Protein 4KKI (pdb70)

Nearest PDB structures (foldseek):
  4kkj-assembly1_A  TM=9.966E-01  e=4.582E-60  Homo sapiens
  2pmv-assembly3_C  TM=8.458E-01  e=1.302E-21  Homo sapiens
  7qbe-assembly2_C  TM=8.044E-01  e=5.932E-21  Homo sapiens
  7qbe-assembly1_A  TM=8.187E-01  e=1.460E-20  Homo sapiens
  2v3p-assembly1_A  TM=7.768E-01  e=4.142E-20  Bos taurus

Radius of gyration: 21.32 Å; Cα contacts (8 Å, |Δi|>4): 683; chains: 1; bounding box: 58×48×52 Å

Solvent-accessible surface area: 18601 Å² total; per-residue (Å²): 80,104,12,87,5,61,145,156,52,94,123,108,4,63,51,0,30,62,21,0,66,111,5,43,200,73,205,42,4,28,0,12,23,0,4,3,3,3,15,8,19,39,18,81,26,118,71,0,20,99,22,1,26,104,37,1,102,124,32,26,159,68,87,28,106,102,6,27,4,2,83,0,0,42,10,1,0,0,1,0,7,11,155,36,79,56,8,81,26,1,98,98,73,108,0,17,73,80,1,45,94,31,7,70,38,2,1,96,16,11,122,78,79,134,18,3,1,90,24,46,1,46,35,0,0,3,0,0,0,1,1,9,29,5,81,3,118,17,53,12,58,44,0,28,103,23,1,48,7,128,37,65,11,0,46,87,22,113,87,8,9,5,45,3,0,0,0,0,0,0,0,0,8,7,0,22,113,7,32,130,84,75,96,42,197,36,115,182,41,12,67,133,59,0,30,88,28,0,101,24,0,0,80,48,0,28,90,34,74,94,173,70,0,14,0,9,59,17,42,4,0,3,4,0,0,0,0,0,5,42,1,59,126,44,22,95,151,127,55,2,83,0,87,67,0,3,75,26,0,10,62,34,2,77,130,42,31,7,84,35,23,4,3,0,3,37,3,0,1,0,0,27,16,81,7,11,29,66,9,74,43,97,65,63,42,100,106,92,32,45,157,88,141,197,179,66,131,27,44,5,63,1,11,0,89,36,141,82,46,67,139,44,115,0,64,8,77,85,48,18,35,0,22,36,0,0,79,85,0,48,170,92,64,101,107,42,6,10,27,69,63,77,114,108,38,123,14,39,92,9,12,11,1,58,71,58,63,33,61,65,63,95,24,11,46,12,33,25,3,19,50,47,120,81,32,58,73,37,1,25,51,30,78,2,163,106,63,20,80,0,15,0,70,41,15,110,41,148

Sequence (398 aa):
EICEVSEENYIRLKPLLNTMIQSNYNRGTSAVNVVLSLKLVGIQIQTLMQKMIQQIKYNVKSRLSDVSSGELALIILALGVCRNAEENLIYDYHLIDKLENKFQAEIENMEAHNGTPLTNYYQLSLDVLALCLFNGNYSTAEVVNHFTPENKNYYFGSQFSVDTGAMAVLALTCVKKSLINGQIKADEGSLKNISIYTKSLVEKILSEKKENGLIGNTFSTGEAMQALFVSSDYYNENDWNCQQTLNTVLTEISQGAFSNPNAAAQVLPALMGKTFLDINKDSSCVSASGNFNIQSYISVNYSVRINETYFTNVTVLNGSVFLSVMEKAQKMNDTIFGFTMEERSWGPYITCIQGLCANNNDRTYWELLSGGEPLSQGAGSYVVRNGENLEVRWSKYL

Secondary structure (DSSP, 8-state):
------GGGGGGGHHHHHHHHHGGG-TTS-SHHHHHHHHHTT---HHHHHHHHHHHHHHHHH-TTTS-HHHHHHHHHHHTSS-SGGGHHHHHTTHHHHHHHHHHHHHHHHHHTTT--SS-HHHHHHHHHHHHHTT----HHHHHHH--TT-GGGEETTEE-HHHHHHHHHHHHHHHHHHHTTS----TTHHHHHHHHHHHHHHHHHTTB-TTS-BSSTTTHHHHHHHHHT-GGG--TTT--HHHHHHHHHHHHHTTTT-SHHHHHHHHHHHTT--GGG--SS----SS--------EEEEEEEEESSSEEEEEEEEETT-BHHHHHHHHHHH-HHHH-EEEEE-SSSEEEEEETTEE-BTTTTEEEEEEETTEE-SS-TTT-B--TT--EEEEEEE--

Foldseek 3Di:
DADADDPVCVVLLVLLVVLLVVCLPPLQAALLLLLLLQVQLQHHDVSSVVSNVVVVCVCLVPPVVVQALLNLLSNQLSQQLFDDPSNVCCVVSVSLVSSQVNLVQQVVCCVVQVHFGPFALLSNLSSLQSCLQVLHDDALVSLLVNLALVHLRQFQAPHGNLSSLLSNLNSLLSVLVCPVDVRDDHDPCSNVSSLVSLLVSLVSQLVQQDPQQAGPDLQSRQSSLQSCLSPVVNDDCVSHDVVSNLVVNSVCSVVVVPSQSSSSSSNNQSNSRGHSSSRRSHGPNDVDGDDDDDADKAWEWEWEAEPDIDTDIDIGGAQQFLVVRLVRVCVVPVQQSNFDWDQHNRGTATAGGNNRGADSSQQKGKFWDWPNHTDPHDRRPHGDHHHINIYIYIGGSD

Structure (mmCIF, N/CA/C/O backbone):
data_4KKI
#
_entry.id   4KKI
#
_cell.length_a   149.890
_cell.length_b   149.890
_cell.length_c   57.490
_cell.angle_alpha   90.00
_cell.angle_beta   90.00
_cell.angle_gamma   120.00
#
_symmetry.space_group_name_H-M   'P 64'
#
loop_
_entity.id
_entity.type
_entity.pdbx_description
1 polymer Transcobalamin-1
2 non-polymer 2-acetamido-2-deoxy-beta-D-glucopyranose
3 non-polymer CYANOCOBALAMIN
4 non-polymer 'CALCIUM ION'
5 non-polymer DI(HYDROXYETHYL)ETHER
6 water water
#
loop_
_atom_site.group_PDB
_atom_site.id
_atom_site.type_symbol
_atom_site.label_atom_id
_atom_site.label_alt_id
_atom_site.label_comp_id
_atom_site.label_asym_id
_atom_site.label_entity_id
_atom_site.label_seq_id
_atom_site.pdbx_PDB_ins_code
_atom_site.Cartn_x
_atom_site.Cartn_y
_atom_site.Cartn_z
_atom_site.occupancy
_atom_site.B_iso_or_equiv
_atom_site.auth_seq_id
_atom_site.auth_comp_id
_atom_site.auth_asym_id
_atom_site.auth_atom_id
_atom_site.pdbx_PDB_model_num
ATOM 1 N N . GLU A 1 24 ? -33.626 64.900 11.732 1.00 39.46 1 GLU A N 1
ATOM 2 C CA . GLU A 1 24 ? -34.050 64.601 10.370 1.00 44.68 1 GLU A CA 1
ATOM 3 C C . GLU A 1 24 ? -33.909 63.115 10.059 1.00 45.70 1 GLU A C 1
ATOM 4 O O . GLU A 1 24 ? -32.953 62.470 10.489 1.00 47.88 1 GLU A O 1
ATOM 10 N N . ILE A 1 25 ? -34.870 62.572 9.318 1.00 47.96 2 ILE A N 1
ATOM 11 C CA . ILE A 1 25 ? -34.773 61.200 8.837 1.00 47.04 2 ILE A CA 1
ATOM 12 C C . ILE A 1 25 ? -34.834 61.165 7.315 1.00 54.40 2 ILE A C 1
ATOM 13 O O . ILE A 1 25 ? -35.818 61.595 6.712 1.00 51.54 2 ILE A O 1
ATOM 18 N N . CYS A 1 26 ? -33.768 60.669 6.695 1.00 49.11 3 CYS A N 1
ATOM 19 C CA . CYS A 1 26 ? -33.770 60.437 5.257 1.00 46.30 3 CYS A CA 1
ATOM 20 C C . CYS A 1 26 ? -33.478 58.967 4.982 1.00 46.66 3 CYS A C 1
ATOM 21 O O . CYS A 1 26 ? -33.017 58.240 5.863 1.00 47.77 3 CYS A O 1
ATOM 24 N N . GLU A 1 27 ? -33.760 58.529 3.762 1.00 44.00 4 GLU A N 1
ATOM 25 C CA . GLU A 1 27 ? -33.580 57.130 3.405 1.00 47.44 4 GLU A CA 1
ATOM 26 C C . GLU A 1 27 ? -33.494 56.958 1.898 1.00 45.67 4 GLU A C 1
ATOM 27 O O . GLU A 1 27 ? -33.850 57.857 1.137 1.00 53.01 4 GLU A O 1
ATOM 33 N N . VAL A 1 28 ? -33.011 55.795 1.478 1.00 37.97 5 VAL A N 1
ATOM 34 C CA . VAL A 1 28 ? -32.906 55.471 0.065 1.00 43.11 5 VAL A CA 1
ATOM 35 C C . VAL A 1 28 ? -34.292 55.357 -0.560 1.00 53.23 5 VAL A C 1
ATOM 36 O O . VAL A 1 28 ? -35.149 54.628 -0.059 1.00 56.07 5 VAL A O 1
ATOM 40 N N . SER A 1 29 ? -34.512 56.089 -1.648 1.00 58.06 6 SER A N 1
ATOM 41 C CA . SER A 1 29 ? -35.767 55.994 -2.386 1.00 69.44 6 SER A CA 1
ATOM 42 C C . SER A 1 29 ? -35.931 54.594 -2.972 1.00 73.95 6 SER A C 1
ATOM 43 O O . SER A 1 29 ? -34.949 53.877 -3.170 1.00 70.43 6 SER A O 1
ATOM 46 N N . GLU A 1 30 ? -37.173 54.208 -3.248 1.00 84.10 7 GLU A N 1
ATOM 47 C CA . GLU A 1 30 ? -37.462 52.875 -3.772 1.00 93.61 7 GLU A CA 1
ATOM 48 C C . GLU A 1 30 ? -36.862 52.658 -5.159 1.00 91.34 7 GLU A C 1
ATOM 49 O O . GLU A 1 30 ? -36.654 51.521 -5.583 1.00 91.85 7 GLU A O 1
ATOM 55 N N . GLU A 1 31 ? -36.586 53.752 -5.860 1.00 93.07 8 GLU A N 1
ATOM 56 C CA . GLU A 1 31 ? -35.934 53.681 -7.161 1.00 97.88 8 GLU A CA 1
ATOM 57 C C . GLU A 1 31 ? -34.462 53.307 -7.001 1.00 90.49 8 GLU A C 1
ATOM 58 O O . GLU A 1 31 ? -33.884 5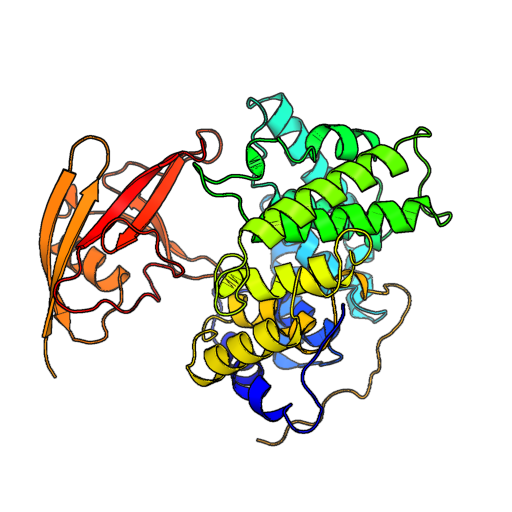2.633 -7.853 1.00 89.30 8 GLU A O 1
ATOM 64 N N . ASN A 1 32 ? -33.864 53.738 -5.895 1.00 81.48 9 ASN A N 1
ATOM 65 C CA . ASN A 1 32 ? -32.442 53.516 -5.663 1.00 83.17 9 ASN A CA 1
ATOM 66 C C . ASN A 1 32 ? -32.141 52.316 -4.767 1.00 71.68 9 ASN A C 1
ATOM 67 O O . ASN A 1 32 ? -31.024 52.176 -4.270 1.00 67.30 9 ASN A O 1
ATOM 72 N N . TYR A 1 33 ? -33.134 51.453 -4.566 1.00 64.08 10 TYR A N 1
ATOM 73 C CA . TYR A 1 33 ? -32.950 50.249 -3.759 1.00 64.93 10 TYR A CA 1
ATOM 74 C C . TYR A 1 33 ? -31.860 49.349 -4.330 1.00 64.21 10 TYR A C 1
ATOM 75 O O . TYR A 1 33 ? -31.214 48.600 -3.597 1.00 59.27 10 TYR A O 1
ATOM 84 N N . ILE A 1 34 ? -31.662 49.434 -5.642 1.00 59.60 11 ILE A N 1
ATOM 85 C CA . ILE A 1 34 ? -30.650 48.642 -6.330 1.00 49.76 11 ILE A CA 1
ATOM 86 C C . ILE A 1 34 ? -29.245 48.965 -5.809 1.00 51.67 11 ILE A C 1
ATOM 87 O O . ILE A 1 34 ? -28.355 48.115 -5.828 1.00 61.13 11 ILE A O 1
ATOM 92 N N . ARG A 1 35 ? -29.061 50.187 -5.320 1.00 54.70 12 ARG A N 1
ATOM 93 C CA . ARG A 1 35 ? -27.773 50.608 -4.778 1.00 53.82 12 ARG A CA 1
ATOM 94 C C . ARG A 1 35 ? -27.432 49.892 -3.473 1.00 51.21 12 ARG A C 1
ATOM 95 O O . ARG A 1 35 ? -26.275 49.872 -3.056 1.00 57.18 12 ARG A O 1
ATOM 103 N N . LEU A 1 36 ? -28.438 49.304 -2.835 1.00 51.42 13 LEU A N 1
ATOM 104 C CA . LEU A 1 36 ? -28.224 48.577 -1.587 1.00 50.04 13 LEU A CA 1
ATOM 105 C C . LEU A 1 36 ? -27.878 47.110 -1.825 1.00 43.04 13 LEU A C 1
ATOM 106 O O . LEU A 1 36 ? -27.554 46.386 -0.885 1.00 46.28 13 LEU A O 1
ATOM 111 N N . LYS A 1 37 ? -27.951 46.682 -3.082 1.00 50.84 14 LYS A N 1
ATOM 112 C CA . LYS A 1 37 ? -27.656 45.294 -3.454 1.00 55.28 14 LYS A CA 1
ATOM 113 C C . LYS A 1 37 ? -26.291 44.763 -2.982 1.00 51.50 14 LYS A C 1
ATOM 114 O O . LYS A 1 37 ? -26.217 43.630 -2.503 1.00 52.68 14 LYS A O 1
ATOM 120 N N . PRO A 1 38 ? -25.209 45.559 -3.127 1.00 51.57 15 PRO A N 1
ATOM 121 C CA . PRO A 1 38 ? -23.919 45.047 -2.643 1.00 45.03 15 PRO A CA 1
ATOM 122 C C . PRO A 1 38 ? -23.946 44.687 -1.163 1.00 45.56 15 PRO A C 1
ATOM 123 O O . PRO A 1 38 ? -23.301 43.718 -0.758 1.00 38.54 15 PRO A O 1
ATOM 127 N N . LEU A 1 39 ? -24.693 45.451 -0.372 1.00 38.09 16 LEU A N 1
ATOM 128 C CA . LEU A 1 39 ? -24.841 45.154 1.046 1.00 41.34 16 LEU A CA 1
ATOM 129 C C . LEU A 1 39 ? -25.531 43.810 1.210 1.00 49.51 16 LEU A C 1
ATOM 130 O O . LEU A 1 39 ? -25.104 42.974 2.007 1.00 48.28 16 LEU A O 1
ATOM 135 N N . LEU A 1 40 ? -26.600 43.615 0.444 1.00 47.28 17 LEU A N 1
ATOM 136 C CA . LEU A 1 40 ? -27.367 42.378 0.485 1.00 46.64 17 LEU A CA 1
ATOM 137 C C . LEU A 1 40 ? -26.487 41.203 0.075 1.00 45.47 17 LEU A C 1
ATOM 138 O O . LEU A 1 40 ? -26.436 40.187 0.766 1.00 40.57 17 LEU A O 1
ATOM 143 N N . ASN A 1 41 ? -25.781 41.357 -1.042 1.00 36.06 18 ASN A N 1
ATOM 144 C CA . ASN A 1 41 ? -24.877 40.321 -1.527 1.00 42.78 18 ASN A CA 1
ATOM 145 C C . ASN A 1 41 ? -23.824 39.935 -0.498 1.00 46.08 18 ASN A C 1
ATOM 146 O O . ASN A 1 41 ? -23.650 38.757 -0.202 1.00 48.15 18 ASN A O 1
ATOM 151 N N . THR A 1 42 ? -23.143 40.936 0.052 1.00 48.13 19 THR A N 1
ATOM 152 C CA . THR A 1 42 ? -22.132 40.727 1.086 1.00 49.06 19 THR A CA 1
ATOM 153 C C . THR A 1 42 ? -22.648 39.885 2.258 1.00 47.72 19 THR A C 1
ATOM 154 O O . THR A 1 42 ? -21.995 38.933 2.684 1.00 48.21 19 THR A O 1
ATOM 158 N N . MET A 1 43 ? -23.828 40.229 2.763 1.00 46.26 20 MET A N 1
ATOM 159 C CA . MET A 1 43 ? -24.407 39.512 3.896 1.00 43.89 20 MET A CA 1
ATOM 160 C C . MET A 1 43 ? -24.781 38.075 3.537 1.00 46.31 20 MET A C 1
ATOM 161 O O . MET A 1 43 ? -24.716 37.182 4.382 1.00 46.91 20 MET A O 1
ATOM 166 N N . ILE A 1 44 ? -25.153 37.849 2.281 1.00 48.37 21 ILE A N 1
ATOM 167 C CA . ILE A 1 44 ? -25.461 36.498 1.818 1.00 48.68 21 ILE A CA 1
ATOM 168 C C . ILE A 1 44 ? -24.206 35.621 1.763 1.00 51.83 21 ILE A C 1
ATOM 169 O O . ILE A 1 44 ? -24.252 34.445 2.127 1.00 52.17 21 ILE A O 1
ATOM 174 N N . GLN A 1 45 ? -23.087 36.194 1.321 1.00 47.73 22 GLN A N 1
ATOM 175 C CA . GLN A 1 45 ? -21.842 35.431 1.207 1.00 54.14 22 GLN A CA 1
ATOM 176 C C . GLN A 1 45 ? -21.310 35.020 2.574 1.00 50.49 22 GLN A C 1
ATOM 177 O O . GLN A 1 45 ? -20.524 34.078 2.682 1.00 52.39 22 GLN A O 1
ATOM 183 N N . SER A 1 46 ? -21.738 35.731 3.614 1.00 41.34 23 SER A N 1
ATOM 184 C CA . SER A 1 46 ? -21.277 35.453 4.971 1.00 45.50 23 SER A CA 1
ATOM 185 C C . SER A 1 46 ? -21.751 34.087 5.471 1.00 52.96 23 SER A C 1
ATOM 186 O O . SER A 1 46 ? -21.265 33.591 6.487 1.00 50.75 23 SER A O 1
ATOM 189 N N . ASN A 1 47 ? -22.699 33.487 4.752 1.00 51.84 24 ASN A N 1
ATOM 190 C CA . ASN A 1 47 ? -23.127 32.115 5.018 1.00 54.04 24 ASN A CA 1
ATOM 191 C C . ASN A 1 47 ? -21.967 31.124 4.987 1.00 61.37 24 ASN A C 1
ATOM 192 O O . ASN A 1 47 ? -21.944 30.158 5.748 1.00 65.44 24 ASN A O 1
ATOM 197 N N . TYR A 1 48 ? -21.009 31.374 4.098 1.00 58.84 25 TYR A N 1
ATOM 198 C CA . TYR A 1 48 ? -19.878 30.472 3.904 1.00 63.98 25 TYR A CA 1
ATOM 199 C C . TYR A 1 48 ? -18.699 30.795 4.818 1.00 72.17 25 TYR A C 1
ATOM 200 O O . TYR A 1 48 ? -17.632 30.191 4.702 1.00 84.97 25 TYR A O 1
ATOM 209 N N . ASN A 1 49 ? -18.893 31.746 5.725 1.00 71.17 26 ASN A N 1
ATOM 210 C CA . ASN A 1 49 ? -17.850 32.133 6.667 1.00 64.65 26 ASN A CA 1
ATOM 211 C C . ASN A 1 49 ? -18.246 31.748 8.088 1.00 64.72 26 ASN A C 1
ATOM 212 O O . ASN A 1 49 ? -19.017 32.449 8.738 1.00 65.13 26 ASN A O 1
ATOM 217 N N . ARG A 1 50 ? -17.710 30.630 8.562 1.00 67.48 27 ARG A N 1
ATOM 218 C CA . ARG A 1 50 ? -18.050 30.112 9.881 1.00 61.98 27 ARG A CA 1
ATOM 219 C C . ARG A 1 50 ? -17.469 30.985 10.991 1.00 60.73 27 ARG A C 1
ATOM 220 O O . ARG A 1 50 ? -17.887 30.899 12.146 1.00 62.33 27 ARG A O 1
ATOM 228 N N . GLY A 1 51 ? -16.506 31.828 10.631 1.00 56.03 28 GLY A N 1
ATOM 229 C CA . GLY A 1 51 ? -15.854 32.699 11.591 1.00 57.14 28 GLY A CA 1
ATOM 230 C C . GLY A 1 51 ? -16.610 33.990 11.844 1.00 66.02 28 GLY A C 1
ATOM 231 O O . GLY A 1 51 ? -16.381 34.664 12.848 1.00 68.97 28 GLY A O 1
ATOM 232 N N . THR A 1 52 ? -17.514 34.339 10.934 1.00 58.00 29 THR A N 1
ATOM 233 C CA . THR A 1 52 ? -18.272 35.575 11.075 1.00 61.99 29 THR A CA 1
ATOM 234 C C . THR A 1 52 ? -19.652 35.321 11.681 1.00 57.28 29 THR A C 1
ATOM 235 O O . THR A 1 52 ? -20.215 34.233 11.551 1.00 53.15 29 THR A O 1
ATOM 239 N N . SER A 1 53 ? -20.185 36.335 12.352 1.00 58.41 30 SER A N 1
ATOM 240 C CA . SER A 1 53 ? -21.461 36.213 13.037 1.00 60.25 30 SER A CA 1
ATOM 241 C C . SER A 1 53 ? -22.633 36.335 12.070 1.00 54.98 30 SER A C 1
ATOM 242 O O . SER A 1 53 ? -22.541 37.017 11.049 1.00 49.70 30 SER A O 1
ATOM 245 N N . ALA A 1 54 ? -23.730 35.661 12.396 1.00 47.38 31 ALA A N 1
ATOM 246 C CA . ALA A 1 54 ? -24.971 35.806 11.644 1.00 43.05 31 ALA A CA 1
ATOM 247 C C . ALA A 1 54 ? -25.975 36.609 12.460 1.00 42.14 31 ALA A C 1
ATOM 248 O O . ALA A 1 54 ? -27.032 36.991 11.961 1.00 46.96 31 ALA A O 1
ATOM 250 N N . VAL A 1 55 ? -25.635 36.862 13.720 1.00 42.88 32 VAL A N 1
ATOM 251 C CA . VAL A 1 55 ? -26.515 37.592 14.625 1.00 43.11 32 VAL A CA 1
ATOM 252 C C . VAL A 1 55 ? -26.721 39.035 14.174 1.00 42.30 32 VAL A C 1
ATOM 253 O O . VAL A 1 55 ? -27.854 39.491 14.015 1.00 38.20 32 VAL A O 1
ATOM 257 N N . ASN A 1 56 ? -25.617 39.749 13.975 1.00 39.92 33 ASN A N 1
ATOM 258 C CA . ASN A 1 56 ? -25.668 41.130 13.508 1.00 40.30 33 ASN A CA 1
ATOM 259 C C . ASN A 1 56 ? -26.317 41.245 12.130 1.00 38.93 33 ASN A C 1
ATOM 260 O O . ASN A 1 56 ? -27.071 42.180 11.859 1.00 45.40 33 ASN A O 1
ATOM 265 N N . VAL A 1 57 ? -26.017 40.280 11.270 1.00 33.11 34 VAL A N 1
ATOM 266 C CA . VAL A 1 57 ? -26.527 40.261 9.908 1.00 32.67 34 VAL A CA 1
ATOM 267 C C . VAL A 1 57 ? -28.047 40.103 9.887 1.00 43.39 34 VAL A C 1
ATOM 268 O O . VAL A 1 57 ? -28.753 40.872 9.230 1.00 45.56 34 VAL A O 1
ATOM 272 N N . VAL A 1 58 ? -28.544 39.109 10.617 1.00 33.51 35 VAL A N 1
ATOM 273 C CA . VAL A 1 58 ? -29.976 38.836 10.672 1.00 36.16 35 VAL A CA 1
ATOM 274 C C . VAL A 1 58 ? -30.730 39.982 11.350 1.00 38.82 35 VAL A C 1
ATOM 275 O O . VAL A 1 58 ? -31.804 40.377 10.896 1.00 36.87 35 VAL A O 1
ATOM 279 N N . LEU A 1 59 ? -30.158 40.520 12.424 1.00 35.91 36 LEU A N 1
ATOM 280 C CA . LEU A 1 59 ? -30.724 41.690 13.093 1.00 41.49 36 LEU A CA 1
ATOM 281 C C . LEU A 1 59 ? -30.904 42.843 12.111 1.00 39.50 36 LEU A C 1
ATOM 282 O O . LEU A 1 59 ? -31.960 43.469 12.059 1.00 40.32 36 LEU A O 1
ATOM 287 N N . SER A 1 60 ? -29.859 43.106 11.335 1.00 35.98 37 SER A N 1
ATOM 288 C CA . SER A 1 60 ? -29.865 44.177 10.350 1.00 36.27 37 SER A CA 1
ATOM 289 C C . SER A 1 60 ? -30.976 43.987 9.320 1.00 34.50 37 SER A C 1
ATOM 290 O O . SER A 1 60 ? -31.711 44.922 9.001 1.00 37.34 37 SER A O 1
ATOM 293 N N . LEU A 1 61 ? -31.094 42.767 8.809 1.00 39.80 38 LEU A N 1
ATOM 294 C CA . LEU A 1 61 ? -32.079 42.445 7.782 1.00 46.82 38 LEU A CA 1
ATOM 295 C C . LEU A 1 61 ? -33.517 42.514 8.291 1.00 45.02 38 LEU A C 1
ATOM 296 O O . LEU A 1 61 ? -34.386 43.095 7.638 1.00 43.55 38 LEU A O 1
ATOM 301 N N . LYS A 1 62 ? -33.767 41.919 9.453 1.00 42.37 39 LYS A N 1
ATOM 302 C CA . LYS A 1 62 ? -35.114 41.896 10.018 1.00 52.13 39 LYS A CA 1
ATOM 303 C C . LYS A 1 62 ? -35.588 43.310 10.340 1.00 51.72 39 LYS A C 1
ATOM 304 O O . LYS A 1 62 ? -36.779 43.615 10.259 1.00 52.06 39 LYS A O 1
ATOM 310 N N . LEU A 1 63 ? -34.638 44.173 10.680 1.00 50.85 40 LEU A N 1
ATOM 311 C CA . LEU A 1 63 ? -34.930 45.556 11.025 1.00 49.87 40 LEU A CA 1
ATOM 312 C C . LEU A 1 63 ? -35.485 46.345 9.837 1.00 46.91 40 LEU A C 1
ATOM 313 O O . LEU A 1 63 ? -36.262 47.284 10.014 1.00 45.12 40 LEU A O 1
ATOM 318 N N . VAL A 1 64 ? -35.087 45.960 8.629 1.00 43.25 41 VAL A N 1
ATOM 319 C CA . VAL A 1 64 ? -35.588 46.611 7.422 1.00 38.60 41 VAL A CA 1
ATOM 320 C C . VAL A 1 64 ? -36.621 45.742 6.698 1.00 38.78 41 VAL A C 1
ATOM 321 O O . VAL A 1 64 ? -36.898 45.939 5.515 1.00 49.95 41 VAL A O 1
ATOM 325 N N . GLY A 1 65 ? -37.191 44.784 7.421 1.00 43.26 42 GLY A N 1
ATOM 326 C CA . GLY A 1 65 ? -38.250 43.950 6.882 1.00 45.40 42 GLY A CA 1
ATOM 327 C C . GLY A 1 65 ? -37.749 42.962 5.851 1.00 52.46 42 GLY A C 1
ATOM 328 O O . GLY A 1 65 ? -38.407 42.704 4.846 1.00 60.02 42 GLY A O 1
ATOM 329 N N . ILE A 1 66 ? -36.567 42.412 6.095 1.00 50.03 43 ILE A N 1
ATOM 330 C CA . ILE A 1 66 ? -36.005 41.413 5.201 1.00 44.57 43 ILE A CA 1
ATOM 331 C C . ILE A 1 66 ? -35.693 40.127 5.955 1.00 50.38 43 ILE A C 1
ATOM 332 O O . ILE A 1 66 ? -35.002 40.141 6.974 1.00 51.81 43 ILE A O 1
ATOM 337 N N . GLN A 1 67 ? -36.216 39.014 5.456 1.00 41.47 44 GLN A N 1
ATOM 338 C CA . GLN A 1 67 ? -35.927 37.717 6.046 1.00 49.26 44 GLN A CA 1
ATOM 339 C C . GLN A 1 67 ? -35.108 36.876 5.079 1.00 37.90 44 GLN A C 1
ATOM 340 O O . GLN A 1 67 ? -35.470 36.731 3.917 1.00 44.46 44 GLN A O 1
ATOM 346 N N . ILE A 1 68 ? -33.986 36.352 5.556 1.00 45.65 45 ILE A N 1
ATOM 347 C CA . ILE A 1 68 ? -33.148 35.474 4.751 1.00 43.95 45 ILE A CA 1
ATOM 348 C C . ILE A 1 68 ? -32.988 34.149 5.477 1.00 44.95 45 ILE A C 1
ATOM 349 O O . ILE A 1 68 ? -32.318 34.073 6.507 1.00 51.30 45 ILE A O 1
ATOM 354 N N . GLN A 1 69 ? -33.611 33.113 4.929 1.00 43.75 46 GLN A N 1
ATOM 355 C CA . GLN A 1 69 ? -33.689 31.811 5.584 1.00 48.65 46 GLN A CA 1
ATOM 356 C C . GLN A 1 69 ? -32.333 31.213 5.951 1.00 53.90 46 GLN A C 1
ATOM 357 O O . GLN A 1 69 ? -32.130 30.788 7.088 1.00 50.03 46 GLN A O 1
ATOM 363 N N . THR A 1 70 ? -31.416 31.175 4.986 1.00 43.52 47 THR A N 1
ATOM 364 C CA . THR A 1 70 ? -30.099 30.580 5.202 1.00 43.68 47 THR A CA 1
ATOM 365 C C . THR A 1 70 ? -29.356 31.250 6.354 1.00 45.46 47 THR A C 1
ATOM 366 O O . THR A 1 70 ? -28.784 30.576 7.210 1.00 55.85 47 THR A O 1
ATOM 370 N N . LEU A 1 71 ? -29.375 32.578 6.369 1.00 45.38 48 LEU A N 1
ATOM 371 C CA . LEU A 1 71 ? -28.735 33.342 7.432 1.00 47.13 48 LEU A CA 1
ATOM 372 C C . LEU A 1 71 ? -29.471 33.156 8.754 1.00 41.18 48 LEU A C 1
ATOM 373 O O . LEU A 1 71 ? -28.854 33.099 9.818 1.00 41.79 48 LEU A O 1
ATOM 378 N N . MET A 1 72 ? -30.793 33.060 8.679 1.00 42.73 49 MET A N 1
ATOM 379 C CA . MET A 1 72 ? -31.611 32.821 9.860 1.00 49.63 49 MET A CA 1
ATOM 380 C C . MET A 1 72 ? -31.253 31.482 10.507 1.00 52.31 49 MET A C 1
ATOM 381 O O . MET A 1 72 ? -31.106 31.391 11.727 1.00 41.00 49 MET A O 1
ATOM 386 N N . GLN A 1 73 ? -31.106 30.451 9.680 1.00 50.60 50 GLN A N 1
ATOM 387 C CA . GLN A 1 73 ? -30.723 29.123 10.153 1.00 53.76 50 GLN A CA 1
ATOM 388 C C . GLN A 1 73 ? -29.325 29.138 10.756 1.00 52.97 50 GLN A C 1
ATOM 389 O O . GLN A 1 73 ? -29.068 28.487 11.769 1.00 50.22 50 GLN A O 1
ATOM 395 N N . LYS A 1 74 ? -28.422 29.880 10.124 1.00 47.32 51 LYS A N 1
ATOM 396 C CA . LYS A 1 74 ? -27.062 29.995 10.627 1.00 55.71 51 LYS A CA 1
ATOM 397 C C . LYS A 1 74 ? -27.052 30.647 12.003 1.00 55.49 51 LYS A C 1
ATOM 398 O O . LYS A 1 74 ? -26.326 30.214 12.896 1.00 55.54 51 LYS A O 1
ATOM 404 N N . MET A 1 75 ? -27.866 31.686 12.171 1.00 47.11 52 MET A N 1
ATOM 405 C CA . MET A 1 75 ? -27.886 32.427 13.426 1.00 48.92 52 MET A CA 1
ATOM 406 C C . MET A 1 75 ? -28.408 31.571 14.570 1.00 47.79 52 MET A C 1
ATOM 407 O O . MET A 1 75 ? -27.849 31.582 15.666 1.00 54.15 52 MET A O 1
ATOM 412 N N . ILE A 1 76 ? -29.483 30.834 14.308 1.00 47.04 53 ILE A N 1
ATOM 413 C CA . ILE A 1 76 ? -30.081 29.962 15.312 1.00 48.68 53 ILE A CA 1
ATOM 414 C C . ILE A 1 76 ? -29.076 28.909 15.760 1.00 53.36 53 ILE A C 1
ATOM 415 O O . ILE A 1 76 ? -28.946 28.625 16.952 1.00 55.23 53 ILE A O 1
ATOM 420 N N . GLN A 1 77 ? -28.357 28.345 14.795 1.00 56.06 54 GLN A N 1
ATOM 421 C CA . GLN A 1 77 ? -27.321 27.361 15.075 1.00 57.79 54 GLN A CA 1
ATOM 422 C C . GLN A 1 77 ? -26.231 27.958 15.965 1.00 54.17 54 GLN A C 1
ATOM 423 O O . GLN A 1 77 ? -25.779 27.320 16.914 1.00 60.72 54 GLN A O 1
ATOM 429 N N . GLN A 1 78 ? -25.816 29.183 15.659 1.00 48.35 55 GLN A N 1
ATOM 430 C CA . GLN A 1 78 ? -24.821 29.871 16.476 1.00 56.77 55 GLN A CA 1
ATOM 431 C C . GLN A 1 78 ? -25.352 30.140 17.880 1.00 54.23 55 GLN A C 1
ATOM 432 O O . GLN A 1 78 ? -24.642 29.951 18.867 1.00 53.46 55 GLN A O 1
ATOM 438 N N . ILE A 1 79 ? -26.602 30.584 17.961 1.00 55.50 56 ILE A N 1
ATOM 439 C CA . ILE A 1 79 ? -27.218 30.903 19.243 1.00 54.85 56 ILE A CA 1
ATOM 440 C C . ILE A 1 79 ? -27.359 29.655 20.110 1.00 55.87 56 ILE A C 1
ATOM 441 O O . ILE A 1 79 ? -26.991 29.663 21.284 1.00 53.08 56 ILE A O 1
ATOM 446 N N . LYS A 1 80 ? -27.877 28.581 19.522 1.00 53.89 57 LYS A N 1
ATOM 447 C CA . LYS A 1 80 ? -28.042 27.328 20.249 1.00 61.14 57 LYS A CA 1
ATOM 448 C C . LYS A 1 80 ? -26.698 26.764 20.699 1.00 62.25 57 LYS A C 1
ATOM 449 O O . LYS A 1 80 ? -26.590 26.187 21.779 1.00 68.97 57 LYS A O 1
ATOM 455 N N . TYR A 1 81 ? -25.673 26.945 19.873 1.00 60.13 58 TYR A N 1
ATOM 456 C CA . TYR A 1 81 ? -24.339 26.463 20.204 1.00 63.90 58 TYR A CA 1
ATOM 457 C C . TYR A 1 81 ? -23.745 27.218 21.388 1.00 65.78 58 TYR A C 1
ATOM 458 O O . TYR A 1 81 ? -23.274 26.609 22.348 1.00 69.51 58 TYR A O 1
ATOM 467 N N . ASN A 1 82 ? -23.771 28.544 21.315 1.00 58.53 59 ASN A N 1
ATOM 468 C CA . ASN A 1 82 ? -23.225 29.375 22.381 1.00 65.04 59 ASN A CA 1
ATOM 469 C C . ASN A 1 82 ? -23.979 29.218 23.699 1.00 72.90 59 ASN A C 1
ATOM 470 O O . ASN A 1 82 ? -23.372 29.189 24.767 1.00 78.06 59 ASN A O 1
ATOM 475 N N . VAL A 1 83 ? -25.300 29.109 23.619 1.00 69.63 60 VAL A N 1
ATOM 476 C CA . VAL A 1 83 ? -26.120 28.968 24.816 1.00 66.22 60 VAL A CA 1
ATOM 477 C C . VAL A 1 83 ? -25.872 27.635 25.521 1.00 71.12 60 VAL A C 1
ATOM 478 O O . VAL A 1 83 ? -25.773 27.580 26.748 1.00 74.93 60 VAL A O 1
ATOM 482 N N . LYS A 1 84 ? -25.741 26.568 24.740 1.00 71.38 61 LYS A N 1
ATOM 483 C CA . LYS A 1 84 ? -25.666 25.226 25.303 1.00 83.66 61 LYS A CA 1
ATOM 484 C C . LYS A 1 84 ? -24.273 24.825 25.787 1.00 86.88 61 LYS A C 1
ATOM 485 O O . LYS A 1 84 ? -24.128 23.820 26.483 1.00 91.91 61 LYS A O 1
ATOM 491 N N . SER A 1 85 ? -23.250 25.596 25.432 1.00 85.43 62 SER A N 1
ATOM 492 C CA . SER A 1 85 ? -21.888 25.182 25.761 1.00 83.36 62 SER A CA 1
ATOM 493 C C . SER A 1 85 ? -20.847 26.298 25.848 1.00 77.22 62 SER A C 1
ATOM 494 O O . SER A 1 85 ? -19.649 26.019 25.891 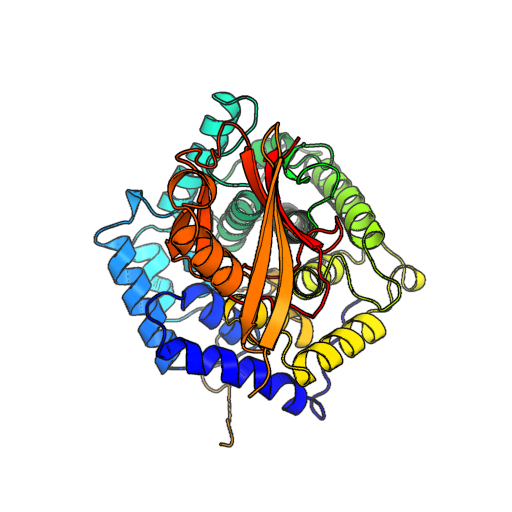1.00 80.22 62 SER A O 1
ATOM 497 N N . ARG A 1 86 ? -21.286 27.552 25.883 1.00 75.63 63 ARG A N 1
ATOM 498 C CA . ARG A 1 86 ? -20.342 28.666 25.955 1.00 74.44 63 ARG A CA 1
ATOM 499 C C . ARG A 1 86 ? -20.992 29.941 26.480 1.00 65.02 63 ARG A C 1
ATOM 500 O O . ARG A 1 86 ? -20.428 31.030 26.355 1.00 69.77 63 ARG A O 1
ATOM 508 N N . LEU A 1 87 ? -22.175 29.798 27.068 1.00 59.05 64 LEU A N 1
ATOM 509 C CA . LEU A 1 87 ? -22.970 30.939 27.513 1.00 62.06 64 LEU A CA 1
ATOM 510 C C . LEU A 1 87 ? -22.232 31.806 28.530 1.00 67.62 64 LEU A C 1
ATOM 511 O O . LEU A 1 87 ? -22.412 33.023 28.569 1.00 67.83 64 LEU A O 1
ATOM 516 N N . SER A 1 88 ? -21.394 31.172 29.342 1.00 73.78 65 SER A N 1
ATOM 517 C CA . SER A 1 88 ? -20.666 31.874 30.392 1.00 77.28 65 SER A CA 1
ATOM 518 C C . SER A 1 88 ? -19.576 32.784 29.828 1.00 70.13 65 SER A C 1
ATOM 519 O O . SER A 1 88 ? -19.229 33.798 30.435 1.00 71.54 65 SER A O 1
ATOM 522 N N . ASP A 1 89 ? -19.043 32.421 28.665 1.00 62.49 66 ASP A N 1
ATOM 523 C CA . ASP A 1 89 ? -17.970 33.189 28.039 1.00 69.72 66 ASP A CA 1
ATOM 524 C C . ASP A 1 89 ? -18.485 34.264 27.079 1.00 70.67 66 ASP A C 1
ATOM 525 O O . ASP A 1 89 ? -17.728 35.137 26.652 1.00 72.77 66 ASP A O 1
ATOM 530 N N . VAL A 1 90 ? -19.769 34.198 26.741 1.00 62.71 67 VAL A N 1
ATOM 531 C CA . VAL A 1 90 ? -20.376 35.173 25.841 1.00 55.61 67 VAL A CA 1
ATOM 532 C C . VAL A 1 90 ? -20.408 36.556 26.485 1.00 48.34 67 VAL A C 1
ATOM 533 O O . VAL A 1 90 ? -20.887 36.712 27.606 1.00 49.62 67 VAL A O 1
ATOM 537 N N . SER A 1 91 ? -19.889 37.559 25.781 1.00 40.17 68 SER A N 1
ATOM 538 C CA . SER A 1 91 ? -19.841 38.909 26.334 1.00 42.97 68 SER A CA 1
ATOM 539 C C . SER A 1 91 ? -21.244 39.487 26.440 1.00 48.59 68 SER A C 1
ATOM 540 O O . SER A 1 91 ? -22.159 39.051 25.739 1.00 39.88 68 SER A O 1
ATOM 543 N N . SER A 1 92 ? -21.408 40.469 27.321 1.00 48.17 69 SER A N 1
ATOM 544 C CA . SER A 1 92 ? -22.699 41.118 27.512 1.00 43.04 69 SER A CA 1
ATOM 545 C C . SER A 1 92 ? -23.235 41.680 26.194 1.00 40.10 69 SER A C 1
ATOM 546 O O . SER A 1 92 ? -24.405 41.492 25.864 1.00 38.74 69 SER A O 1
ATOM 549 N N . GLY A 1 93 ? -22.367 42.348 25.440 1.00 38.98 70 GLY A N 1
ATOM 550 C CA . GLY A 1 93 ? -22.744 42.913 24.156 1.00 40.62 70 GLY A CA 1
ATOM 551 C C . GLY A 1 93 ? -23.176 41.869 23.142 1.00 41.72 70 GLY A C 1
ATOM 552 O O . GLY A 1 93 ? -24.087 42.106 22.349 1.00 43.15 70 GLY A O 1
ATOM 553 N N . GLU A 1 94 ? -22.519 40.713 23.162 1.00 40.36 71 GLU A N 1
ATOM 554 C CA . GLU A 1 94 ? -22.859 39.626 22.249 1.00 44.68 71 GLU A CA 1
ATOM 555 C C . GLU A 1 94 ? -24.243 39.075 22.559 1.00 36.48 71 GLU A C 1
ATOM 556 O O . GLU A 1 94 ? -25.021 38.779 21.654 1.00 41.50 71 GLU A O 1
ATOM 562 N N . LEU A 1 95 ? -24.540 38.940 23.846 1.00 34.24 72 LEU A N 1
ATOM 563 C CA . LEU A 1 95 ? -25.842 38.462 24.283 1.00 34.69 72 LEU A 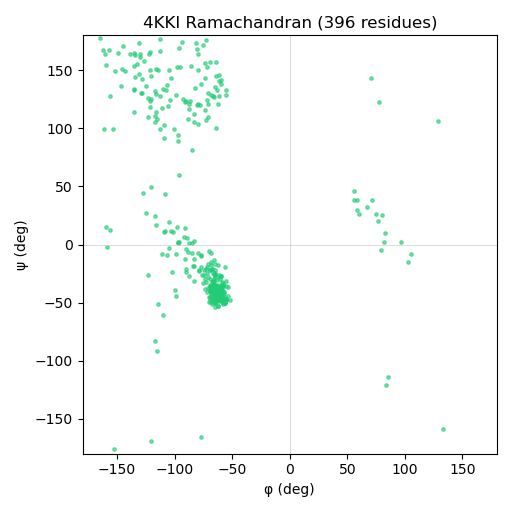CA 1
ATOM 564 C C . LEU A 1 95 ? -26.919 39.498 23.979 1.00 38.80 72 LEU A C 1
ATOM 565 O O . LEU A 1 95 ? -28.045 39.149 23.614 1.00 39.75 72 LEU A O 1
ATOM 570 N N . ALA A 1 96 ? -26.567 40.772 24.134 1.00 39.16 73 ALA A N 1
ATOM 571 C CA . ALA A 1 96 ? -27.480 41.865 23.816 1.00 43.21 73 ALA A CA 1
ATOM 572 C C . ALA A 1 96 ? -27.916 41.801 22.353 1.00 39.65 73 ALA A C 1
ATOM 573 O O . ALA A 1 96 ? -29.100 41.921 22.050 1.00 39.06 73 ALA A O 1
ATOM 575 N N . LEU A 1 97 ? -26.956 41.604 21.453 1.00 37.44 74 LEU A N 1
ATOM 576 C CA . LEU A 1 97 ? -27.262 41.493 20.028 1.00 42.52 74 LEU A CA 1
ATOM 577 C C . LEU A 1 97 ? -28.124 40.272 19.733 1.00 42.90 74 LEU A C 1
ATOM 578 O O . LEU A 1 97 ? -28.992 40.314 18.863 1.00 42.43 74 LEU A O 1
ATOM 583 N N . ILE A 1 98 ? -27.875 39.184 20.456 1.00 49.19 75 ILE A N 1
ATOM 584 C CA . ILE A 1 98 ? -28.659 37.967 20.288 1.00 42.14 75 ILE A CA 1
ATOM 585 C C . ILE A 1 98 ? -30.118 38.235 20.621 1.00 38.93 75 ILE A C 1
ATOM 586 O O . ILE A 1 98 ? -31.017 37.880 19.859 1.00 42.49 75 ILE A O 1
ATOM 591 N N . ILE A 1 99 ? -30.342 38.886 21.757 1.00 40.10 76 ILE A N 1
ATOM 592 C CA . ILE A 1 99 ? -31.687 39.223 22.196 1.00 45.48 76 ILE A CA 1
ATOM 593 C C . ILE A 1 99 ? -32.366 40.161 21.198 1.00 48.02 76 ILE A C 1
ATOM 594 O O . ILE A 1 99 ? -33.536 39.975 20.861 1.00 42.46 76 ILE A O 1
ATOM 599 N N . LEU A 1 100 ? -31.623 41.154 20.717 1.00 41.94 77 LEU A N 1
ATOM 600 C CA . LEU A 1 100 ? -32.162 42.106 19.752 1.00 44.55 77 LEU A CA 1
ATOM 601 C C . LEU A 1 100 ? -32.542 41.408 18.452 1.00 47.36 77 LEU A C 1
ATOM 602 O O . LEU A 1 100 ? -33.631 41.621 17.924 1.00 52.84 77 LEU A O 1
ATOM 607 N N . ALA A 1 101 ? -31.641 40.570 17.949 1.00 39.82 78 ALA A N 1
ATOM 608 C CA . ALA A 1 101 ? -31.888 39.829 16.716 1.00 44.25 78 ALA A CA 1
ATOM 609 C C . ALA A 1 101 ? -33.083 38.880 16.835 1.00 48.56 78 ALA A C 1
ATOM 610 O O . ALA A 1 101 ? -33.848 38.718 15.888 1.00 52.41 78 ALA A O 1
ATOM 612 N N . LEU A 1 102 ? -33.241 38.259 18.000 1.00 46.49 79 LEU A N 1
ATOM 613 C CA . LEU A 1 102 ? -34.322 37.300 18.204 1.00 47.70 79 LEU A CA 1
ATOM 614 C C . LEU A 1 102 ? -35.669 37.982 18.428 1.00 41.48 79 LEU A C 1
ATOM 615 O O . LEU A 1 102 ? -36.719 37.361 18.270 1.00 50.13 79 LEU A O 1
ATOM 620 N N . GLY A 1 103 ? -35.639 39.258 18.793 1.00 43.39 80 GLY A N 1
ATOM 621 C CA . GLY A 1 103 ? -36.857 39.951 19.165 1.00 50.24 80 GLY A CA 1
ATOM 622 C C . GLY A 1 103 ? -37.153 41.229 18.407 1.00 58.61 80 GLY A C 1
ATOM 623 O O . GLY A 1 103 ? -37.820 42.116 18.942 1.00 68.86 80 GLY A O 1
ATOM 624 N N . VAL A 1 104 ? -36.662 41.330 17.173 1.00 54.53 81 VAL A N 1
ATOM 625 C CA . VAL A 1 104 ? -36.955 42.482 16.320 1.00 57.72 81 VAL A CA 1
ATOM 626 C C . VAL A 1 104 ? -38.465 42.612 16.174 1.00 63.35 81 VAL A C 1
ATOM 627 O O . VAL A 1 104 ? -39.024 43.710 16.218 1.00 65.05 81 VAL A O 1
ATOM 631 N N . CYS A 1 105 ? -39.115 41.465 16.013 1.00 57.06 82 CYS A N 1
ATOM 632 C CA . CYS A 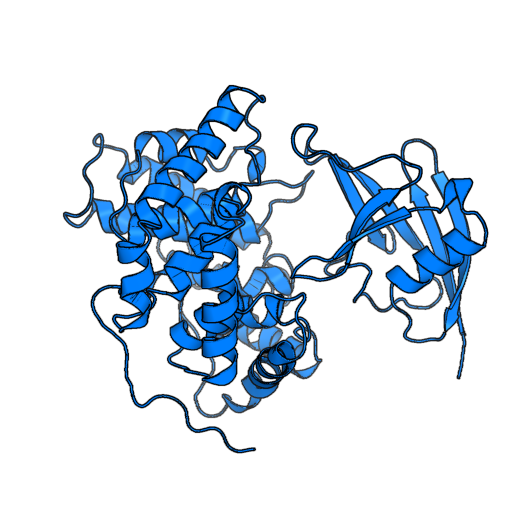1 105 ? -40.566 41.382 15.960 1.00 62.87 82 CYS A CA 1
ATOM 633 C C . CYS A 1 105 ? -41.010 40.037 16.527 1.00 65.71 82 CYS A C 1
ATOM 634 O O . CYS A 1 105 ? -40.198 39.124 16.685 1.00 66.75 82 CYS A O 1
ATOM 637 N N . ARG A 1 106 ? -42.295 39.914 16.836 1.00 71.71 83 ARG A N 1
ATOM 638 C CA . ARG A 1 106 ? -42.805 38.685 17.434 1.00 78.40 83 ARG A CA 1
ATOM 639 C C . ARG A 1 106 ? -42.826 37.528 16.442 1.00 79.27 83 ARG A C 1
ATOM 640 O O . ARG A 1 106 ? -43.470 37.601 15.395 1.00 84.43 83 ARG A O 1
ATOM 648 N N . ASN A 1 107 ? -42.109 36.462 16.781 1.00 74.21 84 ASN A N 1
ATOM 649 C CA . ASN A 1 107 ? -42.142 35.232 16.002 1.00 76.46 84 ASN A CA 1
ATOM 650 C C . ASN A 1 107 ? -41.826 34.032 16.884 1.00 80.49 84 ASN A C 1
ATOM 651 O O . ASN A 1 107 ? -41.664 34.173 18.097 1.00 83.81 84 ASN A O 1
ATOM 656 N N . ALA A 1 108 ? -41.741 32.854 16.277 1.00 82.17 85 ALA A N 1
ATOM 657 C CA . ALA A 1 108 ? -41.478 31.633 17.030 1.00 82.82 85 ALA A CA 1
ATOM 658 C C . ALA A 1 108 ? -40.082 31.640 17.650 1.00 81.41 85 ALA A C 1
ATOM 659 O O . ALA A 1 108 ? -39.878 31.117 18.745 1.00 82.83 85 ALA A O 1
ATOM 661 N N . GLU A 1 109 ? -39.127 32.242 16.948 1.00 75.67 86 GLU A N 1
ATOM 662 C CA . GLU A 1 109 ? -37.742 32.275 17.409 1.00 78.34 86 GLU A CA 1
ATOM 663 C C . GLU A 1 109 ? -37.559 33.204 18.609 1.00 68.77 86 GLU A C 1
ATOM 664 O O . GLU A 1 109 ? -36.582 33.089 19.349 1.00 59.48 86 GLU A O 1
ATOM 670 N N . GLU A 1 110 ? -38.507 34.116 18.799 1.00 67.05 87 GLU A N 1
ATOM 671 C CA . GLU A 1 110 ? -38.463 35.051 19.917 1.00 60.26 87 GLU A CA 1
ATOM 672 C C . GLU A 1 110 ? -38.624 34.327 21.252 1.00 62.72 87 GLU A C 1
ATOM 673 O O . GLU A 1 110 ? -38.180 34.816 22.291 1.00 57.72 87 GLU A O 1
ATOM 679 N N . ASN A 1 111 ? -39.259 33.159 21.216 1.00 56.37 88 ASN A N 1
ATOM 680 C CA . ASN A 1 111 ? -39.418 32.331 22.405 1.00 59.81 88 ASN A CA 1
ATOM 681 C C . ASN A 1 111 ? -38.087 31.907 23.019 1.00 63.72 88 ASN A C 1
ATOM 682 O O . ASN A 1 111 ? -38.008 31.655 24.221 1.00 69.77 88 ASN A O 1
ATOM 687 N N . LEU A 1 112 ? -37.047 31.833 22.192 1.00 53.97 89 LEU A N 1
ATOM 688 C CA . LEU A 1 112 ? -35.721 31.428 22.653 1.00 49.76 89 LEU A CA 1
ATOM 689 C C . LEU A 1 112 ? -35.195 32.381 23.719 1.00 53.80 89 LEU A C 1
ATOM 690 O O . LEU A 1 112 ? -34.428 31.985 24.595 1.00 55.70 89 LEU A O 1
ATOM 695 N N . ILE A 1 113 ? -35.611 33.639 23.634 1.00 51.34 90 ILE A N 1
ATOM 696 C CA . ILE A 1 113 ? -35.223 34.640 24.616 1.00 54.50 90 ILE A CA 1
ATOM 697 C C . ILE A 1 113 ? -35.750 34.267 25.993 1.00 52.94 90 ILE A C 1
ATOM 698 O O . ILE A 1 113 ? -35.029 34.337 26.988 1.00 64.95 90 ILE A O 1
ATOM 703 N N . TYR A 1 114 ? -37.012 33.860 26.042 1.00 56.18 91 TYR A N 1
ATOM 704 C CA . TYR A 1 114 ? -37.663 33.576 27.313 1.00 58.35 91 TYR A CA 1
ATOM 705 C C . TYR A 1 114 ? -37.492 32.122 27.741 1.00 49.03 91 TYR A C 1
ATOM 706 O O . TYR A 1 114 ? -37.562 31.808 28.929 1.00 65.59 91 TYR A O 1
ATOM 715 N N . ASP A 1 115 ? -37.255 31.240 26.776 1.00 47.34 92 ASP A N 1
ATOM 716 C CA . ASP A 1 115 ? -37.024 29.831 27.079 1.00 62.58 92 ASP A CA 1
ATOM 717 C C . ASP A 1 115 ? -35.617 29.602 27.623 1.00 60.92 92 ASP A C 1
ATOM 718 O O . ASP A 1 115 ? -35.377 28.647 28.361 1.00 59.21 92 ASP A O 1
ATOM 723 N N . TYR A 1 116 ? -34.691 30.485 27.259 1.00 57.21 93 TYR A N 1
ATOM 724 C CA . TYR A 1 116 ? -33.311 30.378 27.721 1.00 58.60 93 TYR A CA 1
ATOM 725 C C . TYR A 1 116 ? -33.006 31.406 28.806 1.00 55.77 93 TYR A C 1
ATOM 726 O O . TYR A 1 116 ? -31.901 31.432 29.352 1.00 60.06 93 TYR A O 1
ATOM 735 N N . HIS A 1 117 ? -33.993 32.247 29.108 1.00 52.84 94 HIS A N 1
ATOM 736 C CA . HIS A 1 117 ? -33.845 33.325 30.086 1.00 58.10 94 HIS A CA 1
ATOM 737 C C . HIS A 1 117 ? -32.675 34.251 29.757 1.00 57.75 94 HIS A C 1
ATOM 738 O O . HIS A 1 117 ? -31.878 34.602 30.629 1.00 60.99 94 HIS A O 1
ATOM 745 N N . LEU A 1 118 ? -32.589 34.649 28.493 1.00 50.96 95 LEU A N 1
ATOM 746 C CA . LEU A 1 118 ? -31.482 35.468 28.013 1.00 55.22 95 LEU A CA 1
ATOM 747 C C . LEU A 1 118 ? -31.501 36.871 28.608 1.00 52.66 95 LEU A C 1
ATOM 748 O O . LEU A 1 118 ? -30.449 37.479 28.815 1.00 44.46 95 LEU A O 1
ATOM 753 N N . ILE A 1 119 ? -32.698 37.382 28.875 1.00 43.92 96 ILE A N 1
ATOM 754 C CA . ILE A 1 119 ? -32.845 38.700 29.479 1.00 44.88 96 ILE A CA 1
ATOM 755 C C . ILE A 1 119 ? -32.263 38.687 30.888 1.00 52.53 96 ILE A C 1
ATOM 756 O O . ILE A 1 119 ? -31.514 39.587 31.269 1.00 49.64 96 ILE A O 1
ATOM 761 N N . ASP A 1 120 ? -32.604 37.652 31.652 1.00 49.02 97 ASP A N 1
ATOM 762 C CA . ASP A 1 120 ? -32.056 37.479 32.991 1.00 56.67 97 ASP A CA 1
ATOM 763 C C . ASP A 1 120 ? -30.536 37.365 32.936 1.00 50.13 97 ASP A C 1
ATOM 764 O O . ASP A 1 120 ? -29.832 37.945 33.763 1.00 50.13 97 ASP A O 1
ATOM 769 N N . LYS A 1 121 ? -30.035 36.628 31.949 1.00 42.21 98 LYS A N 1
ATOM 770 C CA . LYS A 1 121 ? -28.595 36.439 31.796 1.00 49.27 98 LYS A CA 1
ATOM 771 C C . LYS A 1 121 ? -27.906 37.747 31.426 1.00 48.57 98 LYS A C 1
ATOM 772 O O . LYS A 1 121 ? -26.789 38.019 31.867 1.00 52.30 98 LYS A O 1
ATOM 778 N N . LEU A 1 122 ? -28.584 38.555 30.618 1.00 47.96 99 LEU A N 1
ATOM 779 C CA . LEU A 1 122 ? -28.052 39.849 30.213 1.00 46.01 99 LEU A CA 1
ATOM 780 C C . LEU A 1 122 ? -27.950 40.794 31.406 1.00 51.22 99 LEU A C 1
ATOM 781 O O . LEU A 1 122 ? -27.011 41.582 31.501 1.00 48.79 99 LEU A O 1
ATOM 786 N N . GLU A 1 123 ? -28.916 40.707 32.316 1.00 50.34 100 GLU A N 1
ATOM 787 C CA . GLU A 1 123 ? -28.898 41.519 33.529 1.00 48.62 100 GLU A CA 1
ATOM 788 C C . GLU A 1 123 ? -27.666 41.215 34.376 1.00 51.42 100 GLU A C 1
ATOM 789 O O . GLU A 1 123 ? -27.045 42.120 34.933 1.00 53.05 100 GLU A O 1
ATOM 795 N N . ASN A 1 124 ? -27.315 39.936 34.463 1.00 48.59 101 ASN A N 1
ATOM 796 C CA . ASN A 1 124 ? -26.138 39.520 35.212 1.00 51.99 101 ASN A CA 1
ATOM 797 C C . ASN A 1 124 ? -24.846 39.953 34.524 1.00 52.32 101 ASN A C 1
ATOM 798 O O . ASN A 1 124 ? -23.934 40.471 35.168 1.00 52.21 101 ASN A O 1
ATOM 803 N N . LYS A 1 125 ? -24.774 39.743 33.213 1.00 47.86 102 LYS A N 1
ATOM 804 C CA . LYS A 1 125 ? -23.591 40.129 32.450 1.00 51.30 102 LYS A CA 1
ATOM 805 C C . LYS A 1 125 ? -23.394 41.640 32.475 1.00 52.05 102 LYS A C 1
ATOM 806 O O . LYS A 1 125 ? -22.267 42.124 32.568 1.00 48.40 102 LYS A O 1
ATOM 812 N N . PHE A 1 126 ? -24.496 42.379 32.402 1.00 48.79 103 PHE A N 1
ATOM 813 C CA . PHE A 1 126 ? -24.438 43.834 32.469 1.00 51.32 103 PHE A CA 1
ATOM 814 C C . PHE A 1 126 ? -23.966 44.292 33.845 1.00 54.95 103 PHE A C 1
ATOM 815 O O . PHE A 1 126 ? -23.200 45.248 33.961 1.00 56.33 103 PHE A O 1
ATOM 823 N N . GLN A 1 127 ? -24.419 43.600 34.886 1.00 58.85 104 GLN A N 1
ATOM 824 C CA . GLN A 1 127 ? -24.009 43.922 36.246 1.00 59.87 104 GLN A CA 1
ATOM 825 C C . GLN A 1 127 ? -22.540 43.571 36.469 1.00 55.10 104 GLN A C 1
ATOM 826 O O . GLN A 1 127 ? -21.855 44.209 37.268 1.00 58.94 104 GLN A O 1
ATOM 832 N N . ALA A 1 128 ? -22.058 42.556 35.759 1.00 45.60 105 ALA A N 1
ATOM 833 C CA . ALA A 1 128 ? -20.654 42.175 35.840 1.00 50.87 105 ALA A CA 1
ATOM 834 C C . ALA A 1 128 ? -19.775 43.267 35.236 1.00 59.46 105 ALA A C 1
ATOM 835 O O . ALA A 1 128 ? -18.674 43.528 35.722 1.00 68.72 105 ALA A O 1
ATOM 837 N N . GLU A 1 129 ? -20.272 43.902 34.177 1.00 50.55 106 GLU A N 1
ATOM 838 C CA . GLU A 1 129 ? -19.586 45.035 33.568 1.00 50.83 106 GLU A CA 1
ATOM 839 C C . GLU A 1 129 ? -19.454 46.161 34.585 1.00 49.49 106 GLU A C 1
ATOM 840 O O . GLU A 1 129 ? -18.391 46.768 34.723 1.00 47.11 106 GLU A O 1
ATOM 846 N N . ILE A 1 130 ? -20.545 46.426 35.298 1.00 56.67 107 ILE A N 1
ATOM 847 C CA . ILE A 1 130 ? -20.582 47.475 36.311 1.00 62.05 107 ILE A CA 1
ATOM 848 C C . ILE A 1 130 ? -19.611 47.183 37.450 1.00 64.87 107 ILE A C 1
ATOM 849 O O . ILE A 1 130 ? -18.852 48.056 37.875 1.00 65.12 107 ILE A O 1
ATOM 854 N N . GLU A 1 131 ? -19.633 45.947 37.937 1.00 65.64 108 GLU A N 1
ATOM 855 C CA . GLU A 1 131 ? -18.786 45.554 39.057 1.00 72.20 108 GLU A CA 1
ATOM 856 C C . GLU A 1 131 ? -17.315 45.521 38.659 1.00 64.25 108 GLU A C 1
ATOM 857 O O . GLU A 1 131 ? -16.431 45.620 39.509 1.00 63.19 108 GLU A O 1
ATOM 863 N N . ASN A 1 132 ? -17.054 45.390 37.364 1.00 63.54 109 ASN A N 1
ATOM 864 C CA . ASN A 1 132 ? -15.683 45.447 36.880 1.00 62.09 109 ASN A CA 1
ATOM 865 C C . ASN A 1 132 ? -15.165 46.881 36.864 1.00 63.04 109 ASN A C 1
ATOM 866 O O . ASN A 1 132 ? -13.981 47.123 37.094 1.00 63.21 109 ASN A O 1
ATOM 871 N N . MET A 1 133 ? -16.059 47.828 36.596 1.00 57.91 110 MET A N 1
ATOM 872 C CA . MET A 1 133 ? -15.697 49.241 36.600 1.00 56.79 110 MET A CA 1
ATOM 873 C C . MET A 1 133 ? -15.404 49.718 38.017 1.00 69.84 110 MET A C 1
ATOM 874 O O . MET A 1 133 ? -14.524 50.551 38.233 1.00 72.11 110 MET A O 1
ATOM 879 N N . GLU A 1 134 ? -16.150 49.188 38.980 1.00 76.81 111 GLU A N 1
ATOM 880 C CA . GLU A 1 134 ? -15.936 49.526 40.379 1.00 82.98 111 GLU A CA 1
ATOM 881 C C . GLU A 1 134 ? -14.608 48.950 40.852 1.00 76.01 111 GLU A C 1
ATOM 882 O O . GLU A 1 134 ? -13.900 49.567 41.648 1.00 78.43 111 GLU A O 1
ATOM 888 N N . ALA A 1 135 ? -14.267 47.769 40.348 1.00 72.42 112 ALA A N 1
ATOM 889 C CA . ALA A 1 135 ? -13.044 47.097 40.764 1.00 74.16 112 ALA A CA 1
ATOM 890 C C . ALA A 1 135 ? -11.814 47.597 40.007 1.00 74.10 112 ALA A C 1
ATOM 891 O O . ALA A 1 135 ? -10.712 47.616 40.548 1.00 73.34 112 ALA A O 1
ATOM 893 N N . HIS A 1 136 ? -12.013 48.007 38.758 1.00 73.20 113 HIS A N 1
ATOM 894 C CA . HIS A 1 136 ? -10.901 48.358 37.875 1.00 71.26 113 HIS A CA 1
ATOM 895 C C . HIS A 1 136 ? -10.905 49.792 37.347 1.00 69.27 113 HIS A C 1
ATOM 896 O O . HIS A 1 136 ? -10.753 50.014 36.142 1.00 72.34 113 HIS A O 1
ATOM 903 N N . ASN A 1 137 ? -11.082 50.754 38.247 1.00 66.74 114 ASN A N 1
ATOM 904 C CA . ASN A 1 137 ? -10.865 52.166 37.922 1.00 77.59 114 ASN A CA 1
ATOM 905 C C . ASN A 1 137 ? -11.760 52.706 36.799 1.00 80.15 114 ASN A C 1
ATOM 906 O O . ASN A 1 137 ? -11.395 53.653 36.101 1.00 82.65 114 ASN A O 1
ATOM 911 N N . GLY A 1 138 ? -12.930 52.096 36.633 1.00 72.21 115 GLY A N 1
ATOM 912 C CA . GLY A 1 138 ? -13.914 52.572 35.680 1.00 58.83 115 GLY A CA 1
ATOM 913 C C . GLY A 1 138 ? -13.900 51.868 34.335 1.00 58.25 115 GLY A C 1
ATOM 914 O O . GLY A 1 138 ? -14.664 52.224 33.443 1.00 54.64 115 GLY A O 1
ATOM 915 N N . THR A 1 139 ? -13.032 50.874 34.179 1.00 57.13 116 THR A N 1
ATOM 916 C CA . THR A 1 139 ? -12.969 50.109 32.935 1.00 56.10 116 THR A CA 1
ATOM 917 C C . THR A 1 139 ? -13.892 48.894 32.998 1.00 57.43 116 THR A C 1
ATOM 918 O O . THR A 1 139 ? -13.760 48.054 33.887 1.00 55.36 116 THR A O 1
ATOM 922 N N . PRO A 1 140 ? -14.839 48.799 32.054 1.00 51.53 117 PRO A N 1
ATOM 923 C CA . PRO A 1 140 ? -15.741 47.645 32.006 1.00 47.62 117 PRO A CA 1
ATOM 924 C C . PRO A 1 140 ? -15.015 46.396 31.523 1.00 51.91 117 PRO A C 1
ATOM 925 O O . PRO A 1 140 ? -13.836 46.467 31.174 1.00 52.26 117 PRO A O 1
ATOM 929 N N . LEU A 1 141 ? -15.712 45.264 31.521 1.00 53.90 118 LEU A N 1
ATOM 930 C CA . LEU A 1 141 ? -15.148 44.021 31.012 1.00 52.82 118 LEU A CA 1
ATOM 931 C C . LEU A 1 141 ? -14.876 44.152 29.522 1.00 48.42 118 LEU A C 1
ATOM 932 O O . LEU A 1 141 ? -13.875 43.647 29.015 1.00 51.95 118 LEU A O 1
ATOM 937 N N . THR A 1 142 ? -15.774 44.844 28.827 1.00 47.38 119 THR A N 1
ATOM 938 C CA . THR A 1 142 ? -15.625 45.080 27.398 1.00 42.21 119 THR A CA 1
ATOM 939 C C . THR A 1 142 ? -15.441 46.567 27.091 1.00 44.39 119 THR A C 1
ATOM 940 O O . THR A 1 142 ? -14.321 47.074 27.095 1.00 44.92 119 THR A O 1
ATOM 944 N N . ASN A 1 143 ? -16.544 47.261 26.830 1.00 41.02 120 ASN A N 1
ATOM 945 C CA . ASN A 1 143 ? -16.487 48.665 26.441 1.00 34.41 120 ASN A CA 1
ATOM 946 C C . ASN A 1 143 ? -17.857 49.327 26.567 1.00 41.52 120 ASN A C 1
ATOM 947 O O . ASN A 1 143 ? -18.838 48.668 26.909 1.00 44.62 120 ASN A O 1
ATOM 952 N N . TYR A 1 144 ? -17.927 50.625 26.285 1.00 36.97 121 TYR A N 1
ATOM 953 C CA . TYR A 1 144 ? -19.185 51.355 26.419 1.00 47.07 121 TYR A CA 1
ATOM 954 C C . TYR A 1 144 ? -20.136 51.127 25.248 1.00 42.98 121 TYR A C 1
ATOM 955 O O . TYR A 1 144 ? -21.342 51.333 25.372 1.00 43.18 121 TYR A O 1
ATOM 964 N N . TYR A 1 145 ? -19.590 50.712 24.111 1.00 38.43 122 TYR A N 1
ATOM 965 C CA . TYR A 1 145 ? -20.412 50.338 22.972 1.00 37.16 122 TYR A CA 1
ATOM 966 C C . TYR A 1 145 ? -21.298 49.152 23.353 1.00 40.93 122 TYR A C 1
ATOM 967 O O . TYR A 1 145 ? -22.504 49.158 23.100 1.00 45.96 122 TYR A O 1
ATOM 976 N N . GLN A 1 146 ? -20.698 48.145 23.982 1.00 44.14 123 GLN A N 1
ATOM 977 C CA . GLN A 1 146 ? -21.447 46.982 24.447 1.00 48.13 123 GLN A CA 1
ATOM 978 C C . GLN A 1 146 ? -22.334 47.343 25.632 1.00 42.16 123 GLN A C 1
ATOM 979 O O . GLN A 1 146 ? -23.460 46.857 25.747 1.00 39.81 123 GLN A O 1
ATOM 985 N N . LEU A 1 147 ? -21.824 48.204 26.506 1.00 38.21 124 LEU A N 1
ATOM 986 C CA . LEU A 1 147 ? -22.590 48.671 27.653 1.00 45.54 124 LEU A CA 1
ATOM 987 C C . LEU A 1 147 ? -23.863 49.364 27.184 1.00 49.79 124 LEU A C 1
ATOM 988 O O . LEU A 1 147 ? -24.918 49.242 27.810 1.00 44.20 124 LEU A O 1
ATOM 993 N N . SER A 1 148 ? -23.756 50.086 26.072 1.00 42.83 125 SER A N 1
ATOM 994 C CA . SER A 1 148 ? -24.905 50.762 25.483 1.00 45.85 125 SER A CA 1
ATOM 995 C C . SER A 1 148 ? -25.842 49.739 24.861 1.00 39.86 125 SER A C 1
ATOM 996 O O . SER A 1 148 ? -27.062 49.853 24.971 1.00 47.22 125 SER A O 1
ATOM 999 N N . LEU A 1 149 ? -25.260 48.744 24.199 1.00 35.30 126 LEU A N 1
ATOM 1000 C CA . LEU A 1 149 ? -26.035 47.632 23.662 1.00 35.19 126 LEU A CA 1
ATOM 1001 C C . LEU A 1 149 ? -26.810 46.941 24.781 1.00 32.84 126 LEU A C 1
ATOM 1002 O O . LEU A 1 149 ? -27.964 46.556 24.599 1.00 35.62 126 LEU A O 1
ATOM 1007 N N . ASP A 1 150 ? -26.171 46.799 25.940 1.00 33.03 127 ASP A N 1
ATOM 1008 C CA . ASP A 1 150 ? -26.797 46.148 27.089 1.00 44.05 127 ASP A CA 1
ATOM 1009 C C . ASP A 1 150 ? -28.029 46.903 27.569 1.00 42.37 127 ASP A C 1
ATOM 1010 O O . ASP A 1 150 ? -29.105 46.323 27.716 1.00 46.68 127 ASP A O 1
ATOM 1015 N N . VAL A 1 151 ? -27.861 48.197 27.817 1.00 39.41 128 VAL A N 1
ATOM 1016 C CA . VAL A 1 151 ? -28.961 49.036 28.271 1.00 34.96 128 VAL A CA 1
ATOM 1017 C C . VAL A 1 151 ? -30.082 49.067 27.236 1.00 43.53 128 VAL A C 1
ATOM 1018 O O . VAL A 1 151 ? -31.259 48.984 27.584 1.00 44.40 128 VAL A O 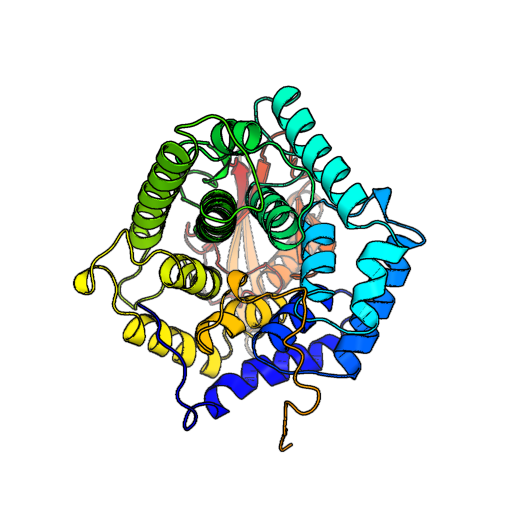1
ATOM 1022 N N . LEU A 1 152 ? -29.708 49.167 25.963 1.00 40.60 129 LEU A N 1
ATOM 1023 C CA . LEU A 1 152 ? -30.680 49.212 24.875 1.00 38.88 129 LEU A CA 1
ATOM 1024 C C . LEU A 1 152 ? -31.557 47.964 24.857 1.00 43.54 129 LEU A C 1
ATOM 1025 O O . LEU A 1 152 ? -32.784 48.057 24.797 1.00 43.84 129 LEU A O 1
ATOM 1030 N N . ALA A 1 153 ? -30.918 46.800 24.921 1.00 44.45 130 ALA A N 1
ATOM 1031 C CA . ALA A 1 153 ? -31.628 45.526 24.891 1.00 46.25 130 ALA A CA 1
ATOM 1032 C C . ALA A 1 153 ? -32.515 45.334 26.121 1.00 44.52 130 ALA A C 1
ATOM 1033 O O . ALA A 1 153 ? -33.670 44.925 26.000 1.00 45.61 130 ALA A O 1
ATOM 1035 N N . LEU A 1 154 ? -31.972 45.630 27.299 1.00 38.20 131 LEU A N 1
ATOM 1036 C CA . LEU A 1 154 ? -32.727 45.523 28.544 1.00 42.27 131 LEU A CA 1
ATOM 1037 C C . LEU A 1 154 ? -33.920 46.473 28.557 1.00 47.49 131 LEU A C 1
ATOM 1038 O O . LEU A 1 154 ? -34.987 46.141 29.076 1.00 47.84 131 LEU A O 1
ATOM 1043 N N . CYS A 1 155 ? -33.730 47.655 27.980 1.00 46.04 132 CYS A N 1
ATOM 1044 C CA . CYS A 1 155 ? -34.787 48.656 27.895 1.00 40.38 132 CYS A CA 1
ATOM 1045 C C . CYS A 1 155 ? -35.903 48.244 26.936 1.00 41.58 132 CYS A C 1
ATOM 1046 O O . CYS A 1 155 ? -37.085 48.339 27.268 1.00 45.07 132 CYS A O 1
ATOM 1049 N N . LEU A 1 156 ? -35.522 47.786 25.746 1.00 39.78 133 LEU A N 1
ATOM 1050 C CA . LEU A 1 156 ? -36.488 47.390 24.722 1.00 41.57 133 LEU A CA 1
ATOM 1051 C C . LEU A 1 156 ? -37.312 46.162 25.108 1.00 48.04 133 LEU A C 1
ATOM 1052 O O . LEU A 1 156 ? -38.427 45.981 24.620 1.00 47.06 133 LEU A O 1
ATOM 1057 N N . PHE A 1 157 ? -36.762 45.318 25.975 1.00 42.79 134 PHE A N 1
ATOM 1058 C CA . PHE A 1 157 ? -37.428 44.064 26.322 1.00 56.14 134 PHE A CA 1
ATOM 1059 C C . PHE A 1 157 ? -37.821 43.984 27.795 1.00 55.22 134 PHE A C 1
ATOM 1060 O O . PHE A 1 157 ? -37.975 42.895 28.348 1.00 59.42 134 PHE A O 1
ATOM 1068 N N . ASN A 1 158 ? -37.987 45.151 28.412 1.00 50.93 135 ASN A N 1
ATOM 1069 C CA . ASN A 1 158 ? -38.472 45.255 29.785 1.00 57.20 135 ASN A CA 1
ATOM 1070 C C . ASN A 1 158 ? -37.646 44.466 30.794 1.00 58.90 135 ASN A C 1
ATOM 1071 O O . ASN A 1 158 ? -38.190 43.869 31.721 1.00 59.02 135 ASN A O 1
ATOM 1076 N N . GLY A 1 159 ? -36.332 44.460 30.602 1.00 56.64 136 GLY A N 1
ATOM 1077 C CA . GLY A 1 159 ? -35.436 43.820 31.544 1.00 48.35 136 GLY A CA 1
ATOM 1078 C C . GLY A 1 159 ? -35.206 44.722 32.738 1.00 54.76 136 GLY A C 1
ATOM 1079 O O . GLY A 1 159 ? -35.496 45.917 32.683 1.00 62.19 136 GLY A O 1
ATOM 1080 N N . ASN A 1 160 ? -34.686 44.156 33.820 1.00 56.59 137 ASN A N 1
ATOM 1081 C CA . ASN A 1 160 ? -34.448 44.927 35.032 1.00 60.95 137 ASN A CA 1
ATOM 1082 C C . ASN A 1 160 ? -33.075 45.592 35.022 1.00 62.31 137 ASN A C 1
ATOM 1083 O O . ASN A 1 160 ? -32.046 44.918 34.989 1.00 62.74 137 ASN A O 1
ATOM 1088 N N . TYR A 1 161 ? -33.071 46.920 35.042 1.00 58.08 138 TYR A N 1
ATOM 1089 C CA . TYR A 1 161 ? -31.836 47.690 35.080 1.00 58.74 138 TYR A CA 1
ATOM 1090 C C . TYR A 1 161 ? -32.044 48.956 35.902 1.00 62.11 138 TYR A C 1
ATOM 1091 O O . TYR A 1 161 ? -33.152 49.487 35.967 1.00 61.21 138 TYR A O 1
ATOM 1100 N N . SER A 1 162 ? -30.977 49.435 36.531 1.00 64.04 139 SER A N 1
ATOM 1101 C CA . SER A 1 162 ? -31.055 50.648 37.333 1.00 61.57 139 SER A CA 1
ATOM 1102 C C . SER A 1 162 ? -30.808 51.882 36.476 1.00 60.91 139 SER A C 1
ATOM 1103 O O . SER A 1 162 ? -29.751 52.017 35.861 1.00 65.75 139 SER A O 1
ATOM 1106 N N . THR A 1 163 ? -31.787 52.781 36.435 1.00 48.74 140 THR A N 1
ATOM 1107 C CA . THR A 1 163 ? -31.637 54.026 35.696 1.00 45.89 140 THR A CA 1
ATOM 1108 C C . THR A 1 163 ? -30.580 54.900 36.359 1.00 53.98 140 THR A C 1
ATOM 1109 O O . THR A 1 163 ? -29.871 55.649 35.689 1.00 57.48 140 THR A O 1
ATOM 1113 N N . ALA A 1 164 ? -30.484 54.796 37.681 1.00 55.15 141 ALA A N 1
ATOM 1114 C CA . ALA A 1 164 ? -29.466 55.515 38.436 1.00 52.97 141 ALA A CA 1
ATOM 1115 C C . ALA A 1 164 ? -28.080 55.063 37.998 1.00 56.36 141 ALA A C 1
ATOM 1116 O O . ALA A 1 164 ? -27.158 55.871 37.889 1.00 51.85 141 ALA A O 1
ATOM 1118 N N . GLU A 1 165 ? -27.947 53.766 37.742 1.00 60.42 142 GLU A N 1
ATOM 1119 C CA . GLU A 1 165 ? -26.698 53.197 37.255 1.00 69.20 142 GLU A CA 1
ATOM 1120 C C . GLU A 1 165 ? -26.345 53.801 35.899 1.00 59.59 142 GLU A C 1
ATOM 1121 O O . GLU A 1 165 ? -25.182 54.086 35.617 1.00 57.89 142 GLU A O 1
ATOM 1127 N N . VAL A 1 166 ? -27.364 53.995 35.067 1.00 51.13 143 VAL A N 1
ATOM 1128 C CA . VAL A 1 166 ? -27.186 54.588 33.746 1.00 50.67 143 VAL A CA 1
ATOM 1129 C C . VAL A 1 166 ? -26.741 56.044 33.848 1.0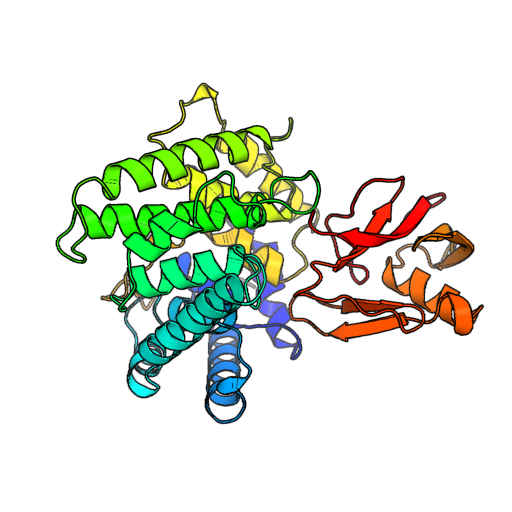0 48.03 143 VAL A C 1
ATOM 1130 O O . VAL A 1 166 ? -25.770 56.453 33.209 1.00 46.97 143 VAL A O 1
ATOM 1134 N N . VAL A 1 167 ? -27.455 56.818 34.660 1.00 52.64 144 VAL A N 1
ATOM 1135 C CA . VAL A 1 167 ? -27.108 58.213 34.913 1.00 57.36 144 VAL A CA 1
ATOM 1136 C C . VAL A 1 167 ? -25.690 58.327 35.468 1.00 58.14 144 VAL A C 1
ATOM 1137 O O . VAL A 1 167 ? -24.950 59.258 35.142 1.00 54.80 144 VAL A O 1
ATOM 1141 N N . ASN A 1 168 ? -25.309 57.359 36.294 1.00 54.86 145 ASN A N 1
ATOM 1142 C CA . ASN A 1 168 ? -24.000 57.368 36.932 1.00 60.97 145 ASN A CA 1
ATOM 1143 C C . ASN A 1 168 ? -22.847 57.127 35.955 1.00 63.59 145 ASN A C 1
ATOM 1144 O O . ASN A 1 168 ? -21.804 57.771 36.052 1.00 65.71 145 ASN A O 1
ATOM 1149 N N . HIS A 1 169 ? -23.040 56.213 35.009 1.00 49.37 146 HIS A N 1
ATOM 1150 C CA . HIS A 1 169 ? -21.936 55.765 34.161 1.00 49.49 146 HIS A CA 1
ATOM 1151 C C . HIS A 1 169 ? -21.900 56.354 32.749 1.00 48.69 146 HIS A C 1
ATOM 1152 O O . HIS A 1 169 ? -20.839 56.407 32.127 1.00 50.05 146 HIS A O 1
ATOM 1159 N N . PHE A 1 170 ? -23.046 56.797 32.242 1.00 48.45 147 PHE A N 1
ATOM 1160 C CA . PHE A 1 170 ? -23.129 57.230 30.847 1.00 45.32 147 PHE A CA 1
ATOM 1161 C C . PHE A 1 170 ? -22.857 58.717 30.617 1.00 42.02 147 PHE A C 1
ATOM 1162 O O . PHE A 1 170 ? -23.151 59.243 29.544 1.00 43.12 147 PHE A O 1
ATOM 1170 N N . THR A 1 171 ? -22.295 59.384 31.621 1.00 42.44 148 THR A N 1
ATOM 1171 C CA . THR A 1 171 ? -21.906 60.787 31.498 1.00 49.36 148 THR A CA 1
ATOM 1172 C C . THR A 1 171 ? -20.973 60.993 30.307 1.00 49.21 148 THR A C 1
ATOM 1173 O O . THR A 1 171 ? -19.966 60.300 30.178 1.00 51.84 148 THR A O 1
ATOM 1177 N N . PRO A 1 172 ? -21.305 61.956 29.435 1.00 55.85 149 PRO A N 1
ATOM 1178 C CA . PRO A 1 172 ? -20.565 62.225 28.195 1.00 60.92 149 PRO A CA 1
ATOM 1179 C C . PRO A 1 172 ? -19.076 62.505 28.404 1.00 53.57 149 PRO A C 1
ATOM 1180 O O . PRO A 1 172 ? -18.299 62.391 27.456 1.00 58.01 149 PRO A O 1
ATOM 1184 N N . GLU A 1 173 ? -18.685 62.865 29.620 1.00 53.57 150 GLU A N 1
ATOM 1185 C CA . GLU A 1 173 ? -17.286 63.168 29.896 1.00 64.27 150 GLU A CA 1
ATOM 1186 C C . GLU A 1 173 ? -16.508 61.928 30.334 1.00 56.50 150 GLU A C 1
ATOM 1187 O O . GLU A 1 173 ? -15.294 61.988 30.528 1.00 60.96 150 GLU A O 1
ATOM 1193 N N . ASN A 1 174 ? -17.211 60.808 30.482 1.00 46.12 151 ASN A N 1
ATOM 1194 C CA . ASN A 1 174 ? -16.576 59.547 30.853 1.00 47.04 151 ASN A CA 1
ATOM 1195 C C . ASN A 1 174 ? -15.530 59.134 29.826 1.00 51.59 151 ASN A C 1
ATOM 1196 O O . ASN A 1 174 ? -15.755 59.243 28.621 1.00 52.53 151 ASN A O 1
ATOM 1201 N N . LYS A 1 175 ? -14.392 58.654 30.315 1.00 47.73 152 LYS A N 1
ATOM 1202 C CA . LYS A 1 175 ? -13.251 58.339 29.461 1.00 54.20 152 LYS A CA 1
ATOM 1203 C C . LYS A 1 175 ? -13.551 57.253 28.430 1.00 49.18 152 LYS A C 1
ATOM 1204 O O . LYS A 1 175 ? -12.925 57.206 27.371 1.00 55.22 152 LYS A O 1
ATOM 1210 N N . ASN A 1 176 ? -14.514 56.390 28.736 1.00 46.21 153 ASN A N 1
ATOM 1211 C CA . ASN A 1 176 ? -14.815 55.250 27.877 1.00 46.80 153 ASN A CA 1
ATOM 1212 C C . ASN A 1 176 ? -15.473 55.620 26.553 1.00 44.75 153 ASN A C 1
ATOM 1213 O O . ASN A 1 176 ? -15.689 54.760 25.699 1.00 46.07 153 ASN A O 1
ATOM 1218 N N . TYR A 1 177 ? -15.793 56.899 26.389 1.00 39.47 154 TYR A N 1
ATOM 1219 C CA . TYR A 1 177 ? -16.333 57.392 25.131 1.00 45.41 154 TYR A CA 1
ATOM 1220 C C . TYR A 1 177 ? -15.203 57.728 24.167 1.00 43.52 154 TYR A C 1
ATOM 1221 O O . TYR A 1 177 ? -15.442 58.032 22.999 1.00 43.98 154 TYR A O 1
ATOM 1230 N N . TYR A 1 178 ? -13.971 57.669 24.665 1.00 45.96 155 TYR A N 1
ATOM 1231 C CA . TYR A 1 178 ? -12.811 58.100 23.892 1.00 49.13 155 TYR A CA 1
ATOM 1232 C C . TYR A 1 178 ? -11.746 57.013 23.778 1.00 51.31 155 TYR A C 1
ATOM 1233 O O . TYR A 1 178 ? -11.430 56.330 24.751 1.00 59.37 155 TYR A O 1
ATOM 1242 N N . PHE A 1 179 ? -11.203 56.855 22.576 1.00 56.91 156 PHE A N 1
ATOM 1243 C CA . PHE A 1 179 ? -10.055 55.987 22.362 1.00 56.26 156 PHE A CA 1
ATOM 1244 C C . PHE A 1 179 ? -8.850 56.868 22.073 1.00 62.60 156 PHE A C 1
ATOM 1245 O O . PHE A 1 179 ? -8.593 57.226 20.925 1.00 63.24 156 PHE A O 1
ATOM 1253 N N . GLY A 1 180 ? -8.122 57.221 23.126 1.00 62.54 157 GLY A N 1
ATOM 1254 C CA . GLY A 1 180 ? -7.046 58.185 23.014 1.00 71.57 157 GLY A CA 1
ATOM 1255 C C . GLY A 1 180 ? -7.607 59.590 23.094 1.00 70.86 157 GLY A C 1
ATOM 1256 O O . GLY A 1 180 ? -8.245 59.957 24.082 1.00 64.52 157 GLY A O 1
ATOM 1257 N N . SER A 1 181 ? -7.378 60.376 22.048 1.00 77.40 158 SER A N 1
ATOM 1258 C CA . SER A 1 181 ? -7.918 61.727 21.974 1.00 82.72 158 SER A CA 1
ATOM 1259 C C . SER A 1 181 ? -9.176 61.745 21.113 1.00 78.65 158 SER A C 1
ATOM 1260 O O . SER A 1 181 ? -9.881 62.751 21.045 1.00 83.95 158 SER A O 1
ATOM 1263 N N . GLN A 1 182 ? -9.454 60.620 20.462 1.00 60.40 159 GLN A N 1
ATOM 1264 C CA . GLN A 1 182 ? -10.563 60.530 19.522 1.00 48.54 159 GLN A CA 1
ATOM 1265 C C . GLN A 1 182 ? -11.868 60.088 20.181 1.00 38.59 159 GLN A C 1
ATOM 1266 O O . GLN A 1 182 ? -11.938 59.021 20.792 1.00 42.70 159 GLN A O 1
ATOM 1272 N N . PHE A 1 183 ? -12.905 60.895 20.044 1.00 42.97 160 PHE A N 1
ATOM 1273 C CA . PHE A 1 183 ? -14.221 60.508 20.508 1.00 39.98 160 PHE A CA 1
ATOM 1274 C C . PHE A 1 183 ? -14.732 59.378 19.627 1.00 42.66 160 PHE A C 1
ATOM 1275 O O . PHE A 1 183 ? -14.712 59.478 18.414 1.00 45.82 160 PHE A O 1
ATOM 1283 N N . SER A 1 184 ? -15.165 58.294 20.249 1.00 45.92 161 SER A N 1
ATOM 1284 C CA . SER A 1 184 ? -15.706 57.153 19.517 1.00 43.09 161 SER A CA 1
ATOM 1285 C C . SER A 1 184 ? -17.148 57.417 19.098 1.00 44.48 161 SER A C 1
ATOM 1286 O O . SER A 1 184 ? -18.070 57.336 19.915 1.00 39.50 161 SER A O 1
ATOM 1289 N N . VAL A 1 185 ? -17.332 57.724 17.824 1.00 38.62 162 VAL A N 1
ATOM 1290 C CA . VAL A 1 185 ? -18.643 58.002 17.270 1.00 37.16 162 VAL A CA 1
ATOM 1291 C C . VAL A 1 185 ? -19.570 56.808 17.432 1.00 39.53 162 VAL A C 1
ATOM 1292 O O . VAL A 1 185 ? -20.719 56.958 17.803 1.00 43.23 162 VAL A O 1
ATOM 1296 N N . ASP A 1 186 ? -19.049 55.622 17.160 1.00 36.17 163 ASP A N 1
ATOM 1297 C CA . ASP A 1 186 ? -19.822 54.387 17.272 1.00 37.75 163 ASP A CA 1
ATOM 1298 C C . ASP A 1 186 ? -20.374 54.233 18.684 1.00 31.67 163 ASP A C 1
ATOM 1299 O O . ASP A 1 186 ? -21.558 53.955 18.879 1.00 37.36 163 ASP A O 1
ATOM 1304 N N . THR A 1 187 ? -19.498 54.419 19.662 1.00 38.29 164 THR A N 1
ATOM 1305 C CA . THR A 1 187 ? -19.863 54.323 21.066 1.00 34.40 164 THR A CA 1
ATOM 1306 C C . THR A 1 187 ? -20.887 55.390 21.441 1.00 39.39 164 THR A C 1
ATOM 1307 O O . THR A 1 187 ? -21.907 55.091 22.063 1.00 36.11 164 THR A O 1
ATOM 1311 N N . GLY A 1 188 ? -20.609 56.632 21.055 1.00 36.44 165 GLY A N 1
ATOM 1312 C CA . GLY A 1 188 ? -21.522 57.733 21.305 1.00 29.99 165 GLY A CA 1
ATOM 1313 C C . GLY A 1 188 ? -22.885 57.514 20.671 1.00 40.83 165 GLY A C 1
ATOM 1314 O O . GLY A 1 188 ? -23.914 57.817 21.273 1.00 37.53 165 GLY A O 1
ATOM 1315 N N . ALA A 1 189 ? -22.890 56.974 19.456 1.00 32.46 166 ALA A N 1
ATOM 1316 C CA . ALA A 1 189 ? -24.132 56.731 18.734 1.00 34.48 166 ALA A CA 1
ATOM 1317 C C . ALA A 1 189 ? -24.968 55.660 19.420 1.00 36.30 166 ALA A C 1
ATOM 1318 O O . ALA A 1 189 ? -26.174 55.830 19.609 1.00 34.15 166 ALA A O 1
ATOM 1320 N N . MET A 1 190 ? -24.328 54.557 19.797 1.00 29.04 167 MET A N 1
ATOM 1321 C CA . MET A 1 190 ? -25.043 53.474 20.460 1.00 36.52 167 MET A CA 1
ATOM 1322 C C . MET A 1 190 ? -25.544 53.920 21.832 1.00 35.52 167 MET A C 1
ATOM 1323 O O . MET A 1 190 ? -26.624 53.517 22.269 1.00 39.27 167 MET A O 1
ATOM 1328 N N . ALA A 1 191 ? -24.762 54.764 22.501 1.00 34.78 168 ALA A N 1
ATOM 1329 C CA . ALA A 1 191 ? -25.169 55.325 23.787 1.00 39.27 168 ALA A CA 1
ATOM 1330 C C . ALA A 1 191 ? -26.416 56.187 23.622 1.00 41.04 168 ALA A C 1
ATOM 1331 O O . ALA A 1 191 ? -27.351 56.099 24.416 1.00 39.21 168 ALA A O 1
ATOM 1333 N N . VAL A 1 192 ? -26.426 57.014 22.581 1.00 36.85 169 VAL A N 1
ATOM 1334 C CA . VAL A 1 192 ? -27.587 57.840 22.270 1.00 37.61 169 VAL A CA 1
ATOM 1335 C C . VAL A 1 192 ? -28.835 56.992 22.040 1.00 34.05 169 VAL A C 1
ATOM 1336 O O . VAL A 1 192 ? -29.916 57.325 22.527 1.00 37.93 169 VAL A O 1
ATOM 1340 N N . LEU A 1 193 ? -28.683 55.891 21.311 1.00 29.54 170 LEU A N 1
ATOM 1341 C CA . LEU A 1 193 ? -29.812 55.003 21.043 1.00 34.12 170 LEU A CA 1
ATOM 1342 C C . LEU A 1 193 ? -30.316 54.380 22.339 1.00 42.83 170 LEU A C 1
ATOM 1343 O O . LEU A 1 193 ? -31.523 54.245 22.548 1.00 39.35 170 LEU A O 1
ATOM 1348 N N . ALA A 1 194 ? -29.379 54.011 23.207 1.00 39.78 171 ALA A N 1
ATOM 1349 C CA . ALA A 1 194 ? -29.713 53.408 24.492 1.00 39.13 171 ALA A CA 1
ATOM 1350 C C . ALA A 1 194 ? -30.386 54.414 25.418 1.00 38.83 171 ALA A C 1
ATOM 1351 O O . ALA A 1 194 ? -31.436 54.132 25.995 1.00 39.72 171 ALA A O 1
ATOM 1353 N N . LEU A 1 195 ? -29.776 55.588 25.556 1.00 42.70 172 LEU A N 1
ATOM 1354 C CA . LEU A 1 195 ? -30.311 56.636 26.418 1.00 41.18 172 LEU A CA 1
ATOM 1355 C C . LEU A 1 195 ? -31.691 57.089 25.953 1.00 45.43 172 LEU A C 1
ATOM 1356 O O . LEU A 1 195 ? -32.554 57.423 26.766 1.00 40.09 172 LEU A O 1
ATOM 1361 N N . THR A 1 196 ? -31.894 57.090 24.640 1.00 35.23 173 THR A N 1
ATOM 1362 C CA . THR A 1 196 ? -33.165 57.513 24.066 1.00 37.23 173 THR A CA 1
ATOM 1363 C C . THR A 1 196 ? -34.260 56.505 24.389 1.00 47.41 173 THR A C 1
ATOM 1364 O O . THR A 1 196 ? -35.416 56.873 24.605 1.00 41.00 173 THR A O 1
ATOM 1368 N N . CYS A 1 197 ? -33.890 55.229 24.427 1.00 42.79 174 CYS A N 1
ATOM 1369 C CA . CYS A 1 197 ? -34.838 54.184 24.788 1.00 40.84 174 CYS A CA 1
ATOM 1370 C C . CYS A 1 197 ? -35.300 54.360 26.230 1.00 41.15 174 CYS A C 1
ATOM 1371 O O . CYS A 1 197 ? -36.488 54.242 26.525 1.00 46.68 174 CYS A O 1
ATOM 1374 N N . VAL A 1 198 ? -34.355 54.638 27.124 1.00 40.11 175 VAL A N 1
ATOM 1375 C CA . VAL A 1 198 ? -34.673 54.872 28.530 1.00 44.68 175 VAL A CA 1
ATOM 1376 C C . VAL A 1 198 ? -35.588 56.085 28.680 1.00 49.79 175 VAL A C 1
ATOM 1377 O O . VAL A 1 198 ? -36.514 56.078 29.491 1.00 46.94 175 VAL A O 1
ATOM 1381 N N . LYS A 1 199 ? -35.324 57.120 27.886 1.00 51.82 176 LYS A N 1
ATOM 1382 C CA . LYS A 1 199 ? -36.165 58.312 27.867 1.00 49.99 176 LYS A CA 1
ATOM 1383 C C . LYS A 1 199 ? -37.610 57.965 27.513 1.00 44.49 176 LYS A C 1
ATOM 1384 O O . LYS A 1 199 ? -38.538 58.353 28.222 1.00 42.85 176 LYS A O 1
ATOM 1390 N N . LYS A 1 200 ? -37.796 57.228 26.423 1.00 36.06 177 LYS A N 1
ATOM 1391 C CA . LYS A 1 200 ? -39.133 56.840 25.988 1.00 40.06 177 LYS A CA 1
ATOM 1392 C C . LYS A 1 200 ? -39.789 55.953 27.037 1.00 50.17 177 LYS A C 1
ATOM 1393 O O . LYS A 1 200 ? -40.980 56.083 27.319 1.00 47.41 177 LYS A O 1
ATOM 1399 N N . SER A 1 201 ? -38.993 55.065 27.623 1.00 47.77 178 SER A N 1
ATOM 1400 C CA . SER A 1 201 ? -39.469 54.160 28.660 1.00 49.70 178 SER A CA 1
ATOM 1401 C C . SER A 1 201 ? -39.922 54.920 29.907 1.00 52.07 178 SER A C 1
ATOM 1402 O O . SER A 1 201 ? -40.888 54.529 30.561 1.00 55.20 178 SER A O 1
ATOM 1405 N N . LEU A 1 202 ? -39.222 56.005 30.226 1.00 58.07 179 LEU A N 1
ATOM 1406 C CA . LEU A 1 202 ? -39.581 56.858 31.358 1.00 56.40 179 LEU A CA 1
ATOM 1407 C C . LEU A 1 202 ? -40.873 57.632 31.112 1.00 61.42 179 LEU A C 1
ATOM 1408 O O . LEU A 1 202 ? -41.736 57.712 31.987 1.00 64.43 179 LEU A O 1
ATOM 1413 N N . ILE A 1 203 ? -40.991 58.211 29.921 1.00 59.38 180 ILE A N 1
ATOM 1414 C CA . ILE A 1 203 ? -42.172 58.979 29.545 1.00 55.49 180 ILE A CA 1
ATOM 1415 C C . ILE A 1 203 ? -43.402 58.072 29.467 1.00 55.81 180 ILE A C 1
ATOM 1416 O O . ILE A 1 203 ? -44.514 58.483 29.804 1.00 54.64 180 ILE A O 1
ATOM 1421 N N . ASN A 1 204 ? -43.194 56.831 29.036 1.00 52.12 181 ASN A N 1
ATOM 1422 C CA . ASN A 1 204 ? -44.243 55.818 29.100 1.00 60.51 181 ASN A CA 1
ATOM 1423 C C . ASN A 1 204 ? -44.387 55.308 30.531 1.00 71.13 181 ASN A C 1
ATOM 1424 O O . ASN A 1 204 ? -43.874 55.917 31.469 1.00 78.90 181 ASN A O 1
ATOM 1429 N N . GLY A 1 205 ? -45.075 54.187 30.703 1.00 77.78 182 GLY A N 1
ATOM 1430 C CA . GLY A 1 205 ? -45.262 53.627 32.029 1.00 91.71 182 GLY A CA 1
ATOM 1431 C C . GLY A 1 205 ? -44.365 52.436 32.307 1.00 92.46 182 GLY A C 1
ATOM 1432 O O . GLY A 1 205 ? -44.546 51.734 33.301 1.00 104.09 182 GLY A O 1
ATOM 1433 N N . GLN A 1 206 ? -43.389 52.213 31.432 1.00 76.63 183 GLN A N 1
ATOM 1434 C CA . GLN A 1 206 ? -42.536 51.032 31.521 1.00 74.32 183 GLN A CA 1
ATOM 1435 C C . GLN A 1 206 ? -41.599 51.030 32.726 1.00 73.51 183 GLN A C 1
ATOM 1436 O O . GLN A 1 206 ? -41.451 50.012 33.400 1.00 82.72 183 GLN A O 1
ATOM 1442 N N . ILE A 1 207 ? -40.965 52.165 32.995 1.00 69.28 184 ILE A N 1
ATOM 1443 C CA . ILE A 1 207 ? -39.926 52.219 34.018 1.00 79.61 184 ILE A CA 1
ATOM 1444 C C . ILE A 1 207 ? -40.046 53.436 34.934 1.00 85.08 184 ILE A C 1
ATOM 1445 O O . ILE A 1 207 ? -40.236 54.559 34.469 1.00 100.34 184 ILE A O 1
ATOM 1450 N N . LYS A 1 208 ? -39.941 53.199 36.238 1.00 74.60 185 LYS A N 1
ATOM 1451 C CA . LYS A 1 208 ? -39.925 54.277 37.218 1.00 81.98 185 LYS A CA 1
ATOM 1452 C C . LYS A 1 208 ? -38.488 54.647 37.578 1.00 78.62 185 LYS A C 1
ATOM 1453 O O . LYS A 1 208 ? -37.585 53.814 37.495 1.00 80.91 185 LYS A O 1
ATOM 1459 N N . ALA A 1 209 ? -38.282 55.898 37.979 1.00 74.09 186 ALA A N 1
ATOM 1460 C CA . ALA A 1 209 ? -36.954 56.372 38.358 1.00 62.65 186 ALA A CA 1
ATOM 1461 C C . ALA A 1 209 ? -37.040 57.576 39.285 1.00 63.75 186 ALA A C 1
ATOM 1462 O O . ALA A 1 209 ? -38.106 58.172 39.444 1.00 69.53 186 ALA A O 1
ATOM 1464 N N . ASP A 1 210 ? -35.914 57.929 39.897 1.00 65.98 187 ASP A N 1
ATOM 1465 C CA . ASP A 1 210 ? -35.839 59.141 40.700 1.00 74.27 187 ASP A CA 1
ATOM 1466 C C . ASP A 1 210 ? -36.125 60.337 39.805 1.00 72.51 187 ASP A C 1
ATOM 1467 O O . ASP A 1 210 ? -35.516 60.482 38.746 1.00 75.72 187 ASP A O 1
ATOM 1472 N N . GLU A 1 211 ? -37.063 61.178 40.228 1.00 67.79 188 GLU A N 1
ATOM 1473 C CA . GLU A 1 211 ? -37.446 62.353 39.454 1.00 72.79 188 GLU A CA 1
ATOM 1474 C C . GLU A 1 211 ? -36.235 63.231 39.149 1.00 77.17 188 GLU A C 1
ATOM 1475 O O . GLU A 1 211 ? -35.415 63.507 40.026 1.00 71.43 188 GLU A O 1
ATOM 1481 N N . GLY A 1 212 ? -36.124 63.648 37.892 1.00 78.69 189 GLY A N 1
ATOM 1482 C CA . GLY A 1 212 ? -34.982 64.417 37.436 1.00 74.55 189 GLY A CA 1
ATOM 1483 C C . GLY A 1 212 ? -34.042 63.577 36.594 1.00 69.63 189 GLY A C 1
ATOM 1484 O O . GLY A 1 212 ? -33.093 64.095 36.003 1.00 67.07 189 GLY A O 1
ATOM 1485 N N . SER A 1 213 ? -34.305 62.274 36.541 1.00 62.81 190 SER A N 1
ATOM 1486 C CA . SER A 1 213 ? -33.481 61.361 35.757 1.00 60.01 190 SER A CA 1
ATOM 1487 C C . SER A 1 213 ? -33.625 61.654 34.271 1.00 59.35 190 SER A C 1
ATOM 1488 O O . SER A 1 213 ? -32.644 61.633 33.527 1.00 55.87 190 SER A O 1
ATOM 1491 N N . LEU A 1 214 ? -34.856 61.929 33.847 1.00 54.44 191 LEU A N 1
ATOM 1492 C CA . LEU A 1 214 ? -35.137 62.239 32.451 1.00 55.30 191 LEU A CA 1
ATOM 1493 C C . LEU A 1 214 ? -34.352 63.468 32.014 1.00 56.78 191 LEU A C 1
ATOM 1494 O O . LEU A 1 214 ? -33.857 63.535 30.889 1.00 48.27 191 LEU A O 1
ATOM 1499 N N . LYS A 1 215 ? -34.238 64.433 32.921 1.00 54.56 192 LYS A N 1
ATOM 1500 C CA . LYS A 1 215 ? -33.500 65.662 32.662 1.00 55.30 192 LYS A CA 1
ATOM 1501 C C . LYS A 1 215 ? -32.023 65.374 32.404 1.00 55.20 192 LYS A C 1
ATOM 1502 O O . LYS A 1 215 ? -31.469 65.797 31.391 1.00 46.37 192 LYS A O 1
ATOM 1508 N N . ASN A 1 216 ? -31.393 64.644 33.319 1.00 53.07 193 ASN A N 1
ATOM 1509 C CA . ASN A 1 216 ? -29.973 64.331 33.199 1.00 52.41 193 ASN A CA 1
ATOM 1510 C C . ASN A 1 216 ? -29.647 63.480 31.975 1.00 47.72 193 ASN A C 1
ATOM 1511 O O . ASN A 1 216 ? -28.643 63.711 31.302 1.00 51.15 193 ASN A O 1
ATOM 1516 N N . ILE A 1 217 ? -30.500 62.503 31.688 1.00 43.56 194 ILE A N 1
ATOM 1517 C CA . ILE A 1 217 ? -30.315 61.651 30.518 1.00 44.52 194 ILE A CA 1
ATOM 1518 C C . ILE A 1 217 ? -30.428 62.473 29.235 1.00 44.49 194 ILE A C 1
ATOM 1519 O O . ILE A 1 217 ? -29.647 62.290 28.300 1.00 42.72 194 ILE A O 1
ATOM 1524 N N . SER A 1 218 ? -31.392 63.391 29.210 1.00 43.20 195 SER A N 1
ATOM 1525 C CA . SER A 1 218 ? -31.586 64.284 28.071 1.00 47.11 195 SER A CA 1
ATOM 1526 C C . SER A 1 218 ? -30.361 65.161 27.842 1.00 45.48 195 SER A C 1
ATOM 1527 O O . SER A 1 218 ? -29.963 65.403 26.702 1.00 42.43 195 SER A O 1
ATOM 1530 N N . ILE A 1 219 ? -29.773 65.639 28.935 1.00 40.87 196 ILE A N 1
ATOM 1531 C CA . ILE A 1 219 ? -28.562 66.449 28.866 1.00 43.86 196 ILE A CA 1
ATOM 1532 C C . ILE A 1 219 ? -27.391 65.620 28.339 1.00 49.20 196 ILE A C 1
ATOM 1533 O O . ILE A 1 219 ? -26.611 66.095 27.510 1.00 43.47 196 ILE A O 1
ATOM 1538 N N . TYR A 1 220 ? -27.282 64.380 28.815 1.00 39.18 197 TYR A N 1
ATOM 1539 C CA . TYR A 1 220 ? -26.277 63.447 28.312 1.00 41.34 197 TYR A CA 1
ATOM 1540 C C . TYR A 1 220 ? -26.425 63.276 26.804 1.00 42.94 197 TYR A C 1
ATOM 1541 O O . TYR A 1 220 ? -25.444 63.332 26.064 1.00 41.23 197 TYR A O 1
ATOM 1550 N N . THR A 1 221 ? -27.662 63.062 26.363 1.00 43.42 198 THR A N 1
ATOM 1551 C CA . THR A 1 221 ? -27.958 62.876 24.948 1.00 49.22 198 THR A CA 1
ATOM 1552 C C . THR A 1 221 ? -27.600 64.120 24.143 1.00 44.85 198 THR A C 1
ATOM 1553 O O . THR A 1 221 ? -27.008 64.024 23.069 1.00 41.04 198 THR A O 1
ATOM 1557 N N . LYS A 1 222 ? -27.964 65.284 24.673 1.00 44.05 199 LYS A N 1
ATOM 1558 C CA . LYS A 1 222 ? -27.640 66.560 24.042 1.00 52.44 199 LYS A CA 1
ATOM 1559 C C . LYS A 1 222 ? -26.138 66.711 23.806 1.00 49.87 199 LYS A C 1
ATOM 1560 O O . LYS A 1 222 ? -25.707 67.086 22.716 1.00 45.15 199 LYS A O 1
ATOM 1566 N N . SER A 1 223 ? -25.349 66.410 24.833 1.00 41.70 200 SER A N 1
ATOM 1567 C CA . SER A 1 223 ? -23.895 66.498 24.746 1.00 46.43 200 SER A CA 1
ATOM 1568 C C . SER A 1 223 ? -23.320 65.492 23.746 1.00 49.18 200 SER A C 1
ATOM 1569 O O . SER A 1 223 ? -22.427 65.823 22.964 1.00 42.58 200 SER A O 1
ATOM 1572 N N . LEU A 1 224 ? -23.837 64.268 23.775 1.00 44.10 201 LEU A N 1
ATOM 1573 C CA . LEU A 1 224 ? -23.380 63.220 22.865 1.00 44.16 201 LEU A CA 1
ATOM 1574 C C . LEU A 1 224 ? -23.678 63.541 21.400 1.00 40.70 201 LEU A C 1
ATOM 1575 O O . LEU A 1 224 ? -22.866 63.254 20.522 1.00 41.76 201 LEU A O 1
ATOM 1580 N N . VAL A 1 225 ? -24.839 64.139 21.143 1.00 37.66 202 VAL A N 1
ATOM 1581 C CA . VAL A 1 225 ? -25.213 64.544 19.790 1.00 38.73 202 VAL A CA 1
ATOM 1582 C C . VAL A 1 225 ? -24.254 65.604 19.253 1.00 45.47 202 VAL A C 1
ATOM 1583 O O . VAL A 1 225 ? -23.810 65.535 18.106 1.00 47.03 202 VAL A O 1
ATOM 1587 N N . GLU A 1 226 ? -23.927 66.577 20.096 1.00 43.91 203 GLU A N 1
ATOM 1588 C CA . GLU A 1 226 ? -22.967 67.610 19.734 1.00 38.14 203 GLU A CA 1
ATOM 1589 C C . GLU A 1 226 ? -21.596 67.019 19.406 1.00 47.30 203 GLU A C 1
ATOM 1590 O O . GLU A 1 226 ? -20.972 67.403 18.417 1.00 40.59 203 GLU A O 1
ATOM 1596 N N . LYS A 1 227 ? -21.138 66.081 20.232 1.00 40.58 204 LYS A N 1
ATOM 1597 C CA . LYS A 1 227 ? -19.858 65.412 20.005 1.00 47.54 204 LYS A CA 1
ATOM 1598 C C . LYS A 1 227 ? -19.885 64.552 18.744 1.00 49.95 204 LYS A C 1
ATOM 1599 O O . LYS A 1 227 ? -18.882 64.439 18.039 1.00 46.14 204 LYS A O 1
ATOM 1605 N N . ILE A 1 228 ? -21.032 63.939 18.468 1.00 44.44 205 ILE A N 1
ATOM 1606 C CA . ILE A 1 228 ? -21.193 63.155 17.250 1.00 40.95 205 ILE A CA 1
ATOM 1607 C C . ILE A 1 228 ? -21.097 64.056 16.019 1.00 44.17 205 ILE A C 1
ATOM 1608 O O . ILE A 1 228 ? -20.337 63.776 15.093 1.00 40.69 205 ILE A O 1
ATOM 1613 N N . LEU A 1 229 ? -21.855 65.149 16.025 1.00 41.38 206 LEU A N 1
ATOM 1614 C CA . LEU A 1 229 ? -21.858 66.093 14.911 1.00 44.86 206 LEU A CA 1
ATOM 1615 C C . LEU A 1 229 ? -20.513 66.796 14.730 1.00 49.12 206 LEU A C 1
ATOM 1616 O O . LEU A 1 229 ? -20.172 67.220 13.627 1.00 54.49 206 LEU A O 1
ATOM 1621 N N . SER A 1 230 ? -19.752 66.914 15.814 1.00 52.07 207 SER A N 1
ATOM 1622 C CA . SER A 1 230 ? -18.429 67.530 15.756 1.00 53.04 207 SER A CA 1
ATOM 1623 C C . SER A 1 230 ? -17.450 66.673 14.965 1.00 54.15 207 SER A C 1
ATOM 1624 O O . SER A 1 230 ? -16.381 67.140 14.576 1.00 57.89 207 SER A O 1
ATOM 1627 N N . GLU A 1 231 ? -17.815 65.415 14.739 1.00 38.42 208 GLU A N 1
ATOM 1628 C CA . GLU A 1 231 ? -16.959 64.499 13.998 1.00 37.27 208 GLU A CA 1
ATOM 1629 C C . GLU A 1 231 ? -17.441 64.339 12.562 1.00 37.85 208 GLU A C 1
ATOM 1630 O O . GLU A 1 231 ? -16.973 63.461 11.838 1.00 46.75 208 GLU A O 1
ATOM 1636 N N . LYS A 1 232 ? -18.381 65.186 12.154 1.00 42.71 209 LYS A N 1
ATOM 1637 C CA . LYS A 1 232 ? -18.887 65.153 10.786 1.00 45.92 209 LYS A CA 1
ATOM 1638 C C . LYS A 1 232 ? -17.840 65.695 9.821 1.00 48.38 209 LYS A C 1
ATOM 1639 O O . LYS A 1 232 ? -17.345 66.809 9.986 1.00 47.24 209 LYS A O 1
ATOM 1645 N N . LYS A 1 233 ? -17.498 64.894 8.820 1.00 50.01 210 LYS A N 1
ATOM 1646 C CA . LYS A 1 233 ? -16.523 65.307 7.823 1.00 53.07 210 LYS A CA 1
ATOM 1647 C C . LYS A 1 233 ? -17.179 66.195 6.774 1.00 56.42 210 LYS A C 1
ATOM 1648 O O . LYS A 1 233 ? -18.399 66.371 6.772 1.00 51.61 210 LYS A O 1
ATOM 1654 N N . GLU A 1 234 ? -16.361 66.752 5.888 1.00 57.07 211 GLU A N 1
ATOM 1655 C CA . GLU A 1 234 ? -16.835 67.673 4.863 1.00 57.33 211 GLU A CA 1
ATOM 1656 C C . GLU A 1 234 ? -17.754 66.980 3.861 1.00 55.46 211 GLU A C 1
ATOM 1657 O O . GLU A 1 234 ? -18.676 67.594 3.320 1.00 54.89 211 GLU A O 1
ATOM 1663 N N . ASN A 1 235 ? -17.502 65.696 3.624 1.00 54.35 212 ASN A N 1
ATOM 1664 C CA . ASN A 1 235 ? -18.279 64.921 2.659 1.00 54.52 212 ASN A CA 1
ATOM 1665 C C . ASN A 1 235 ? -19.574 64.334 3.229 1.00 54.81 212 ASN A C 1
ATOM 1666 O O . ASN A 1 235 ? -20.300 63.627 2.531 1.00 56.11 212 ASN A O 1
ATOM 1671 N N . GLY A 1 236 ? -19.855 64.620 4.496 1.00 46.51 213 GLY A N 1
ATOM 1672 C CA . GLY A 1 236 ? -21.097 64.183 5.107 1.00 48.48 213 GLY A CA 1
ATOM 1673 C C . GLY A 1 236 ? -20.940 62.982 6.021 1.00 48.50 213 GLY A C 1
ATOM 1674 O O . GLY A 1 236 ? -21.839 62.665 6.801 1.00 51.50 213 GLY A O 1
ATOM 1675 N N . LEU A 1 237 ? -19.801 62.306 5.916 1.00 40.76 214 LEU A N 1
ATOM 1676 C CA . LEU A 1 237 ? -19.498 61.188 6.799 1.00 40.47 214 LEU A CA 1
ATOM 1677 C C . LEU A 1 237 ? -19.385 61.679 8.235 1.00 46.54 214 LEU A C 1
ATOM 1678 O O . LEU A 1 237 ? -18.920 62.792 8.489 1.00 40.73 214 LEU A O 1
ATOM 1683 N N . ILE A 1 238 ? -19.828 60.849 9.172 1.00 41.71 215 ILE A N 1
ATOM 1684 C CA . ILE A 1 238 ? -19.798 61.205 10.583 1.00 42.76 215 ILE A CA 1
ATOM 1685 C C . ILE A 1 238 ? -18.889 60.236 11.324 1.00 44.71 215 ILE A C 1
ATOM 1686 O O . ILE A 1 238 ? -19.253 59.082 11.564 1.00 40.00 215 ILE A O 1
ATOM 1691 N N . GLY A 1 239 ? -17.704 60.715 11.685 1.00 41.23 216 GLY A N 1
ATOM 1692 C CA . GLY A 1 239 ? -16.635 59.847 12.144 1.00 36.21 216 GLY A CA 1
ATOM 1693 C C . GLY A 1 239 ? -15.894 59.348 10.919 1.00 38.67 216 GLY A C 1
ATOM 1694 O O . GLY A 1 239 ? -15.266 60.129 10.207 1.00 48.73 216 GLY A O 1
ATOM 1695 N N . ASN A 1 240 ? -15.970 58.047 10.668 1.00 39.78 217 ASN A N 1
ATOM 1696 C CA . ASN A 1 240 ? -15.480 57.496 9.411 1.00 34.70 217 ASN A CA 1
ATOM 1697 C C . ASN A 1 240 ? -16.603 56.788 8.661 1.00 38.35 217 ASN A C 1
ATOM 1698 O O . ASN A 1 240 ? -17.771 56.899 9.033 1.00 36.96 217 ASN A O 1
ATOM 1703 N N . THR A 1 241 ? -16.239 56.056 7.615 1.00 38.15 218 THR A N 1
ATOM 1704 C CA . 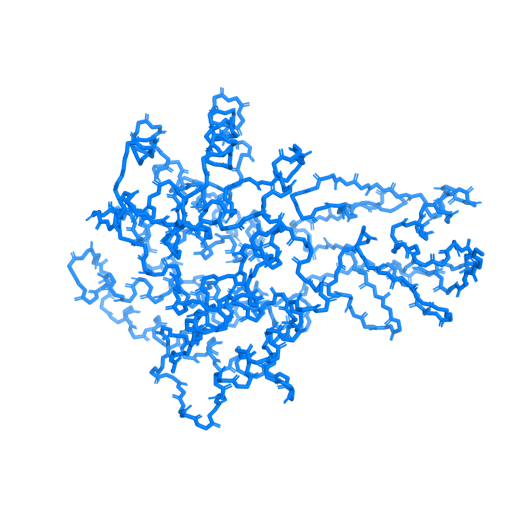THR A 1 241 ? -17.206 55.352 6.783 1.00 34.81 218 THR A CA 1
ATOM 1705 C C . THR A 1 241 ? -18.018 54.337 7.582 1.00 40.51 218 THR A C 1
ATOM 1706 O O . THR A 1 241 ? -19.208 54.140 7.337 1.00 40.26 218 THR A O 1
ATOM 1710 N N . PHE A 1 242 ? -17.368 53.706 8.551 1.00 40.91 219 PHE A N 1
ATOM 1711 C CA . PHE A 1 242 ? -17.963 52.576 9.249 1.00 37.67 219 PHE A CA 1
ATOM 1712 C C . PHE A 1 242 ? -18.635 52.956 10.568 1.00 38.22 219 PHE A C 1
ATOM 1713 O O . PHE A 1 242 ? -19.144 52.092 11.279 1.00 40.21 219 PHE A O 1
ATOM 1721 N N . SER A 1 243 ? -18.643 54.247 10.886 1.00 36.65 220 SER A N 1
ATOM 1722 C CA . SER A 1 243 ? -19.361 54.733 12.061 1.00 37.36 220 SER A CA 1
ATOM 1723 C C . SER A 1 243 ? -20.566 55.569 11.645 1.00 35.20 220 SER A C 1
ATOM 1724 O O . SER A 1 243 ? -21.390 55.943 12.475 1.00 36.78 220 SER A O 1
ATOM 1727 N N . THR A 1 244 ? -20.664 55.854 10.352 1.00 35.11 221 THR A N 1
ATOM 1728 C CA . THR A 1 244 ? -21.696 56.751 9.843 1.00 33.58 221 THR A CA 1
ATOM 1729 C C . THR A 1 244 ? -23.106 56.173 9.953 1.00 38.14 221 THR A C 1
ATOM 1730 O O . THR A 1 244 ? -24.050 56.881 10.312 1.00 40.94 221 THR A O 1
ATOM 1734 N N . GLY A 1 245 ? -23.241 54.886 9.652 1.00 31.88 222 GLY A N 1
ATOM 1735 C CA . GLY A 1 245 ? -24.536 54.226 9.643 1.00 32.39 222 GLY A CA 1
ATOM 1736 C C . GLY A 1 245 ? -25.262 54.310 10.971 1.00 37.33 222 GLY A C 1
ATOM 1737 O O . GLY A 1 245 ? -26.432 54.686 11.028 1.00 39.88 222 GLY A O 1
ATOM 1738 N N . GLU A 1 246 ? -24.565 53.968 12.047 1.00 31.62 223 GLU A N 1
ATOM 1739 C CA . GLU A 1 246 ? -25.167 54.012 13.370 1.00 39.51 223 GLU A CA 1
ATOM 1740 C C . GLU A 1 246 ? -25.208 55.435 13.922 1.00 40.96 223 GLU A C 1
ATOM 1741 O O . GLU A 1 246 ? -26.035 55.751 14.775 1.00 35.73 223 GLU A O 1
ATOM 1747 N N . ALA A 1 247 ? -24.334 56.301 13.416 1.00 38.92 224 ALA A N 1
ATOM 1748 C CA . ALA A 1 247 ? -24.408 57.715 13.766 1.00 43.63 224 ALA A CA 1
ATOM 1749 C C . ALA A 1 247 ? -25.705 58.310 13.222 1.00 40.04 224 ALA A C 1
ATOM 1750 O O . ALA A 1 247 ? -26.364 59.098 13.900 1.00 33.14 224 ALA A O 1
ATOM 1752 N N . MET A 1 248 ? -26.069 57.918 12.002 1.00 35.37 225 MET A N 1
ATOM 1753 C CA . MET A 1 248 ? -27.331 58.340 11.399 1.00 36.17 225 MET A CA 1
ATOM 1754 C C . MET A 1 248 ? -28.526 57.907 12.250 1.00 38.57 225 MET A C 1
ATOM 1755 O O . MET A 1 248 ? -29.453 58.688 12.462 1.00 40.62 225 MET A O 1
ATOM 1760 N N . GLN A 1 249 ? -28.496 56.667 12.738 1.00 35.08 226 GLN A N 1
ATOM 1761 C CA . GLN A 1 249 ? -29.545 56.167 13.625 1.00 37.12 226 GLN A CA 1
ATOM 1762 C C . GLN A 1 249 ? -29.693 57.065 14.844 1.00 37.43 226 GLN A C 1
ATOM 1763 O O . GLN A 1 249 ? -30.802 57.463 15.205 1.00 39.66 226 GLN A O 1
ATOM 1769 N N . ALA A 1 250 ? -28.565 57.373 15.476 1.00 34.19 227 ALA A N 1
ATOM 1770 C CA . ALA A 1 250 ? -28.551 58.225 16.660 1.00 38.02 227 ALA A CA 1
ATOM 1771 C C . ALA A 1 250 ? -29.143 59.602 16.366 1.00 43.41 227 ALA A C 1
ATOM 1772 O O . ALA A 1 250 ? -29.908 60.138 17.166 1.00 38.93 227 ALA A O 1
ATOM 1774 N N . LEU A 1 251 ? -28.793 60.166 15.213 1.00 37.45 228 LEU A N 1
ATOM 1775 C CA . LEU A 1 251 ? -29.309 61.473 14.820 1.00 34.89 228 LEU A CA 1
ATOM 1776 C C . LEU A 1 251 ? -30.776 61.401 14.394 1.00 45.89 228 LEU A C 1
ATOM 1777 O O . LEU A 1 251 ? -31.519 62.373 14.547 1.00 41.58 228 LEU A O 1
ATOM 1782 N N . PHE A 1 252 ? -31.183 60.251 13.859 1.00 39.53 229 PHE A N 1
ATOM 1783 C CA . PHE A 1 252 ? -32.579 60.018 13.489 1.00 41.18 229 PHE A CA 1
ATOM 1784 C C . PHE A 1 252 ? -33.514 60.213 14.678 1.00 41.30 229 PHE A C 1
ATOM 1785 O O . PHE A 1 252 ? -34.584 60.802 14.546 1.00 39.74 229 PHE A O 1
ATOM 1793 N N . VAL A 1 253 ? -33.101 59.713 15.840 1.00 38.69 230 VAL A N 1
ATOM 1794 C CA . VAL A 1 253 ? -33.966 59.703 17.013 1.00 39.98 230 VAL A CA 1
ATOM 1795 C C . VAL A 1 253 ? -33.709 60.875 17.958 1.00 45.87 230 VAL A C 1
ATOM 1796 O O . VAL A 1 253 ? -34.342 60.978 19.009 1.00 35.51 230 VAL A O 1
ATOM 1800 N N . SER A 1 254 ? -32.787 61.757 17.584 1.00 38.04 231 SER A N 1
ATOM 1801 C CA . SER A 1 254 ? -32.410 62.863 18.460 1.00 45.54 231 SER A CA 1
ATOM 1802 C C . SER A 1 254 ? -32.483 64.232 17.777 1.00 47.02 231 SER A C 1
ATOM 1803 O O . SER A 1 254 ? -31.595 65.069 17.945 1.00 46.21 231 SER A O 1
ATOM 1806 N N . SER A 1 255 ? -33.556 64.462 17.031 1.00 43.26 232 SER A N 1
ATOM 1807 C CA . SER A 1 255 ? -33.761 65.726 16.332 1.00 50.03 232 SER A CA 1
ATOM 1808 C C . SER A 1 255 ? -34.020 66.886 17.285 1.00 57.69 232 SER A C 1
ATOM 1809 O O . SER A 1 255 ? -34.066 68.034 16.875 1.00 62.62 232 SER A O 1
ATOM 1812 N N . ASP A 1 256 ? -34.180 66.575 18.559 1.00 46.42 233 ASP A N 1
ATOM 1813 C CA . ASP A 1 256 ? -34.404 67.580 19.585 1.00 54.36 233 ASP A CA 1
ATOM 1814 C C . ASP A 1 256 ? -33.176 68.448 19.801 1.00 63.65 233 ASP A C 1
ATOM 1815 O O . ASP A 1 256 ? -33.275 69.559 20.321 1.00 66.09 233 ASP A O 1
ATOM 1820 N N . TYR A 1 257 ? -32.016 67.938 19.404 1.00 57.40 234 TYR A N 1
ATOM 1821 C CA . TYR A 1 257 ? -30.759 68.548 19.808 1.00 57.67 234 TYR A CA 1
ATOM 1822 C C . TYR A 1 257 ? -29.945 69.110 18.650 1.00 53.38 234 TYR A C 1
ATOM 1823 O O . TYR A 1 257 ? -28.763 69.410 18.808 1.00 64.26 234 TYR A O 1
ATOM 1832 N N . TYR A 1 258 ? -30.590 69.292 17.509 1.00 58.02 235 TYR A N 1
ATOM 1833 C CA . TYR A 1 258 ? -29.926 69.913 16.379 1.00 59.00 235 TYR A CA 1
ATOM 1834 C C . TYR A 1 258 ? -30.912 70.480 15.366 1.00 61.79 235 TYR A C 1
ATOM 1835 O O . TYR A 1 258 ? -32.048 70.036 15.276 1.00 58.39 235 TYR A O 1
ATOM 1844 N N . ASN A 1 259 ? -30.463 71.477 14.616 1.00 60.29 236 ASN A N 1
ATOM 1845 C CA . ASN A 1 259 ? -31.287 72.123 13.604 1.00 65.63 236 ASN A CA 1
ATOM 1846 C C . ASN A 1 259 ? -31.052 71.481 12.246 1.00 57.57 236 ASN A C 1
ATOM 1847 O O . ASN A 1 259 ? -30.171 70.635 12.102 1.00 51.34 236 ASN A O 1
ATOM 1852 N N . GLU A 1 260 ? -31.832 71.891 11.250 1.00 65.40 237 GLU A N 1
ATOM 1853 C CA . GLU A 1 260 ? -31.691 71.356 9.900 1.00 66.49 237 GLU A CA 1
ATOM 1854 C C . GLU A 1 260 ? -30.340 71.713 9.284 1.00 70.23 237 GLU A C 1
ATOM 1855 O O . GLU A 1 260 ? -29.825 70.988 8.432 1.00 74.63 237 GLU A O 1
ATOM 1861 N N . ASN A 1 261 ? -29.771 72.833 9.717 1.00 61.03 238 ASN A N 1
ATOM 1862 C CA . ASN A 1 261 ? -28.506 73.306 9.166 1.00 66.34 238 ASN A CA 1
ATOM 1863 C C . ASN A 1 261 ? -27.286 72.810 9.940 1.00 66.85 238 ASN A C 1
ATOM 1864 O O . ASN A 1 261 ? -26.158 73.221 9.669 1.00 70.32 238 ASN A O 1
ATOM 1869 N N . ASP A 1 262 ? -27.517 71.926 10.905 1.00 62.86 239 ASP A N 1
ATOM 1870 C CA . ASP A 1 262 ? -26.422 71.282 11.618 1.00 48.66 239 ASP A CA 1
ATOM 1871 C C . ASP A 1 262 ? -26.031 69.993 10.906 1.00 51.14 239 ASP A C 1
ATOM 1872 O O . ASP A 1 262 ? -24.921 69.487 11.077 1.00 53.43 239 ASP A O 1
ATOM 1877 N N . TRP A 1 263 ? -26.948 69.470 10.099 1.00 42.46 240 TRP A N 1
ATOM 1878 C CA . TRP A 1 263 ? -26.721 68.209 9.405 1.00 47.13 240 TRP A CA 1
ATOM 1879 C C . TRP A 1 263 ? -27.573 68.080 8.150 1.00 50.46 240 TRP A C 1
ATOM 1880 O O . TRP A 1 263 ? -28.789 68.254 8.192 1.00 53.88 240 TRP A O 1
ATOM 1891 N N . ASN A 1 264 ? -26.923 67.769 7.036 1.00 59.36 241 ASN A N 1
ATOM 1892 C CA . ASN A 1 264 ? -27.625 67.450 5.804 1.00 53.41 241 ASN A CA 1
ATOM 1893 C C . ASN A 1 264 ? -27.653 65.937 5.644 1.00 52.64 241 ASN A C 1
ATOM 1894 O O . ASN A 1 264 ? -26.670 65.334 5.209 1.00 56.75 241 ASN A O 1
ATOM 1899 N N . CYS A 1 265 ? -28.779 65.327 6.005 1.00 51.06 242 CYS A N 1
ATOM 1900 C CA . CYS A 1 265 ? -28.909 63.872 5.980 1.00 44.57 242 CYS A CA 1
ATOM 1901 C C . CYS A 1 265 ? -28.742 63.315 4.573 1.00 43.28 242 CYS A C 1
ATOM 1902 O O . CYS A 1 265 ? -28.177 62.239 4.387 1.00 39.02 242 CYS A O 1
ATOM 1905 N N . GLN A 1 266 ? -29.234 64.054 3.585 1.00 46.11 243 GLN A N 1
ATOM 1906 C CA . GLN A 1 266 ? -29.177 63.599 2.204 1.00 47.60 243 GLN A CA 1
ATOM 1907 C C . GLN A 1 266 ? -27.738 63.502 1.699 1.00 48.07 243 GLN A C 1
ATOM 1908 O O . GLN A 1 266 ? -27.384 62.551 1.003 1.00 52.97 243 GLN A O 1
ATOM 1914 N N . GLN A 1 267 ? -26.912 64.483 2.052 1.00 53.91 244 GLN A N 1
ATOM 1915 C CA . GLN A 1 267 ? -25.506 64.463 1.657 1.00 51.75 244 GLN A CA 1
ATOM 1916 C C . GLN A 1 267 ? -24.801 63.261 2.275 1.00 48.12 244 GLN A C 1
ATOM 1917 O O . GLN A 1 267 ? -24.067 62.544 1.595 1.00 44.20 244 GLN A O 1
ATOM 1923 N N . THR A 1 268 ? -25.035 63.050 3.567 1.00 39.89 245 THR A N 1
ATOM 1924 C CA . THR A 1 268 ? -24.490 61.898 4.278 1.00 43.53 245 THR A CA 1
ATOM 1925 C C . THR A 1 268 ? -24.916 60.597 3.603 1.00 50.27 245 THR A C 1
ATOM 1926 O O . THR A 1 268 ? -24.091 59.719 3.349 1.00 49.73 245 THR A O 1
ATOM 1930 N N . LEU A 1 269 ? -26.207 60.490 3.306 1.00 48.16 246 LEU A N 1
ATOM 1931 C CA . LEU A 1 269 ? -26.756 59.325 2.620 1.00 51.15 246 LEU A CA 1
ATOM 1932 C C . LEU A 1 269 ? -26.098 59.101 1.258 1.00 48.65 246 LEU A C 1
ATOM 1933 O O . LEU A 1 269 ? -25.700 57.981 0.932 1.00 55.41 246 LEU A O 1
ATOM 1938 N N . ASN A 1 270 ? -25.981 60.169 0.472 1.00 46.02 247 ASN A N 1
ATOM 1939 C CA . ASN A 1 270 ? -25.380 60.090 -0.858 1.00 50.05 247 ASN A CA 1
ATOM 1940 C C . ASN A 1 270 ? -23.928 59.622 -0.834 1.00 50.36 247 ASN A C 1
ATOM 1941 O O . ASN A 1 270 ? -23.522 58.783 -1.639 1.00 58.06 247 ASN A O 1
ATOM 1946 N N . THR A 1 271 ? -23.152 60.171 0.093 1.00 45.04 248 THR A N 1
ATOM 1947 C CA . THR A 1 271 ? -21.757 59.782 0.253 1.00 46.04 248 THR A CA 1
ATOM 1948 C C . THR A 1 271 ? -21.637 58.304 0.621 1.00 49.18 248 THR A C 1
ATOM 1949 O O . THR A 1 271 ? -20.786 57.590 0.089 1.00 41.96 248 THR A O 1
ATOM 1953 N N . VAL A 1 272 ? -22.501 57.846 1.522 1.00 44.63 249 VAL A N 1
ATOM 1954 C CA . VAL A 1 272 ? -22.515 56.439 1.909 1.00 46.73 249 VAL A CA 1
ATOM 1955 C C . VAL A 1 272 ? -22.839 55.542 0.712 1.00 46.44 249 VAL A C 1
ATOM 1956 O O . VAL A 1 272 ? -22.173 54.529 0.492 1.00 45.97 249 VAL A O 1
ATOM 1960 N N . LEU A 1 273 ? -23.847 55.927 -0.068 1.00 38.40 250 LEU A N 1
ATOM 1961 C CA . LEU A 1 273 ? -24.230 55.162 -1.254 1.00 45.71 250 LEU A CA 1
ATOM 1962 C C . LEU A 1 273 ? -23.072 55.065 -2.245 1.00 43.18 250 LEU A C 1
ATOM 1963 O O . LEU A 1 273 ? -22.881 54.037 -2.896 1.00 46.59 250 LEU A O 1
ATOM 1968 N N . THR A 1 274 ? -22.300 56.140 -2.350 1.00 49.44 251 THR A N 1
ATOM 1969 C CA . THR A 1 274 ? -21.122 56.152 -3.206 1.00 50.93 251 THR A CA 1
ATOM 1970 C C . THR A 1 274 ? -20.095 55.146 -2.703 1.00 45.67 251 THR A C 1
ATOM 1971 O O . THR A 1 274 ? -19.488 54.420 -3.490 1.00 56.23 251 THR A O 1
ATOM 1975 N N . GLU A 1 275 ? -19.912 55.107 -1.386 1.00 42.19 252 GLU A N 1
ATOM 1976 C CA . GLU A 1 275 ? -18.982 54.170 -0.765 1.00 43.60 252 GLU A CA 1
ATOM 1977 C C . GLU A 1 275 ? -19.374 52.724 -1.052 1.00 45.67 252 GLU A C 1
ATOM 1978 O O . GLU A 1 275 ? -18.518 51.891 -1.345 1.00 53.47 252 GLU A O 1
ATOM 1984 N N . ILE A 1 276 ? -20.670 52.434 -0.960 1.00 48.10 253 ILE A N 1
ATOM 1985 C CA . ILE A 1 276 ? -21.185 51.092 -1.219 1.00 45.54 253 ILE A CA 1
ATOM 1986 C C . ILE A 1 276 ? -20.839 50.622 -2.628 1.00 46.66 253 ILE A C 1
ATOM 1987 O O . ILE A 1 276 ? -20.375 49.497 -2.821 1.00 51.52 253 ILE A O 1
ATOM 1992 N N . SER A 1 277 ? -21.057 51.494 -3.606 1.00 40.52 254 SER A N 1
ATOM 1993 C CA . SER A 1 277 ? -20.796 51.160 -5.000 1.00 50.61 254 SER A CA 1
ATOM 1994 C C . SER A 1 277 ? -19.310 50.916 -5.237 1.00 53.48 254 SER A C 1
ATOM 1995 O O . SER A 1 277 ? -18.928 50.190 -6.153 1.00 56.05 254 SER A O 1
ATOM 1998 N N . GLN A 1 278 ? -18.475 51.522 -4.400 1.00 48.46 255 GLN A N 1
ATOM 1999 C CA . GLN A 1 278 ? -17.031 51.350 -4.507 1.00 51.84 255 GLN A CA 1
ATOM 2000 C C . GLN A 1 278 ? -16.543 50.136 -3.721 1.00 52.32 255 GLN A C 1
ATOM 2001 O O . GLN A 1 278 ? -15.348 49.850 -3.689 1.00 60.19 255 GLN A O 1
ATOM 2007 N N . GLY A 1 279 ? -17.475 49.425 -3.094 1.00 53.36 256 GLY A N 1
ATOM 2008 C CA . GLY A 1 279 ? -17.152 48.206 -2.372 1.00 49.40 256 GLY A CA 1
ATOM 2009 C C . GLY A 1 279 ? -16.570 48.441 -0.990 1.00 51.16 256 GLY A C 1
ATOM 2010 O O . GLY A 1 279 ? -15.845 47.597 -0.467 1.00 50.33 256 GLY A O 1
ATOM 2011 N N . ALA A 1 280 ? -16.892 49.584 -0.393 1.00 46.42 257 ALA A N 1
ATOM 2012 C CA . ALA A 1 280 ? -16.362 49.928 0.924 1.00 46.51 257 ALA A CA 1
ATOM 2013 C C . ALA A 1 280 ? -16.941 49.042 2.023 1.00 49.05 257 ALA A C 1
ATOM 2014 O O . ALA A 1 280 ? -16.344 48.892 3.088 1.00 49.35 257 ALA A O 1
ATOM 2016 N N . PHE A 1 281 ? -18.102 48.454 1.759 1.00 46.77 258 PHE A N 1
ATOM 2017 C CA . PHE A 1 281 ? -18.789 47.646 2.759 1.00 47.27 258 PHE A CA 1
ATOM 2018 C C . PHE A 1 281 ? -18.746 46.154 2.443 1.00 52.31 258 PHE A C 1
ATOM 2019 O O . PHE A 1 281 ? -19.747 45.451 2.580 1.00 51.53 258 PHE A O 1
ATOM 2027 N N . SER A 1 282 ? -17.576 45.676 2.031 1.00 52.57 259 SER A N 1
ATOM 2028 C CA . SER A 1 282 ? -17.389 44.265 1.713 1.00 52.37 259 SER A CA 1
ATOM 2029 C C . SER A 1 282 ? -17.370 43.392 2.969 1.00 43.62 259 SER A C 1
ATOM 2030 O O . SER A 1 282 ? -17.602 42.187 2.900 1.00 47.88 259 SER A O 1
ATOM 2033 N N . ASN A 1 283 ? -17.085 44.002 4.114 1.00 41.44 260 ASN A N 1
ATOM 2034 C CA . ASN A 1 283 ? -17.138 43.290 5.386 1.00 36.12 260 ASN A CA 1
ATOM 2035 C C . ASN A 1 283 ? -18.589 43.186 5.873 1.00 40.50 260 ASN A C 1
ATOM 2036 O O . ASN A 1 283 ? -19.252 44.205 6.063 1.00 40.71 260 ASN A O 1
ATOM 2041 N N . PRO A 1 284 ? -19.080 41.949 6.072 1.00 43.06 261 PRO A N 1
ATOM 2042 C CA . PRO A 1 284 ? -20.464 41.678 6.489 1.00 44.38 261 PRO A CA 1
ATOM 2043 C C . PRO A 1 284 ? -20.874 42.397 7.773 1.00 42.92 261 PRO A C 1
ATOM 2044 O O . PRO A 1 284 ? -22.048 42.737 7.929 1.00 47.32 261 PRO A O 1
ATOM 2048 N N . ASN A 1 285 ? -19.927 42.625 8.677 1.00 39.21 262 ASN A N 1
ATOM 2049 C CA . ASN A 1 285 ? -20.222 43.371 9.896 1.00 38.55 262 ASN A CA 1
ATOM 2050 C C . ASN A 1 285 ? -20.515 44.832 9.587 1.00 38.41 262 ASN A C 1
ATOM 2051 O O . ASN A 1 285 ? -21.404 45.437 10.185 1.00 36.34 262 ASN A O 1
ATOM 2056 N N . ALA A 1 286 ? -19.766 45.395 8.644 1.00 33.47 263 ALA A N 1
ATOM 2057 C CA . ALA A 1 286 ? -19.949 46.790 8.269 1.00 36.44 263 ALA A CA 1
ATOM 2058 C C . ALA A 1 286 ? -21.227 46.969 7.459 1.00 44.21 263 ALA A C 1
ATOM 2059 O O . ALA A 1 286 ? -21.940 47.960 7.620 1.00 43.28 263 ALA A O 1
ATOM 2061 N N . ALA A 1 287 ? -21.511 46.005 6.588 1.00 40.71 264 ALA A N 1
ATOM 2062 C CA . ALA A 1 287 ? -22.727 46.044 5.786 1.00 45.96 264 ALA A CA 1
ATOM 2063 C C . ALA A 1 287 ? -23.958 45.968 6.683 1.00 40.57 264 ALA A C 1
ATOM 2064 O O . ALA A 1 287 ? -24.938 46.682 6.470 1.00 34.50 264 ALA A O 1
ATOM 2066 N N . ALA A 1 288 ? -23.894 45.109 7.695 1.00 33.62 265 ALA A N 1
ATOM 2067 C CA . ALA A 1 288 ? -24.998 44.950 8.633 1.00 37.44 265 ALA A CA 1
ATOM 2068 C C . ALA A 1 288 ? -25.278 46.222 9.427 1.00 37.83 265 ALA A C 1
ATOM 2069 O O . ALA A 1 288 ? -26.434 46.585 9.643 1.00 34.39 265 ALA A O 1
ATOM 2071 N N . GLN A 1 289 ? -24.225 46.905 9.860 1.00 35.94 266 GLN A N 1
ATOM 2072 C CA . GLN A 1 289 ? -24.403 48.074 10.718 1.00 42.79 266 GLN A CA 1
ATOM 2073 C C . GLN A 1 289 ? -24.905 49.306 9.971 1.00 38.93 266 GLN A C 1
ATOM 2074 O O . GLN A 1 289 ? -25.554 50.169 10.561 1.00 37.02 266 GLN A O 1
ATOM 2080 N N . VAL A 1 290 ? -24.613 49.385 8.676 1.00 36.90 267 VAL A N 1
ATOM 2081 C CA . VAL A 1 290 ? -24.973 50.568 7.898 1.00 35.20 267 VAL A CA 1
ATOM 2082 C C . VAL A 1 290 ? -26.388 50.484 7.314 1.00 39.49 267 VAL A C 1
ATOM 2083 O O . VAL A 1 290 ? -27.044 51.506 7.113 1.00 38.50 267 VAL A O 1
ATOM 2087 N N . LEU A 1 291 ? -26.860 49.264 7.076 1.00 33.38 268 LEU A N 1
ATOM 2088 C CA . LEU A 1 291 ? -28.125 49.038 6.373 1.00 31.51 268 LEU A CA 1
ATOM 2089 C C . LEU A 1 291 ? -29.398 49.681 6.962 1.00 28.76 268 LEU A C 1
ATOM 2090 O O . LEU A 1 291 ? -30.148 50.319 6.223 1.00 41.64 268 LEU A O 1
ATOM 2095 N N . PRO A 1 292 ? -29.658 49.506 8.277 1.00 34.60 269 PRO A N 1
ATOM 2096 C CA . PRO A 1 292 ? -30.928 50.016 8.820 1.00 37.25 269 PRO A CA 1
ATOM 2097 C C . PRO A 1 292 ? -31.168 51.506 8.570 1.00 43.34 269 PRO A C 1
ATOM 2098 O O . PRO A 1 292 ? -32.258 51.885 8.135 1.00 38.83 269 PRO A O 1
ATOM 2102 N N . ALA A 1 293 ? -30.158 52.329 8.833 1.00 35.88 270 ALA A N 1
ATOM 2103 C CA . ALA A 1 293 ? -30.278 53.772 8.661 1.00 40.77 270 ALA A CA 1
ATOM 2104 C C . ALA A 1 293 ? -30.586 54.151 7.217 1.00 34.06 270 ALA A C 1
ATOM 2105 O O . ALA A 1 293 ? -31.363 55.068 6.964 1.00 38.62 270 ALA A O 1
ATOM 2107 N N . LEU A 1 294 ? -29.988 53.433 6.269 1.00 36.11 271 LEU A N 1
ATOM 2108 C CA . LEU A 1 294 ? -30.196 53.723 4.851 1.00 40.39 271 LEU A CA 1
ATOM 2109 C C . LEU A 1 294 ? -31.643 53.469 4.435 1.00 44.51 271 LEU A C 1
ATOM 2110 O O . LEU A 1 294 ? -32.091 53.931 3.385 1.00 41.81 271 LEU A O 1
ATOM 2115 N N . MET A 1 295 ? -32.364 52.728 5.269 1.00 41.86 272 MET A N 1
ATOM 2116 C CA . MET A 1 295 ? -33.758 52.411 5.011 1.00 40.74 272 MET A CA 1
ATOM 2117 C C . MET A 1 295 ? -34.644 53.178 5.979 1.00 37.88 272 MET A C 1
ATOM 2118 O O . MET A 1 295 ? -35.835 52.898 6.100 1.00 40.99 272 MET A O 1
ATOM 2123 N N . GLY A 1 296 ? -34.048 54.139 6.678 1.00 37.04 273 GLY A N 1
ATOM 2124 C CA . GLY A 1 296 ? -34.786 54.994 7.591 1.00 33.85 273 GLY A CA 1
ATOM 2125 C C . GLY A 1 296 ? -35.169 54.296 8.881 1.00 43.73 273 GLY A C 1
ATOM 2126 O O . GLY A 1 296 ? -36.150 54.659 9.529 1.00 41.99 273 GLY A O 1
ATOM 2127 N N . LYS A 1 297 ? -34.384 53.292 9.259 1.00 44.20 274 LYS A N 1
ATOM 2128 C CA . LYS A 1 297 ? -34.668 52.503 10.449 1.00 35.03 274 LYS A CA 1
ATOM 2129 C C . LYS A 1 297 ? -33.570 52.660 11.491 1.00 38.50 274 LYS A C 1
ATOM 2130 O O . LYS A 1 297 ? -32.412 52.907 11.153 1.00 41.57 274 LYS A O 1
ATOM 2136 N N . THR A 1 298 ? -33.943 52.527 12.760 1.00 33.03 275 THR A N 1
ATOM 2137 C CA . THR A 1 298 ? -32.973 52.505 13.850 1.00 36.53 275 THR A CA 1
ATOM 2138 C C . THR A 1 298 ? -33.262 51.312 14.752 1.00 42.78 275 THR A C 1
ATOM 2139 O O . THR A 1 298 ? -34.270 50.627 14.581 1.00 38.68 275 THR A O 1
ATOM 2143 N N . PHE A 1 299 ? -32.386 51.074 15.721 1.00 41.12 276 PHE A N 1
ATOM 2144 C CA . PHE A 1 299 ? -32.597 49.998 16.684 1.00 32.44 276 PHE A CA 1
ATOM 2145 C C . PHE A 1 299 ? -33.855 50.207 17.530 1.00 45.94 276 PHE A C 1
ATOM 2146 O O . PHE A 1 299 ? -34.354 49.267 18.145 1.00 44.65 276 PHE A O 1
ATOM 2154 N N . LEU A 1 300 ? -34.369 51.433 17.558 1.00 41.15 277 LEU A N 1
ATOM 2155 C CA . LEU A 1 300 ? -35.560 51.735 18.349 1.00 44.22 277 LEU A CA 1
ATOM 2156 C C . LEU A 1 300 ? -36.852 51.299 17.663 1.00 43.90 277 LEU A C 1
ATOM 2157 O O . LEU A 1 300 ? -37.929 51.365 18.255 1.00 45.60 277 LEU A O 1
ATOM 2162 N N . ASP A 1 301 ? -36.742 50.852 16.415 1.00 44.60 278 ASP A N 1
ATOM 2163 C CA . ASP A 1 301 ? -37.902 50.358 15.679 1.00 48.57 278 ASP A CA 1
ATOM 2164 C C . ASP A 1 301 ? -38.194 48.900 16.017 1.00 50.99 278 ASP A C 1
ATOM 2165 O O . ASP A 1 301 ? -39.102 48.289 15.455 1.00 53.41 278 ASP A O 1
ATOM 2170 N N . ILE A 1 302 ? -37.412 48.350 16.940 1.00 49.15 279 ILE A N 1
ATOM 2171 C CA . ILE A 1 302 ? -37.631 46.996 17.424 1.00 61.13 279 ILE A CA 1
ATOM 2172 C C . ILE A 1 302 ? -38.863 46.933 18.326 1.00 67.81 279 ILE A C 1
ATOM 2173 O O . ILE A 1 302 ? -38.852 47.428 19.455 1.00 68.66 279 ILE A O 1
ATOM 2178 N N . ASN A 1 303 ? -39.932 46.338 17.808 1.00 64.98 280 ASN A N 1
ATOM 2179 C CA . ASN A 1 303 ? -41.157 46.151 18.573 1.00 71.72 280 ASN A CA 1
ATOM 2180 C C . ASN A 1 303 ? -41.324 44.671 18.901 1.00 84.68 280 ASN A C 1
ATOM 2181 O O . ASN A 1 303 ? -41.719 43.877 18.045 1.00 89.81 280 ASN A O 1
ATOM 2186 N N . LYS A 1 304 ? -41.013 44.303 20.140 1.00 81.23 281 LYS A N 1
ATOM 2187 C CA . LYS A 1 304 ? -41.034 42.902 20.554 1.00 82.78 281 LYS A CA 1
ATOM 2188 C C . LYS A 1 304 ? -42.440 42.307 20.515 1.00 92.73 281 LYS A C 1
ATOM 2189 O O . LYS A 1 304 ? -42.603 41.093 20.389 1.00 89.74 281 LYS A O 1
ATOM 2195 N N . ASP A 1 305 ? -43.451 43.164 20.618 1.00 109.04 282 ASP A N 1
ATOM 2196 C CA . ASP A 1 305 ? -44.838 42.717 20.564 1.00 117.69 282 ASP A CA 1
ATOM 2197 C C . ASP A 1 305 ? -45.428 42.864 19.163 1.00 121.75 282 ASP A C 1
ATOM 2198 O O . ASP A 1 305 ? -46.403 43.589 18.957 1.00 123.19 282 ASP A O 1
ATOM 2203 N N . SER A 1 306 ? -44.796 42.181 18.211 1.00 127.25 283 SER A N 1
ATOM 2204 C CA . SER A 1 306 ? -45.292 42.007 16.841 1.00 131.31 283 SER A CA 1
ATOM 2205 C C . SER A 1 306 ? -45.120 43.192 15.889 1.00 133.25 283 SER A C 1
ATOM 2206 O O . SER A 1 306 ? -45.583 44.303 16.147 1.00 132.73 283 SER A O 1
ATOM 2209 N N . SER A 1 307 ? -44.436 42.914 14.784 1.00 134.17 284 SER A N 1
ATOM 2210 C CA . SER A 1 307 ? -44.313 43.820 13.651 1.00 130.75 284 SER A CA 1
ATOM 2211 C C . SER A 1 307 ? -43.937 42.953 12.459 1.00 137.20 284 SER A C 1
ATOM 2212 O O . SER A 1 307 ? -43.798 43.434 11.334 1.00 135.18 284 SER A O 1
ATOM 2215 N N . CYS A 1 308 ? -43.782 41.659 12.733 1.00 147.76 285 CYS A N 1
ATOM 2216 C CA . CYS A 1 308 ? -43.314 40.687 11.750 1.00 155.09 285 CYS A CA 1
ATOM 2217 C C . CYS A 1 308 ? -44.265 40.516 10.574 1.00 158.29 285 CYS A C 1
ATOM 2218 O O . CYS A 1 308 ? -45.273 39.817 10.672 1.00 160.87 285 CYS A O 1
ATOM 2221 N N . VAL A 1 309 ? -43.933 41.161 9.461 1.00 154.05 286 VAL A N 1
ATOM 2222 C CA . VAL A 1 309 ? -44.643 40.935 8.214 1.00 148.36 286 VAL A CA 1
ATOM 2223 C C . VAL A 1 309 ? -44.054 39.691 7.559 1.00 153.86 286 VAL A C 1
ATOM 2224 O O . VAL A 1 309 ? -42.946 39.732 7.024 1.00 158.01 286 VAL A O 1
ATOM 2228 N N . SER A 1 310 ? -44.793 38.586 7.621 1.00 153.79 287 SER A N 1
ATOM 2229 C CA . SER A 1 310 ? -44.315 37.296 7.126 1.00 151.54 287 SER A CA 1
ATOM 2230 C C . SER A 1 310 ? -43.932 37.333 5.647 1.00 156.18 287 SER A C 1
ATOM 2231 O O . SER A 1 310 ? -42.997 36.653 5.222 1.00 157.61 287 SER A O 1
ATOM 2234 N N . ALA A 1 311 ? -44.659 38.128 4.868 1.00 155.42 288 ALA A N 1
ATOM 2235 C CA . ALA A 1 311 ? -44.351 38.303 3.453 1.00 149.31 288 ALA A CA 1
ATOM 2236 C C . ALA A 1 311 ? -43.529 39.571 3.245 1.00 139.31 288 ALA A C 1
ATOM 2237 O O . ALA A 1 311 ? -44.081 40.664 3.120 1.00 142.46 288 ALA A O 1
ATOM 2239 N N . SER A 1 312 ? -42.209 39.421 3.211 1.00 123.63 289 SER A N 1
ATOM 2240 C CA . SER A 1 312 ? -41.320 40.570 3.090 1.00 113.63 289 SER A CA 1
ATOM 2241 C C . SER A 1 312 ? -39.986 40.227 2.434 1.00 96.30 289 SER A C 1
ATOM 2242 O O . SER A 1 312 ? -39.073 39.715 3.083 1.00 78.15 289 SER A O 1
ATOM 2245 N N . GLY A 1 313 ? -39.878 40.525 1.143 1.00 87.37 290 GLY A N 1
ATOM 2246 C CA . GLY A 1 313 ? -38.633 40.340 0.426 1.00 70.46 290 GLY A CA 1
ATOM 2247 C C . GLY A 1 313 ? -38.779 39.547 -0.856 1.00 71.21 290 GLY A C 1
ATOM 2248 O O . GLY A 1 313 ? -38.976 38.333 -0.826 1.00 70.98 290 GLY A O 1
ATOM 2249 N N . ASN A 1 314 ? -38.692 40.243 -1.985 1.00 72.69 291 ASN A N 1
ATOM 2250 C CA . ASN A 1 314 ? -38.640 39.605 -3.296 1.00 68.09 291 ASN A CA 1
ATOM 2251 C C . ASN A 1 314 ? -37.295 39.904 -3.948 1.00 74.36 291 ASN A C 1
ATOM 2252 O O . ASN A 1 314 ? -37.005 41.054 -4.277 1.00 79.37 291 ASN A O 1
ATOM 2257 N N . PHE A 1 315 ? -36.477 38.871 -4.133 1.00 70.32 292 PHE A N 1
ATOM 2258 C CA . PHE A 1 315 ? -35.103 39.065 -4.595 1.00 69.66 292 PHE A CA 1
ATOM 2259 C C . PHE A 1 315 ? -34.809 38.471 -5.972 1.00 79.36 292 PHE A C 1
ATOM 2260 O O . PHE A 1 315 ? -34.726 37.252 -6.132 1.00 73.28 292 PHE A O 1
ATOM 2268 N N . ASN A 1 316 ? -34.646 39.346 -6.960 1.00 87.95 293 ASN A N 1
ATOM 2269 C CA . ASN A 1 316 ? -34.198 38.933 -8.283 1.00 96.06 293 ASN A CA 1
ATOM 2270 C C . ASN A 1 316 ? -32.717 38.584 -8.237 1.00 94.23 293 ASN A C 1
ATOM 2271 O O . ASN A 1 316 ? -31.941 39.219 -7.523 1.00 96.00 293 ASN A O 1
ATOM 2276 N N . ILE A 1 317 ? -32.327 37.568 -8.998 1.00 98.54 294 ILE A N 1
ATOM 2277 C CA . ILE A 1 317 ? -30.963 37.063 -8.935 1.00 97.09 294 ILE A CA 1
ATOM 2278 C C . ILE A 1 317 ? -30.519 36.444 -10.257 1.00 98.78 294 ILE A C 1
ATOM 2279 O O . ILE A 1 317 ? -29.478 36.808 -10.805 1.00 103.27 294 ILE A O 1
ATOM 2284 N N . GLN A 1 331 ? 2.088 41.213 -13.032 1.00 118.11 308 GLN A N 1
ATOM 2285 C CA . GLN A 1 331 ? 1.789 40.848 -11.653 1.00 117.13 308 GLN A CA 1
ATOM 2286 C C . GLN A 1 331 ? 2.086 42.013 -10.710 1.00 113.77 308 GLN A C 1
ATOM 2287 O O . GLN A 1 331 ? 1.241 42.392 -9.897 1.00 120.37 308 GLN A O 1
ATOM 2293 N N . SER A 1 332 ? 3.289 42.569 -10.814 1.00 98.46 309 SER A N 1
ATOM 2294 C CA . SER A 1 332 ? 3.674 43.764 -10.063 1.00 88.47 309 SER A CA 1
ATOM 2295 C C . SER A 1 332 ? 3.872 43.564 -8.560 1.00 84.65 309 SER A C 1
ATOM 2296 O O . SER A 1 332 ? 3.147 42.807 -7.920 1.00 78.93 309 SER A O 1
ATOM 2299 N N . TYR A 1 333 ? 4.859 44.265 -8.007 1.00 72.01 310 TYR A N 1
ATOM 2300 C CA . TYR A 1 333 ? 5.118 44.232 -6.572 1.00 58.58 310 TYR A CA 1
ATOM 2301 C C . TYR A 1 333 ? 5.162 45.643 -5.998 1.00 63.45 310 TYR A C 1
ATOM 2302 O O . TYR A 1 333 ? 5.421 46.610 -6.715 1.00 60.44 310 TYR A O 1
ATOM 2311 N N . ILE A 1 334 ? 4.941 45.752 -4.701 1.00 69.23 311 ILE A N 1
ATOM 2312 C CA . ILE A 1 334 ? 4.905 47.053 -4.069 1.00 60.14 311 ILE A CA 1
ATOM 2313 C C . ILE A 1 334 ? 5.747 47.058 -2.796 1.00 51.84 311 ILE A C 1
ATOM 2314 O O . ILE A 1 334 ? 5.970 46.020 -2.192 1.00 50.85 311 ILE A O 1
ATOM 2319 N N . SER A 1 335 ? 6.221 48.231 -2.407 1.00 50.87 312 SER A N 1
ATOM 2320 C CA . SER A 1 335 ? 7.077 48.346 -1.228 1.00 60.45 312 SER A CA 1
ATOM 2321 C C . SER A 1 335 ? 6.587 49.408 -0.248 1.00 61.95 312 SER A C 1
ATOM 2322 O O . SER A 1 335 ? 6.104 50.467 -0.652 1.00 51.88 312 SER A O 1
ATOM 2325 N N . VAL A 1 336 ? 6.721 49.115 1.044 1.00 56.37 313 VAL A N 1
ATOM 2326 C CA . VAL A 1 336 ? 6.257 50.017 2.094 1.00 55.12 313 VAL A CA 1
ATOM 2327 C C . VAL A 1 336 ? 7.247 50.107 3.254 1.00 51.33 313 VAL A C 1
ATOM 2328 O O . VAL A 1 336 ? 8.130 49.263 3.400 1.00 51.36 313 VAL A O 1
ATOM 2332 N N . ASN A 1 337 ? 7.083 51.133 4.080 1.00 59.70 314 ASN A N 1
ATOM 2333 C CA . ASN A 1 337 ? 7.876 51.281 5.294 1.00 63.87 314 ASN A CA 1
ATOM 2334 C C . ASN A 1 337 ? 7.115 50.738 6.503 1.00 68.10 314 ASN A C 1
ATOM 2335 O O . ASN A 1 337 ? 6.381 51.469 7.168 1.00 77.08 314 ASN A O 1
ATOM 2340 N N . TYR A 1 338 ? 7.292 49.449 6.778 1.00 57.03 315 TYR A N 1
ATOM 2341 C CA . TYR A 1 338 ? 6.607 48.795 7.889 1.00 59.65 315 TYR A CA 1
ATOM 2342 C C . TYR A 1 338 ? 7.370 48.939 9.199 1.00 63.99 315 TYR A C 1
ATOM 2343 O O . TYR A 1 338 ? 8.532 48.544 9.300 1.00 63.12 315 TYR A O 1
ATOM 2352 N N . SER A 1 339 ? 6.706 49.496 10.205 1.00 57.79 316 SER A N 1
ATOM 2353 C CA . SER A 1 339 ? 7.337 49.699 11.501 1.00 60.58 316 SER A CA 1
ATOM 2354 C C . SER A 1 339 ? 6.471 49.195 12.651 1.00 64.00 316 SER A C 1
ATOM 2355 O O . SER A 1 339 ? 5.242 49.238 12.586 1.00 64.62 316 SER A O 1
ATOM 2358 N N . VAL A 1 340 ? 7.127 48.707 13.698 1.00 53.65 317 VAL A N 1
ATOM 2359 C CA . VAL A 1 340 ? 6.443 48.304 14.919 1.00 45.63 317 VAL A CA 1
ATOM 2360 C C . VAL A 1 340 ? 6.922 49.175 16.071 1.00 47.83 317 VAL A C 1
ATOM 2361 O O . VAL A 1 340 ? 8.071 49.069 16.500 1.00 55.08 317 VAL A O 1
ATOM 2365 N N . ARG A 1 341 ? 6.044 50.045 16.561 1.00 47.81 318 ARG A N 1
ATOM 2366 C CA . ARG A 1 341 ? 6.400 50.962 17.639 1.00 49.06 318 ARG A CA 1
ATOM 2367 C C . ARG A 1 341 ? 5.825 50.538 18.990 1.00 56.53 318 ARG A C 1
ATOM 2368 O O . ARG A 1 341 ? 4.618 50.346 19.136 1.00 65.68 318 ARG A O 1
ATOM 2376 N N . ILE A 1 342 ? 6.712 50.390 19.968 1.00 50.69 319 ILE A N 1
ATOM 2377 C CA . ILE A 1 342 ? 6.328 50.117 21.347 1.00 47.00 319 ILE A CA 1
ATOM 2378 C C . ILE A 1 342 ? 6.805 51.297 22.186 1.00 45.66 319 ILE A C 1
ATOM 2379 O O . ILE A 1 342 ? 6.043 52.221 22.473 1.00 51.51 319 ILE A O 1
ATOM 2384 N N . ASN A 1 343 ? 8.074 51.258 22.572 1.00 55.69 320 ASN A N 1
ATOM 2385 C CA . ASN A 1 343 ? 8.774 52.444 23.042 1.00 53.66 320 ASN A CA 1
ATOM 2386 C C . ASN A 1 343 ? 9.785 52.790 21.969 1.00 49.16 320 ASN A C 1
ATOM 2387 O O . ASN A 1 343 ? 9.746 53.865 21.368 1.00 44.81 320 ASN A O 1
ATOM 2392 N N . GLU A 1 344 ? 10.683 51.844 21.727 1.00 57.33 321 GLU A N 1
ATOM 2393 C CA . GLU A 1 344 ? 11.580 51.890 20.590 1.00 52.71 321 GLU A CA 1
ATOM 2394 C C . GLU A 1 344 ? 10.781 51.521 19.348 1.00 56.67 321 GLU A C 1
ATOM 2395 O O . GLU A 1 344 ? 9.633 51.086 19.447 1.00 50.89 321 GLU A O 1
ATOM 2401 N N . THR A 1 345 ? 11.393 51.677 18.180 1.00 58.15 322 THR A N 1
ATOM 2402 C CA . THR A 1 345 ? 10.727 51.340 16.929 1.00 52.55 322 THR A CA 1
ATOM 2403 C C . THR A 1 345 ? 11.597 50.436 16.059 1.00 55.50 322 THR A C 1
ATOM 2404 O O . THR A 1 345 ? 12.774 50.718 15.836 1.00 55.93 322 THR A O 1
ATOM 2408 N N . TYR A 1 346 ? 11.009 49.342 15.585 1.00 56.63 323 TYR A N 1
ATOM 2409 C CA . TYR A 1 346 ? 11.675 48.452 14.642 1.00 58.28 323 TYR A CA 1
ATOM 2410 C C . TYR A 1 346 ? 11.039 48.639 13.270 1.00 62.16 323 TYR A C 1
ATOM 2411 O O . TYR A 1 346 ? 9.815 48.659 13.154 1.00 62.25 323 TYR A O 1
ATOM 2420 N N . PHE A 1 347 ? 11.860 48.777 12.234 1.00 65.59 324 PHE A N 1
ATOM 2421 C CA . PHE A 1 347 ? 11.335 49.013 10.891 1.00 62.06 324 PHE A CA 1
ATOM 2422 C C . PHE A 1 347 ? 12.125 48.306 9.792 1.00 67.40 324 PHE A C 1
ATOM 2423 O O . PHE A 1 347 ? 13.331 48.094 9.912 1.00 77.76 324 PHE A O 1
ATOM 2431 N N . THR A 1 348 ? 11.421 47.946 8.723 1.00 64.82 325 THR A N 1
ATOM 2432 C CA . THR A 1 348 ? 12.025 47.362 7.532 1.00 69.14 325 THR A CA 1
ATOM 2433 C C . THR A 1 348 ? 11.272 47.857 6.309 1.00 72.48 325 THR A C 1
ATOM 2434 O O . THR A 1 348 ? 10.215 48.476 6.431 1.00 78.72 325 THR A O 1
ATOM 2438 N N . ASN A 1 349 ? 11.806 47.570 5.139 1.00 65.77 326 ASN A N 1
ATOM 2439 C CA . ASN A 1 349 ? 11.063 47.787 3.929 1.00 60.72 326 ASN A CA 1
ATOM 2440 C C . ASN A 1 349 ? 10.637 46.421 3.447 1.00 67.57 326 ASN A C 1
ATOM 2441 O O . ASN A 1 349 ? 11.464 45.558 3.204 1.00 75.91 326 ASN A O 1
ATOM 2446 N N . VAL A 1 350 ? 9.336 46.206 3.360 1.00 71.28 327 VAL A N 1
ATOM 2447 C CA . VAL A 1 350 ? 8.821 44.930 2.878 1.00 69.44 327 VAL A CA 1
ATOM 2448 C C . VAL A 1 350 ? 8.285 45.064 1.458 1.00 59.80 327 VAL A C 1
ATOM 2449 O O . VAL A 1 350 ? 7.823 46.132 1.051 1.00 58.86 327 VAL A O 1
ATOM 2453 N N . THR A 1 351 ? 8.359 43.983 0.704 1.00 67.31 328 THR A N 1
ATOM 2454 C CA . THR A 1 351 ? 7.845 43.991 -0.648 1.00 71.94 328 THR A CA 1
ATOM 2455 C C . THR A 1 351 ? 6.785 42.912 -0.791 1.00 68.94 328 THR A C 1
ATOM 2456 O O . THR A 1 351 ? 7.031 41.745 -0.518 1.00 68.40 328 THR A O 1
ATOM 2460 N N . VAL A 1 352 ? 5.599 43.326 -1.209 1.00 66.35 329 VAL A N 1
ATOM 2461 C CA . VAL A 1 352 ? 4.467 42.421 -1.371 1.00 68.74 329 VAL A CA 1
ATOM 2462 C C . VAL A 1 352 ? 3.818 42.583 -2.741 1.00 70.75 329 VAL A C 1
ATOM 2463 O O . VAL A 1 352 ? 4.015 43.595 -3.416 1.00 65.40 329 VAL A O 1
ATOM 2467 N N . LEU A 1 353 ? 3.055 41.576 -3.150 1.00 77.13 330 LEU A N 1
ATOM 2468 C CA . LEU A 1 353 ? 2.310 41.643 -4.397 1.00 81.07 330 LEU A CA 1
ATOM 2469 C C . LEU A 1 353 ? 1.316 42.783 -4.326 1.00 74.27 330 LEU A C 1
ATOM 2470 O O . LEU A 1 353 ? 0.752 43.051 -3.275 1.00 84.47 330 LEU A O 1
ATOM 2475 N N . ASN A 1 354 ? 1.083 43.436 -5.453 1.00 104.80 331 ASN A N 1
ATOM 2476 C CA . ASN A 1 354 ? 0.160 44.552 -5.503 1.00 97.73 331 ASN A CA 1
ATOM 2477 C C . ASN A 1 354 ? -1.217 44.053 -5.110 1.00 87.65 331 ASN A C 1
ATOM 2478 O O . ASN A 1 354 ? -1.607 42.953 -5.475 1.00 88.83 331 ASN A O 1
ATOM 2483 N N . GLY A 1 355 ? -1.948 44.860 -4.354 1.00 78.72 332 GLY A N 1
ATOM 2484 C CA . GLY A 1 355 ? -3.248 44.450 -3.866 1.00 72.73 332 GLY A CA 1
ATOM 2485 C C . GLY A 1 355 ? -3.193 43.596 -2.617 1.00 66.02 332 GLY A C 1
ATOM 2486 O O . GLY A 1 355 ? -4.194 43.024 -2.207 1.00 57.10 332 GLY A O 1
ATOM 2487 N N . SER A 1 356 ? -2.015 43.500 -2.016 1.00 63.51 333 SER A N 1
ATOM 2488 C CA . SER A 1 356 ? -1.862 42.771 -0.769 1.00 58.43 333 SER A CA 1
ATOM 2489 C C . SER A 1 356 ? -2.471 43.580 0.362 1.00 57.82 333 SER A C 1
ATOM 2490 O O . SER A 1 356 ? -2.589 44.794 0.268 1.00 48.95 333 SER A O 1
ATOM 2493 N N . VAL A 1 357 ? -2.862 42.909 1.433 1.00 56.21 334 VAL A N 1
ATOM 2494 C CA . VAL A 1 357 ? -3.421 43.619 2.573 1.00 53.41 334 VAL A CA 1
ATOM 2495 C C . VAL A 1 357 ? -2.367 43.881 3.642 1.00 54.82 334 VAL A C 1
ATOM 2496 O O . VAL A 1 357 ? -1.260 43.345 3.583 1.00 54.37 334 VAL A O 1
ATOM 2500 N N . PHE A 1 358 ? -2.729 44.718 4.609 1.00 54.43 335 PHE A N 1
ATOM 2501 C CA . PHE A 1 358 ? -1.855 45.082 5.716 1.00 49.40 335 PHE A CA 1
ATOM 2502 C C . PHE A 1 358 ? -1.323 43.841 6.440 1.00 54.81 335 PHE A C 1
ATOM 2503 O O . PHE A 1 358 ? -0.177 43.820 6.886 1.00 51.41 335 PHE A O 1
ATOM 2511 N N . LEU A 1 359 ? -2.158 42.811 6.547 1.00 50.01 336 LEU A N 1
ATOM 2512 C CA . LEU A 1 359 ? -1.771 41.573 7.221 1.00 52.46 336 LEU A CA 1
ATOM 2513 C C . LEU A 1 359 ? -0.645 40.847 6.484 1.00 59.22 336 LEU A C 1
ATOM 2514 O O . LEU A 1 359 ? 0.234 40.252 7.108 1.00 55.53 336 LEU A O 1
ATOM 2519 N N . SER A 1 360 ? -0.681 40.894 5.156 1.00 52.54 337 SER A N 1
ATOM 2520 C CA . SER A 1 360 ? 0.344 40.253 4.342 1.00 55.37 337 SER A CA 1
ATOM 2521 C C . SER A 1 360 ? 1.711 40.876 4.614 1.00 56.62 337 SER A C 1
ATOM 2522 O O . SER A 1 360 ? 2.727 40.180 4.646 1.00 50.19 337 SER A O 1
ATOM 2525 N N . VAL A 1 361 ? 1.723 42.190 4.815 1.00 55.53 338 VAL A N 1
ATOM 2526 C CA . VAL A 1 361 ? 2.942 42.910 5.161 1.00 55.41 338 VAL A CA 1
ATOM 2527 C C . VAL A 1 361 ? 3.504 42.394 6.479 1.00 62.90 338 VAL A C 1
ATOM 2528 O O . VAL A 1 361 ? 4.701 42.118 6.591 1.00 63.87 338 VAL A O 1
ATOM 2532 N N . MET A 1 362 ? 2.628 42.255 7.469 1.00 65.33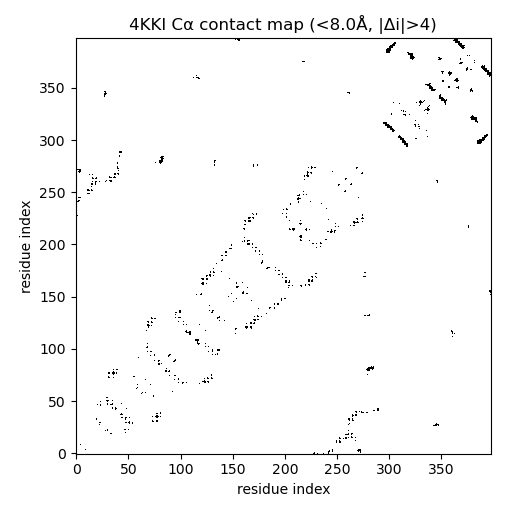 339 MET A N 1
ATOM 2533 C CA . MET A 1 362 ? 3.020 41.769 8.789 1.00 56.73 339 MET A CA 1
ATOM 2534 C C . MET A 1 362 ? 3.615 40.367 8.712 1.00 50.65 339 MET A C 1
ATOM 2535 O O . MET A 1 362 ? 4.607 40.068 9.375 1.00 53.08 339 MET A O 1
ATOM 2540 N N . GLU A 1 363 ? 3.004 39.516 7.894 1.00 56.84 340 GLU A N 1
ATOM 2541 C CA . GLU A 1 363 ? 3.443 38.132 7.754 1.00 65.49 340 GLU A CA 1
ATOM 2542 C C . GLU A 1 363 ? 4.805 38.016 7.071 1.00 66.17 340 GLU A C 1
ATOM 2543 O O . GLU A 1 363 ? 5.605 37.145 7.415 1.00 61.62 340 GLU A O 1
ATOM 2549 N N . LYS A 1 364 ? 5.065 38.891 6.104 1.00 70.47 341 LYS A N 1
ATOM 2550 C CA . LYS A 1 364 ? 6.366 38.921 5.445 1.00 77.12 341 LYS A CA 1
ATOM 2551 C C . LYS A 1 364 ? 7.453 39.359 6.417 1.00 73.12 341 LYS A C 1
ATOM 2552 O O . LYS A 1 364 ? 8.548 38.798 6.430 1.00 69.57 341 LYS A O 1
ATOM 2558 N N . ALA A 1 365 ? 7.141 40.361 7.232 1.00 62.30 342 ALA A N 1
ATOM 2559 C CA . ALA A 1 365 ? 8.082 40.850 8.229 1.00 58.62 342 ALA A CA 1
ATOM 2560 C C . ALA A 1 365 ? 8.351 39.781 9.285 1.00 63.64 342 ALA A C 1
ATOM 2561 O O . ALA A 1 365 ? 9.471 39.659 9.784 1.00 53.65 342 ALA A O 1
ATOM 2563 N N . GLN A 1 366 ? 7.321 39.007 9.617 1.00 57.15 343 GLN A N 1
ATOM 2564 C CA . GLN A 1 366 ? 7.460 37.928 10.591 1.00 60.31 343 GLN A CA 1
ATOM 2565 C C . GLN A 1 366 ? 8.435 36.868 10.086 1.00 62.44 343 GLN A C 1
ATOM 2566 O O . GLN A 1 366 ? 9.205 36.301 10.860 1.00 57.93 343 GLN A O 1
ATOM 2572 N N . LYS A 1 367 ? 8.397 36.610 8.782 1.00 68.13 344 LYS A N 1
ATOM 2573 C CA . LYS A 1 367 ? 9.309 35.652 8.167 1.00 75.79 344 LYS A CA 1
ATOM 2574 C C . LYS A 1 367 ? 10.745 36.168 8.161 1.00 70.49 344 LYS A C 1
ATOM 2575 O O . LYS A 1 367 ? 11.685 35.405 8.381 1.00 69.11 344 LYS A O 1
ATOM 2581 N N . MET A 1 368 ? 10.907 37.466 7.913 1.00 69.29 345 MET A N 1
ATOM 2582 C CA . MET A 1 368 ? 12.226 38.091 7.907 1.00 69.29 345 MET A CA 1
ATOM 2583 C C . MET A 1 368 ? 12.866 38.026 9.289 1.00 70.11 345 MET A C 1
ATOM 2584 O O . MET A 1 368 ? 14.081 37.867 9.415 1.00 73.54 345 MET A O 1
ATOM 2589 N N . ASN A 1 369 ? 12.029 38.147 10.314 1.00 65.13 346 ASN A N 1
ATOM 2590 C CA . ASN A 1 369 ? 12.474 38.189 11.697 1.00 64.77 346 ASN A CA 1
ATOM 2591 C C . ASN A 1 369 ? 11.356 37.888 12.686 1.00 70.40 346 ASN A C 1
ATOM 2592 O O . ASN A 1 369 ? 10.561 38.767 13.002 1.00 74.38 346 ASN A O 1
ATOM 2597 N N . ASP A 1 370 ? 11.297 36.658 13.182 1.00 66.74 347 ASP A N 1
ATOM 2598 C CA . ASP A 1 370 ? 10.212 36.261 14.074 1.00 69.27 347 ASP A CA 1
ATOM 2599 C C . ASP A 1 370 ? 10.391 36.850 15.469 1.00 60.22 347 ASP A C 1
ATOM 2600 O O . ASP A 1 370 ? 9.431 36.979 16.228 1.00 59.37 347 ASP A O 1
ATOM 2605 N N . THR A 1 371 ? 11.626 37.208 15.802 1.00 61.89 348 THR A N 1
ATOM 2606 C CA . THR A 1 371 ? 11.925 37.767 17.113 1.00 64.81 348 THR A CA 1
ATOM 2607 C C . THR A 1 371 ? 11.310 39.153 17.260 1.00 57.41 348 THR A C 1
ATOM 2608 O O . THR A 1 371 ? 10.738 39.486 18.297 1.00 55.08 348 THR A O 1
ATOM 2612 N N . ILE A 1 372 ? 11.422 39.951 16.203 1.00 55.14 349 ILE A N 1
ATOM 2613 C CA . ILE A 1 372 ? 11.023 41.352 16.248 1.00 55.86 349 ILE A CA 1
ATOM 2614 C C . ILE A 1 372 ? 9.638 41.573 15.642 1.00 62.01 349 ILE A C 1
ATOM 2615 O O . ILE A 1 372 ? 8.837 42.353 16.161 1.00 66.77 349 ILE A O 1
ATOM 2620 N N . PHE A 1 373 ? 9.348 40.873 14.552 1.00 64.96 350 PHE A N 1
ATOM 2621 C CA . PHE A 1 373 ? 8.091 41.077 13.844 1.00 59.17 350 PHE A CA 1
ATOM 2622 C C . PHE A 1 373 ? 7.117 39.910 14.003 1.00 55.83 350 PHE A C 1
ATOM 2623 O O . PHE A 1 373 ? 6.099 39.845 13.316 1.00 59.43 350 PHE A O 1
ATOM 2631 N N . GLY A 1 374 ? 7.431 38.993 14.912 1.00 54.97 351 GLY A N 1
ATOM 2632 C CA . GLY A 1 374 ? 6.533 37.893 15.214 1.00 56.89 351 GLY A CA 1
ATOM 2633 C C . GLY A 1 374 ? 5.310 38.393 15.957 1.00 58.85 351 GLY A C 1
ATOM 2634 O O . GLY A 1 374 ? 5.428 39.126 16.940 1.00 55.54 351 GLY A O 1
ATOM 2635 N N . PHE A 1 375 ? 4.130 38.002 15.492 1.00 57.04 352 PHE A N 1
ATOM 2636 C CA . PHE A 1 375 ? 2.897 38.492 16.095 1.00 62.69 352 PHE A CA 1
ATOM 2637 C C . PHE A 1 375 ? 1.877 37.390 16.346 1.00 64.56 352 PHE A C 1
ATOM 2638 O O . PHE A 1 375 ? 1.974 36.292 15.797 1.00 59.19 352 PHE A O 1
ATOM 2646 N N . THR A 1 376 ? 0.897 37.702 17.187 1.00 67.67 353 THR A N 1
ATOM 2647 C CA . THR A 1 376 ? -0.200 36.792 17.469 1.00 61.67 353 THR A CA 1
ATOM 2648 C C . THR A 1 376 ? -1.521 37.445 17.083 1.00 62.18 353 THR A C 1
ATOM 2649 O O . THR A 1 376 ? -1.832 38.552 17.523 1.00 60.83 353 THR A O 1
ATOM 2653 N N . MET A 1 377 ? -2.291 36.758 16.248 1.00 52.96 354 MET A N 1
ATOM 2654 C CA . MET A 1 377 ? -3.598 37.250 15.849 1.00 55.39 354 MET A CA 1
ATOM 2655 C C . MET A 1 377 ? -4.692 36.258 16.209 1.00 56.68 354 MET A C 1
ATOM 2656 O O . MET A 1 377 ? -4.465 35.049 16.244 1.00 66.69 354 MET A O 1
ATOM 2661 N N . GLU A 1 378 ? -5.883 36.778 16.474 1.00 58.42 355 GLU A N 1
ATOM 2662 C CA . GLU A 1 378 ? -7.041 35.937 16.729 1.00 55.09 355 GLU A CA 1
ATOM 2663 C C . GLU A 1 378 ? -8.132 36.236 15.709 1.00 58.18 355 GLU A C 1
ATOM 2664 O O . GLU A 1 378 ? -8.293 37.376 15.272 1.00 51.98 355 GLU A O 1
ATOM 2670 N N . GLU A 1 379 ? -8.876 35.207 15.323 1.00 68.62 356 GLU A N 1
ATOM 2671 C CA . GLU A 1 379 ? -9.960 35.381 14.369 1.00 72.90 356 GLU A CA 1
ATOM 2672 C C . GLU A 1 379 ? -11.205 35.912 15.071 1.00 63.02 356 GLU A C 1
ATOM 2673 O O . GLU A 1 379 ? -11.727 35.283 15.992 1.00 66.22 356 GLU A O 1
ATOM 2679 N N . ARG A 1 380 ? -11.669 37.080 14.642 1.00 56.76 357 ARG A N 1
ATOM 2680 C CA . ARG A 1 380 ? -12.888 37.666 15.183 1.00 61.51 357 ARG A CA 1
ATOM 2681 C C . ARG A 1 380 ? -13.959 37.678 14.105 1.00 63.53 357 ARG A C 1
ATOM 2682 O O . ARG A 1 380 ? -13.703 37.290 12.965 1.00 59.22 357 ARG A O 1
ATOM 2690 N N . SER A 1 381 ? -15.156 38.126 14.464 1.00 62.82 358 SER A N 1
ATOM 2691 C CA . SER A 1 381 ? -16.241 38.239 13.498 1.00 55.01 358 SER A CA 1
ATOM 2692 C C . SER A 1 381 ? -15.888 39.280 12.445 1.00 51.52 358 SER A C 1
ATOM 2693 O O . SER A 1 381 ? -16.194 39.112 11.264 1.00 54.42 358 SER A O 1
ATOM 2696 N N . TRP A 1 382 ? -15.232 40.352 12.880 1.00 54.23 359 TRP A N 1
ATOM 2697 C CA . TRP A 1 382 ? -14.803 41.410 11.974 1.00 50.47 359 TRP A CA 1
ATOM 2698 C C . TRP A 1 382 ? -13.650 40.946 11.092 1.00 50.51 359 TRP A C 1
ATOM 2699 O O . TRP A 1 382 ? -13.435 41.480 10.004 1.00 48.41 359 TRP A O 1
ATOM 2710 N N . GLY A 1 383 ? -12.911 39.949 11.567 1.00 53.78 360 GLY A N 1
ATOM 2711 C CA . GLY A 1 383 ? -11.771 39.430 10.836 1.00 47.25 360 GLY A CA 1
ATOM 2712 C C . GLY A 1 383 ? -10.559 39.263 11.731 1.00 48.35 360 GLY A C 1
ATOM 2713 O O . GLY A 1 383 ? -10.699 39.169 12.950 1.00 44.94 360 GLY A O 1
ATOM 2714 N N . PRO A 1 384 ? -9.362 39.219 11.127 1.00 48.99 361 PRO A N 1
ATOM 2715 C CA . PRO A 1 384 ? -8.092 39.078 11.851 1.00 49.76 361 PRO A CA 1
ATOM 2716 C C . PRO A 1 384 ? -7.831 40.254 12.785 1.00 40.53 361 PRO A C 1
ATOM 2717 O O . PRO A 1 384 ? -7.764 41.398 12.338 1.00 39.94 361 PRO A O 1
ATOM 2721 N N . TYR A 1 385 ? -7.684 39.966 14.073 1.00 45.19 362 TYR A N 1
ATOM 2722 C CA . TYR A 1 385 ? -7.427 40.994 15.070 1.00 39.87 362 TYR A CA 1
ATOM 2723 C C . TYR A 1 385 ? -6.053 40.769 15.690 1.00 48.51 362 TYR A C 1
ATOM 2724 O O . TYR A 1 385 ? -5.738 39.663 16.128 1.00 48.82 362 TYR A O 1
ATOM 2733 N N . ILE A 1 386 ? -5.235 41.819 15.720 1.00 45.42 363 ILE A N 1
ATOM 2734 C CA . ILE A 1 386 ? -3.885 41.722 16.268 1.00 39.96 363 ILE A CA 1
ATOM 2735 C C . ILE A 1 386 ? -3.892 41.870 17.786 1.00 45.01 363 ILE A C 1
ATOM 2736 O O . ILE A 1 386 ? -4.185 42.944 18.316 1.00 46.33 363 ILE A O 1
ATOM 2741 N N . THR A 1 387 ? -3.566 40.785 18.480 1.00 44.65 364 THR A N 1
ATOM 2742 C CA . THR A 1 387 ? -3.587 40.773 19.939 1.00 44.75 364 THR A CA 1
ATOM 2743 C C . THR A 1 387 ? -2.198 40.966 20.531 1.00 49.41 364 THR A C 1
ATOM 2744 O O . THR A 1 387 ? -2.021 41.726 21.484 1.00 51.60 364 THR A O 1
ATOM 2748 N N . CYS A 1 388 ? -1.213 40.273 19.968 1.00 47.18 365 CYS A N 1
ATOM 2749 C CA . CYS A 1 388 ? 0.138 40.311 20.514 1.00 55.59 365 CYS A CA 1
ATOM 2750 C C . CYS A 1 388 ? 1.196 40.497 19.436 1.00 53.92 365 CYS A C 1
ATOM 2751 O O . CYS A 1 388 ? 1.066 39.983 18.325 1.00 51.24 365 CYS A O 1
ATOM 2754 N N . ILE A 1 389 ? 2.240 41.243 19.779 1.00 53.46 366 ILE A N 1
ATOM 2755 C CA . ILE A 1 389 ? 3.456 41.318 18.978 1.00 53.49 366 ILE A CA 1
ATOM 2756 C C . ILE A 1 389 ? 4.645 41.219 19.927 1.00 48.85 366 ILE A C 1
ATOM 2757 O O . ILE A 1 389 ? 4.658 41.874 20.971 1.00 51.27 366 ILE A O 1
ATOM 2762 N N . GLN A 1 390 ? 5.623 40.386 19.575 1.00 54.72 367 GLN A N 1
ATOM 2763 C CA . GLN A 1 390 ? 6.808 40.157 20.406 1.00 53.36 367 GLN A CA 1
ATOM 2764 C C . GLN A 1 390 ? 6.457 39.646 21.802 1.00 51.28 367 GLN A C 1
ATOM 2765 O O . GLN A 1 390 ? 7.173 39.915 22.767 1.00 48.73 367 GLN A O 1
ATOM 2771 N N . GLY A 1 391 ? 5.350 38.918 21.909 1.00 53.99 368 GLY A N 1
ATOM 2772 C CA . GLY A 1 391 ? 4.899 38.415 23.194 1.00 49.69 368 GLY A CA 1
ATOM 2773 C C . GLY A 1 391 ? 4.183 39.468 24.020 1.00 57.28 368 GLY A C 1
ATOM 2774 O O . GLY A 1 391 ? 3.672 39.177 25.101 1.00 59.61 368 GLY A O 1
ATOM 2775 N N . LEU A 1 392 ? 4.150 40.698 23.515 1.00 58.37 369 LEU A N 1
ATOM 2776 C CA . LEU A 1 392 ? 3.442 41.783 24.184 1.00 59.59 369 LEU A CA 1
ATOM 2777 C C . LEU A 1 392 ? 1.986 41.819 23.731 1.00 57.84 369 LEU A C 1
ATOM 2778 O O . LEU A 1 392 ? 1.685 42.200 22.599 1.00 51.81 369 LEU A O 1
ATOM 2783 N N . CYS A 1 393 ? 1.086 41.421 24.624 1.00 53.38 370 CYS A N 1
ATOM 2784 C CA . CYS A 1 393 ? -0.325 41.287 24.281 1.00 47.92 370 CYS A CA 1
ATOM 2785 C C . CYS A 1 393 ? -1.174 42.442 24.798 1.00 52.25 370 CYS A C 1
ATOM 2786 O O . CYS A 1 393 ? -0.941 42.959 25.892 1.00 54.72 370 CYS A O 1
ATOM 2789 N N . ALA A 1 394 ? -2.159 42.835 23.996 1.00 46.90 371 ALA A N 1
ATOM 2790 C CA . ALA A 1 394 ? -3.115 43.866 24.378 1.00 50.04 371 ALA A CA 1
ATOM 2791 C C . ALA A 1 394 ? -3.870 43.461 25.641 1.00 57.46 371 ALA A C 1
ATOM 2792 O O . ALA A 1 394 ? -4.205 42.290 25.820 1.00 54.13 371 ALA A O 1
ATOM 2794 N N . ASN A 1 395 ? -4.131 44.429 26.516 1.00 51.60 372 ASN A N 1
ATOM 2795 C CA . ASN A 1 395 ? -4.854 44.162 27.756 1.00 50.12 372 ASN A CA 1
ATOM 2796 C C . ASN A 1 395 ? -6.027 45.115 27.956 1.00 53.78 372 ASN A C 1
ATOM 2797 O O . ASN A 1 395 ? -5.881 46.332 27.841 1.00 61.36 372 ASN A O 1
ATOM 2802 N N . ASN A 1 396 ? -7.189 44.549 28.258 1.00 48.61 373 ASN A N 1
ATOM 2803 C CA . ASN A 1 396 ? -8.405 45.336 28.412 1.00 58.20 373 ASN A CA 1
ATOM 2804 C C . ASN A 1 396 ? -8.389 46.208 29.665 1.00 54.18 373 ASN A C 1
ATOM 2805 O O . ASN A 1 396 ? -8.677 47.402 29.600 1.00 51.57 373 ASN A O 1
ATOM 2810 N N . ASN A 1 397 ? -8.048 45.609 30.802 1.00 57.32 374 ASN A N 1
ATOM 2811 C CA . ASN A 1 397 ? -7.984 46.349 32.059 1.00 56.12 374 ASN A CA 1
ATOM 2812 C C . ASN A 1 397 ? -6.904 47.421 32.036 1.00 55.19 374 ASN A C 1
ATOM 2813 O O . ASN A 1 397 ? -7.069 48.494 32.617 1.00 54.84 374 ASN A O 1
ATOM 2818 N N . ASP A 1 398 ? -5.801 47.131 31.351 1.00 44.89 375 ASP A N 1
ATOM 2819 C CA . ASP A 1 398 ? -4.728 48.105 31.191 1.00 51.54 375 ASP A CA 1
ATOM 2820 C C . ASP A 1 398 ? -5.088 49.144 30.133 1.00 55.28 375 ASP A C 1
ATOM 2821 O O . ASP A 1 398 ? -4.384 50.139 29.967 1.00 61.15 375 ASP A O 1
ATOM 2826 N N . ARG A 1 399 ? -6.188 48.898 29.422 1.00 59.77 376 ARG A N 1
ATOM 2827 C CA . ARG A 1 399 ? -6.668 49.799 28.377 1.00 65.52 376 ARG A CA 1
ATOM 2828 C C . ARG A 1 399 ? -5.611 49.989 27.290 1.00 62.68 376 ARG A C 1
ATOM 2829 O O . ARG A 1 399 ? -5.435 51.085 26.759 1.00 59.95 376 ARG A O 1
ATOM 2837 N N . THR A 1 400 ? -4.910 48.907 26.966 1.00 57.44 377 THR A N 1
ATOM 2838 C CA . THR A 1 400 ? -3.848 48.941 25.970 1.00 49.94 377 THR A CA 1
ATOM 2839 C C . THR A 1 400 ? -4.217 48.101 24.755 1.00 47.37 377 THR A C 1
ATOM 2840 O O . THR A 1 400 ? -4.942 47.114 24.875 1.00 46.49 377 THR A O 1
ATOM 2844 N N . TYR A 1 401 ? -3.710 48.487 23.587 1.00 47.08 378 TYR A N 1
ATOM 2845 C CA . TYR A 1 401 ? -3.972 47.737 22.363 1.00 46.55 378 TYR A CA 1
ATOM 2846 C C . TYR A 1 401 ? -2.979 48.078 21.258 1.00 47.33 378 TYR A C 1
ATOM 2847 O O . TYR A 1 401 ? -2.233 49.051 21.356 1.00 42.81 378 TYR A O 1
ATOM 2856 N N . TRP A 1 402 ? -2.978 47.266 20.206 1.00 41.97 379 TRP A N 1
ATOM 2857 C CA . TRP A 1 402 ? -2.151 47.533 19.037 1.00 44.26 379 TRP A CA 1
ATOM 2858 C C . TRP A 1 402 ? -2.948 48.325 18.006 1.00 51.43 379 TRP A C 1
ATOM 2859 O O . TRP A 1 402 ? -4.032 47.912 17.592 1.00 39.34 379 TRP A O 1
ATOM 2870 N N . GLU A 1 403 ? -2.404 49.468 17.602 1.00 50.06 380 GLU A N 1
ATOM 2871 C CA . GLU A 1 403 ? -3.082 50.360 16.668 1.00 42.68 380 GLU A CA 1
ATOM 2872 C C . GLU A 1 403 ? -2.432 50.302 15.290 1.00 49.49 380 GLU A C 1
ATOM 2873 O O . GLU A 1 403 ? -1.207 50.295 15.170 1.00 47.89 380 GLU A O 1
ATOM 2879 N N . LEU A 1 404 ? -3.259 50.257 14.251 1.00 44.62 381 LEU A N 1
ATOM 2880 C CA . LEU A 1 404 ? -2.761 50.206 12.882 1.00 45.03 381 LEU A CA 1
ATOM 2881 C C . LEU A 1 404 ? -2.786 51.597 12.258 1.00 46.86 381 LEU A C 1
ATOM 2882 O O . LEU A 1 404 ? -3.810 52.281 12.291 1.00 46.81 381 LEU A O 1
ATOM 2887 N N . LEU A 1 405 ? -1.655 52.019 11.697 1.00 46.57 382 LEU A N 1
ATOM 2888 C CA . LEU A 1 405 ? -1.554 53.358 11.123 1.00 46.28 382 LEU A CA 1
ATOM 2889 C C . LEU A 1 405 ? -0.874 53.377 9.760 1.00 51.68 382 LEU A C 1
ATOM 2890 O O . LEU A 1 405 ? -0.066 52.506 9.437 1.00 60.91 382 LEU A O 1
ATOM 2895 N N . SER A 1 406 ? -1.212 54.384 8.965 1.00 61.21 383 SER A N 1
ATOM 2896 C CA . SER A 1 406 ? -0.530 54.630 7.704 1.00 69.56 383 SER A CA 1
ATOM 2897 C C . SER A 1 406 ? -0.236 56.117 7.586 1.00 66.18 383 SER A C 1
ATOM 2898 O O . SER A 1 406 ? -1.152 56.932 7.490 1.00 64.30 383 SER A O 1
ATOM 2901 N N . GLY A 1 407 ? 1.046 56.467 7.603 1.00 66.00 384 GLY A N 1
ATOM 2902 C CA . GLY A 1 407 ? 1.445 57.859 7.541 1.00 63.82 384 GLY A CA 1
ATOM 2903 C C . GLY A 1 407 ? 1.035 58.606 8.794 1.00 64.59 384 GLY A C 1
ATOM 2904 O O . GLY A 1 407 ? 0.715 59.795 8.749 1.00 65.01 384 GLY A O 1
ATOM 2905 N N . GLY A 1 408 ? 1.035 57.898 9.919 1.00 53.92 385 GLY A N 1
ATOM 2906 C CA . GLY A 1 408 ? 0.716 58.498 11.202 1.00 47.22 385 GLY A CA 1
ATOM 2907 C C . GLY A 1 408 ? -0.771 58.625 11.472 1.00 55.35 385 GLY A C 1
ATOM 2908 O O . GLY A 1 408 ? -1.172 59.155 12.506 1.00 61.14 385 GLY A O 1
ATOM 2909 N N . GLU A 1 409 ? -1.590 58.138 10.542 1.00 56.42 386 GLU A N 1
ATOM 2910 C CA . GLU A 1 409 ? -3.043 58.196 10.688 1.00 67.65 386 GLU A CA 1
ATOM 2911 C C . GLU A 1 409 ? -3.628 56.802 10.917 1.00 59.05 386 GLU A C 1
ATOM 2912 O O . GLU A 1 409 ? -3.273 55.856 10.215 1.00 58.45 386 GLU A O 1
ATOM 2918 N N . PRO A 1 410 ? -4.538 56.673 11.896 1.00 51.85 387 PRO A N 1
ATOM 2919 C CA . PRO A 1 410 ? -5.167 55.379 12.200 1.00 45.40 387 PRO A CA 1
ATOM 2920 C C . PRO A 1 410 ? -6.025 54.858 11.051 1.00 47.82 387 PRO A C 1
ATOM 2921 O O . PRO A 1 410 ? -6.794 55.618 10.460 1.00 52.09 387 PRO A O 1
ATOM 2925 N N . LEU A 1 411 ? -5.891 53.572 10.741 1.00 50.76 388 LEU A N 1
ATOM 2926 C CA . LEU A 1 411 ? -6.663 52.954 9.668 1.00 47.90 388 LEU A CA 1
ATOM 2927 C C . LEU A 1 411 ? -8.129 52.796 10.054 1.00 48.95 388 LEU A C 1
ATOM 2928 O O . LEU A 1 411 ? -8.461 52.677 11.234 1.00 42.39 388 LEU A O 1
ATOM 2933 N N . SER A 1 412 ? -8.995 52.793 9.045 1.00 48.10 389 SER A N 1
ATOM 2934 C CA . SER A 1 412 ? -10.423 52.567 9.239 1.00 48.85 389 SER A CA 1
ATOM 2935 C C . SER A 1 412 ? -10.769 51.110 8.967 1.00 45.66 389 SER A C 1
ATOM 2936 O O . SER A 1 412 ? -11.931 50.716 9.034 1.00 45.43 389 SER A O 1
ATOM 2939 N N . GLN A 1 413 ? -9.755 50.316 8.642 1.00 47.17 390 GLN A N 1
ATOM 2940 C CA . GLN A 1 413 ? -9.950 48.903 8.350 1.00 47.44 390 GLN A CA 1
ATOM 2941 C C . GLN A 1 413 ? -8.969 48.052 9.141 1.00 46.69 390 GLN A C 1
ATOM 2942 O O . GLN A 1 413 ? -7.973 48.556 9.661 1.00 36.80 390 GLN A O 1
ATOM 2948 N N . GLY A 1 414 ? -9.252 46.756 9.221 1.00 44.37 391 GLY A N 1
ATOM 2949 C CA . GLY A 1 414 ? -8.348 45.822 9.864 1.00 44.48 391 GLY A CA 1
ATOM 2950 C C . GLY A 1 414 ? -7.198 45.407 8.971 1.00 48.65 391 GLY A C 1
ATOM 2951 O O . GLY A 1 414 ? -7.208 45.668 7.766 1.00 45.98 391 GLY A O 1
ATOM 2952 N N . ALA A 1 415 ? -6.208 44.752 9.572 1.00 38.92 392 ALA A N 1
ATOM 2953 C CA . ALA A 1 415 ? -5.023 44.287 8.855 1.00 37.33 392 ALA A CA 1
ATOM 2954 C C . ALA A 1 415 ? -5.374 43.352 7.699 1.00 44.58 392 ALA A C 1
ATOM 2955 O O . ALA A 1 415 ? -4.695 43.340 6.671 1.00 54.76 392 ALA A O 1
ATOM 2957 N N . GLY A 1 416 ? -6.442 42.579 7.870 1.00 48.67 393 GLY A N 1
ATOM 2958 C CA . GLY A 1 416 ? -6.866 41.626 6.860 1.00 45.34 393 GLY A CA 1
ATOM 2959 C C . GLY A 1 416 ? -7.587 42.234 5.671 1.00 43.84 393 GLY A C 1
ATOM 2960 O O . GLY A 1 416 ? -7.823 41.552 4.674 1.00 50.91 393 GLY A O 1
ATOM 2961 N N . SER A 1 417 ? -7.933 43.515 5.760 1.00 41.63 394 SER A N 1
ATOM 2962 C CA . SER A 1 417 ? -8.732 44.147 4.710 1.00 47.96 394 SER A CA 1
ATOM 2963 C C . SER A 1 417 ? -8.086 45.381 4.078 1.00 47.18 394 SER A C 1
ATOM 2964 O O . SER A 1 417 ? -8.377 45.715 2.930 1.00 53.62 394 SER A O 1
ATOM 2967 N N . TYR A 1 418 ? -7.216 46.058 4.820 1.00 42.88 395 TYR A N 1
ATOM 2968 C CA . TYR A 1 418 ? -6.616 47.291 4.325 1.00 42.64 395 TYR A CA 1
ATOM 2969 C C . TYR A 1 418 ? -5.618 47.040 3.196 1.00 42.59 395 TYR A C 1
ATOM 2970 O O . TYR A 1 418 ? -4.537 46.496 3.420 1.00 47.58 395 TYR A O 1
ATOM 2979 N N . VAL A 1 419 ? -5.986 47.443 1.984 1.00 43.77 396 VAL A N 1
ATOM 2980 C CA . VAL A 1 419 ? -5.112 47.292 0.826 1.00 55.17 396 VAL A CA 1
ATOM 2981 C C . VAL A 1 419 ? -4.030 48.368 0.834 1.00 60.93 396 VAL A C 1
ATOM 2982 O O . VAL A 1 419 ? -4.328 49.561 0.803 1.00 62.28 396 VAL A O 1
ATOM 2986 N N . VAL A 1 420 ? -2.774 47.937 0.877 1.00 62.35 397 VAL A N 1
ATOM 2987 C CA . VAL A 1 420 ? -1.654 48.861 1.012 1.00 62.01 397 VAL A CA 1
ATOM 2988 C C . VAL A 1 420 ? -1.190 49.406 -0.338 1.00 64.75 397 VAL A C 1
ATOM 2989 O O . VAL A 1 420 ? -1.365 48.763 -1.373 1.00 64.72 397 VAL A O 1
ATOM 2993 N N . ARG A 1 421 ? -0.604 50.599 -0.318 1.00 63.84 398 ARG A N 1
ATOM 2994 C CA . ARG A 1 421 ? -0.127 51.237 -1.540 1.00 68.05 398 ARG A CA 1
ATOM 2995 C C . ARG A 1 421 ? 1.368 51.525 -1.468 1.00 70.07 398 ARG A C 1
ATOM 2996 O O . ARG A 1 421 ? 1.968 51.485 -0.394 1.00 68.82 398 ARG A O 1
ATOM 3004 N N . ASN A 1 422 ? 1.961 51.819 -2.621 1.00 68.16 399 ASN A N 1
ATOM 3005 C CA . ASN A 1 422 ? 3.399 52.036 -2.721 1.00 67.87 399 ASN A CA 1
ATOM 3006 C C . ASN A 1 422 ? 3.884 53.244 -1.925 1.00 66.75 399 ASN A C 1
ATOM 3007 O O . ASN A 1 422 ? 3.301 54.325 -2.002 1.00 69.11 399 ASN A O 1
ATOM 3012 N N . GLY A 1 423 ? 4.956 53.051 -1.162 1.00 58.99 400 GLY A N 1
ATOM 3013 C CA . GLY A 1 423 ? 5.567 54.131 -0.410 1.00 58.86 400 GLY A CA 1
ATOM 3014 C C . GLY A 1 423 ? 4.809 54.516 0.845 1.00 71.16 400 GLY A C 1
ATOM 3015 O O . GLY A 1 423 ? 4.988 55.612 1.375 1.00 76.47 400 GLY A O 1
ATOM 3016 N N . GLU A 1 424 ? 3.962 53.612 1.327 1.00 69.69 401 GLU A N 1
ATOM 3017 C CA . GLU A 1 424 ? 3.180 53.873 2.529 1.00 68.70 401 GLU A CA 1
ATOM 3018 C C . GLU A 1 424 ? 3.981 53.614 3.802 1.00 62.90 401 GLU A C 1
ATOM 3019 O O . GLU A 1 424 ? 4.673 52.603 3.918 1.00 63.54 401 GLU A O 1
ATOM 3025 N N . ASN A 1 425 ? 3.885 54.538 4.754 1.00 57.07 402 ASN A N 1
ATOM 3026 C CA . ASN A 1 425 ? 4.480 54.344 6.071 1.00 62.54 402 ASN A CA 1
ATOM 3027 C C . ASN A 1 425 ? 3.544 53.560 6.989 1.00 56.05 402 ASN A C 1
ATOM 3028 O O . ASN A 1 425 ? 2.837 54.141 7.811 1.00 54.91 402 ASN A O 1
ATOM 3033 N N . LEU A 1 426 ? 3.541 52.240 6.837 1.00 59.87 403 LEU A N 1
ATOM 3034 C CA . LEU A 1 426 ? 2.692 51.376 7.650 1.00 62.53 403 LEU A CA 1
ATOM 3035 C C . LEU A 1 426 ? 3.275 51.199 9.044 1.00 60.77 403 LEU A C 1
ATOM 3036 O O . LEU A 1 426 ? 4.481 51.016 9.205 1.00 56.10 403 LEU A O 1
ATOM 3041 N N . GLU A 1 427 ? 2.415 51.242 10.054 1.00 56.86 404 GLU A N 1
ATOM 3042 C CA . GLU A 1 427 ? 2.881 51.144 11.428 1.00 56.26 404 GLU A CA 1
ATOM 3043 C C . GLU A 1 427 ? 1.883 50.428 12.324 1.00 52.35 404 GLU A C 1
ATOM 3044 O O . GLU A 1 427 ? 0.679 50.672 12.251 1.00 52.47 404 GLU A O 1
ATOM 3050 N N . VAL A 1 428 ? 2.391 49.533 13.163 1.00 55.57 405 VAL A N 1
ATOM 3051 C CA . VAL A 1 428 ? 1.590 48.946 14.224 1.00 45.33 405 VAL A CA 1
ATOM 3052 C C . VAL A 1 428 ? 2.108 49.479 15.555 1.00 51.51 405 VAL A C 1
ATOM 3053 O O . VAL A 1 428 ? 3.256 49.236 15.924 1.00 47.34 405 VAL A O 1
ATOM 3057 N N . ARG A 1 429 ? 1.255 50.207 16.269 1.00 50.98 406 ARG A N 1
ATOM 3058 C CA . ARG A 1 429 ? 1.680 50.975 17.434 1.00 50.19 406 ARG A CA 1
ATOM 3059 C C . ARG A 1 429 ? 1.031 50.507 18.738 1.00 45.04 406 ARG A C 1
ATOM 3060 O O . ARG A 1 429 ? -0.181 50.311 18.807 1.00 46.68 406 ARG A O 1
ATOM 3068 N N . TRP A 1 430 ? 1.852 50.335 19.768 1.00 45.29 407 TRP A N 1
ATOM 3069 C CA . TRP A 1 430 ? 1.362 50.016 21.103 1.00 51.70 407 TRP A CA 1
ATOM 3070 C C . TRP A 1 430 ? 0.724 51.261 21.719 1.00 44.79 407 TRP A C 1
ATOM 3071 O O . TRP A 1 430 ? 1.404 52.258 21.948 1.00 44.51 407 TRP A O 1
ATOM 3082 N N . SER A 1 431 ? -0.580 51.206 21.981 1.00 48.53 408 SER A N 1
ATOM 3083 C CA . SER A 1 431 ? -1.316 52.405 22.380 1.00 53.83 408 SER A CA 1
ATOM 3084 C C . SER A 1 431 ? -2.261 52.198 23.564 1.00 58.53 408 SER A C 1
ATOM 3085 O O . SER A 1 431 ? -2.582 51.068 23.931 1.00 51.43 408 SER A O 1
ATOM 3088 N N . LYS A 1 432 ? -2.705 53.307 24.148 1.00 65.06 409 LYS A N 1
ATOM 3089 C CA . LYS A 1 432 ? -3.636 53.279 25.270 1.00 72.82 409 LYS A CA 1
ATOM 3090 C C . LYS A 1 432 ? -4.977 53.864 24.840 1.00 75.24 409 LYS A C 1
ATOM 3091 O O . LYS A 1 432 ? -5.075 54.491 23.785 1.00 61.21 409 LYS A O 1
ATOM 3097 N N . TYR A 1 433 ? -6.009 53.665 25.657 1.00 87.83 410 TYR A N 1
ATOM 3098 C CA . TYR A 1 433 ? -7.294 54.315 25.415 1.00 94.29 410 TYR A CA 1
ATOM 3099 C C . TYR A 1 433 ? -7.251 55.731 25.983 1.00 104.01 410 TYR A C 1
ATOM 3100 O O . TYR A 1 433 ? -8.067 56.578 25.620 1.00 108.70 410 TYR A O 1
ATOM 3109 N N . LEU A 1 434 ? -6.295 55.967 26.880 1.00 105.08 411 LEU A N 1
ATOM 3110 C CA . LEU A 1 434 ? -6.163 57.236 27.600 1.00 100.92 411 LEU A CA 1
ATOM 3111 C C . LEU A 1 434 ? -7.428 57.594 28.377 1.00 93.95 411 LEU A C 1
ATOM 3112 O O . LEU A 1 434 ? -7.386 57.795 29.591 1.00 89.02 411 LEU A O 1
#

GO terms:
  GO:0015889 cobalamin transport (P, TAS)
  GO:0140313 molecular sequestering activity (F, EXP)
  GO:0140355 cargo receptor ligand activity (F, EXP)
  GO:1904724 tertiary granule lumen (C, TAS)
  GO:0035580 specific granule lumen (C, TAS)
  GO:0005576 extracellular region (C, TAS)
  GO:0005515 protein binding (F, IPI)
  GO:0005576 extracellular region (C, HDA)

Organism: Homo sapiens (NCBI:txid9606)

InterPro domains:
  IPR002157 Cobalamin (vitamin B12)-binding protein [PF01122] (9-328)
  IPR002157 Cobalamin (vitamin B12)-binding protein [PS00468] (184-197)
  IPR027954 Transcobalamin-like, C-terminal domain [PF14478] (355-432)
  IPR051588 Eukaryotic Cobalamin Transport [PTHR10559] (1-433)

CATH classification: 1.50.10.20 (+1 more: 2.170.130.30)

B-factor: mean 59.63, std 21.41, range [22.29, 162.77]